Protein AF-A0A8C5JMZ3-F1 (afdb_monomer_lite)

Sequence (402 aa):
MEESKKKKKPEEQVQEPESDLPESLLDYHIAAKQTAIAWVLFHLKGLEEKLKEDIKKNVVLKEEQKLLISRLVRQIEEKENKRDEKGIVTRDDVEESLKAVFQFVKDKEQLLEDLRSQIEETKKKIVEKQRERDYWLEYKNVGSKIHAERISRLEKDIADVKYELEKTEEYYSKALEVVREENQKMFDRHMKLLSEEALKNAVGYLDKNCRREIEENEWLKEEVQIYRKEEKDLKASVQLLEEENTSLVAKLIDIKLQHLRVSGELFHTKETGLQELPKDEMKRETRKYAAKTDGKSLRSAFPKIHSKRDYKKPPDSDEKLRKKFFTPSLDSLLDEEEEFQAYSKLGPLKRKLLLVGKAVLTCKETEEMPSGSHREGRTVGKSDGRITAKMIQALFKENDEN

InterPro domains:
  IPR026702 Coiled-coil domain-containing protein 83 [PTHR21468] (3-397)

Organism: Junco hyemalis (NCBI:txid40217)

Foldseek 3Di:
DDDDDDDDDDDDDDDDDDCCPVVVVVVVVVVVVVVVVVVVVVVVVVVVVVVVVVVVVVVVVVVVVVVVVVVVVVVVVVVVCVVVVVPDCDPVNVVVVVVVVVVVVVVVVVVVVVVVVVVVVVVVVVVVVVVVVVQVVCCVVPVVVVVVVVVVVVVVVVVVVVVVVVVVVVVVVVVVVVVVVVVVVVVVVVVVVVVVVVVVVVLVPDDPVVVVVVVVVVVVVVVVVVVVVVVVVVVVVVVVVVVVVVVVVVVVVVVVVVVVVVVVVVVPPDDDDDDDDDDDDPDPCPDDDDDDDDDDDDDDDDDDDDDPPPPPDDDDDPPVVVPPPDDPPCVVVVVVVVVVVVLVPDDPVVNVVVVVPPDDDDDDDDDDDDDDDDDDDDDDDDDDPDCGPVNVVVVVVVVVPD

pLDDT: mean 72.85, std 25.66, range [26.83, 98.5]

Secondary structure (DSSP, 8-state):
-------------------HHHHHHHHHHHHHHHHHHHHHHHHHHHHHHHHHHHHHHHHHHHHHHHHHHHHHHHHHHHHHHHHHSS-S--HHHHHHHHHHHHHHHHHHHHHHHHHHHHHHHHHHHHHHHHHHHHHHHHIIIIIHHHHHHHHHHHHHHHHHHHHHHHHHHHHHHHHHHHHHHHHHHHHHHHHHHHHHHHHHHHHHTS-HHHHHHHHHHHHHHHHHHHHHHHHHHHHHHHHHHHHHHHHHHHHHHHHHHHHHHHHHHHHSSS------------------------------------------PPPP-THHHHTTSS-SSSHHHHHHHHHHHHHHTS-HHHHHHHHHH----PPPPPPP----------------S---HHHHHHHHHTTS--

Structure (mmCIF, N/CA/C/O backbone):
data_AF-A0A8C5JMZ3-F1
#
_entry.id   AF-A0A8C5JMZ3-F1
#
loop_
_atom_site.group_PDB
_atom_site.id
_atom_site.type_symbol
_atom_site.label_atom_id
_atom_site.label_alt_id
_atom_site.label_comp_id
_atom_site.label_asym_id
_atom_site.label_entity_id
_atom_site.label_seq_id
_atom_site.pdbx_PDB_ins_code
_atom_site.Cartn_x
_atom_site.Cartn_y
_atom_site.Cartn_z
_atom_site.occupancy
_atom_site.B_iso_or_equiv
_atom_site.auth_seq_id
_atom_site.auth_comp_id
_atom_site.auth_asym_id
_atom_site.auth_atom_id
_atom_site.pdbx_PDB_model_num
ATOM 1 N N . MET A 1 1 ? -91.370 -64.231 26.867 1.00 37.25 1 MET A N 1
ATOM 2 C CA . MET A 1 1 ? -92.427 -64.581 27.832 1.00 37.25 1 MET A CA 1
ATOM 3 C C . MET A 1 1 ? -92.656 -63.332 28.677 1.00 37.25 1 MET A C 1
ATOM 5 O O . MET A 1 1 ? -91.837 -63.048 29.533 1.00 37.25 1 MET A O 1
ATOM 9 N N . GLU A 1 2 ? -93.599 -62.439 28.386 1.00 37.81 2 GLU A N 1
ATOM 10 C CA . GLU A 1 2 ? -94.929 -62.671 27.804 1.00 37.81 2 GLU A CA 1
ATOM 11 C C . GLU A 1 2 ? -95.631 -63.889 28.406 1.00 37.81 2 GLU A C 1
ATOM 13 O O . GLU A 1 2 ? -95.357 -65.021 28.023 1.00 37.81 2 GLU A O 1
ATOM 18 N N . GLU A 1 3 ? -96.605 -63.633 29.271 1.00 35.56 3 GLU A N 1
ATOM 19 C CA . GLU A 1 3 ? -97.941 -64.164 29.020 1.00 35.56 3 GLU A CA 1
ATOM 20 C C . GLU A 1 3 ? -98.962 -63.073 29.354 1.00 35.56 3 GLU A C 1
ATOM 22 O O . GLU A 1 3 ? -98.923 -62.462 30.421 1.00 35.56 3 GLU A O 1
ATOM 27 N N . SER A 1 4 ? -99.854 -62.790 28.408 1.00 42.00 4 SER A N 1
ATOM 28 C CA . SER A 1 4 ? -100.901 -61.780 28.528 1.00 42.00 4 SER A CA 1
ATOM 29 C C . SER A 1 4 ? -102.267 -62.465 28.582 1.00 42.00 4 SER A C 1
ATOM 31 O O . SER A 1 4 ? -102.555 -63.367 27.794 1.00 42.00 4 SER A O 1
ATOM 33 N N . LYS A 1 5 ? -103.153 -62.038 29.494 1.00 38.91 5 LYS A N 1
ATOM 34 C CA . LYS A 1 5 ? -104.558 -62.483 29.510 1.00 38.91 5 LYS A CA 1
ATOM 35 C C . LYS A 1 5 ? -105.526 -61.308 29.634 1.00 38.91 5 LYS A C 1
ATOM 37 O O . LYS A 1 5 ? -105.534 -60.565 30.607 1.00 38.91 5 LYS A O 1
ATOM 42 N N . LYS A 1 6 ? -106.362 -61.180 28.601 1.00 40.16 6 LYS A N 1
ATOM 43 C CA . LYS A 1 6 ? -107.492 -60.246 28.466 1.00 40.16 6 LYS A CA 1
ATOM 44 C C . LYS A 1 6 ? -108.570 -60.500 29.533 1.00 40.16 6 LYS A C 1
ATOM 46 O O . LYS A 1 6 ? -108.859 -61.669 29.787 1.00 40.16 6 LYS A O 1
ATOM 51 N N . LYS A 1 7 ? -109.319 -59.454 29.934 1.00 33.97 7 LYS A N 1
ATOM 52 C CA . LYS A 1 7 ? -110.797 -59.382 29.750 1.00 33.97 7 LYS A CA 1
ATOM 53 C C . LYS A 1 7 ? -111.459 -58.058 30.211 1.00 33.97 7 LYS A C 1
ATOM 55 O O . LYS A 1 7 ? -111.328 -57.677 31.360 1.00 33.97 7 LYS A O 1
ATOM 60 N N . LYS A 1 8 ? -112.293 -57.519 29.302 1.00 26.83 8 LYS A N 1
ATOM 61 C CA . LYS A 1 8 ? -113.596 -56.820 29.476 1.00 26.83 8 LYS A CA 1
ATOM 62 C C . LYS A 1 8 ? -113.722 -55.468 30.228 1.00 26.83 8 LYS A C 1
ATOM 64 O O . LYS A 1 8 ? -113.655 -55.420 31.448 1.00 26.83 8 LYS A O 1
ATOM 69 N N . LYS A 1 9 ? -114.127 -54.434 29.460 1.00 36.84 9 LYS A N 1
ATOM 70 C CA . LYS A 1 9 ? -115.107 -53.378 29.843 1.00 36.84 9 LYS A CA 1
ATOM 71 C C . LYS A 1 9 ? -116.549 -53.967 29.896 1.00 36.84 9 LYS A C 1
ATOM 73 O O . LYS A 1 9 ? -116.712 -55.113 29.455 1.00 36.84 9 LYS A O 1
ATOM 78 N N . PRO A 1 10 ? -117.559 -53.276 30.471 1.00 40.75 10 PRO A N 1
ATOM 79 C CA . PRO A 1 10 ? -118.289 -52.137 29.851 1.00 40.75 10 PRO A CA 1
ATOM 80 C C . PRO A 1 10 ? -118.184 -50.852 30.714 1.00 40.75 10 PRO A C 1
ATOM 82 O O . PRO A 1 10 ? -117.970 -50.963 31.913 1.00 40.75 10 PRO A O 1
ATOM 85 N N . GLU A 1 11 ? -118.111 -49.616 30.203 1.00 45.44 11 GLU A N 1
ATOM 86 C CA . GLU A 1 11 ? -119.008 -48.846 29.301 1.00 45.44 11 GLU A CA 1
ATOM 87 C C . GLU A 1 11 ? -120.249 -48.249 29.984 1.00 45.44 11 GLU A C 1
ATOM 89 O O . GLU A 1 11 ? -121.294 -48.885 30.047 1.00 45.44 11 GLU A O 1
ATOM 94 N N . GLU A 1 12 ? -120.131 -46.982 30.404 1.00 31.97 12 GLU A N 1
ATOM 95 C CA . GLU A 1 12 ? -121.253 -46.055 30.591 1.00 31.97 12 GLU A CA 1
ATOM 96 C C . GLU A 1 12 ? -120.777 -44.588 30.491 1.00 31.97 12 GLU A C 1
ATOM 98 O O . GLU A 1 12 ? -119.658 -44.293 30.903 1.00 31.97 12 GLU A O 1
ATOM 103 N N . GLN A 1 13 ? -121.656 -43.717 29.969 1.00 34.50 13 GLN A N 1
ATOM 104 C CA . GLN A 1 13 ? -121.688 -42.237 30.055 1.00 34.50 13 GLN A CA 1
ATOM 105 C C . GLN A 1 13 ? -120.451 -41.463 29.506 1.00 34.50 13 GLN A C 1
ATOM 107 O O . GLN A 1 13 ? -119.376 -41.550 30.083 1.00 34.50 13 GLN A O 1
ATOM 112 N N . VAL A 1 14 ? -120.425 -40.662 28.423 1.00 37.22 14 VAL A N 1
ATOM 113 C CA . VAL A 1 14 ? -121.354 -39.938 27.502 1.00 37.22 14 VAL A CA 1
ATOM 114 C C . VAL A 1 14 ? -120.914 -38.459 27.454 1.00 37.22 14 VAL A C 1
ATOM 116 O O . VAL A 1 14 ? -121.034 -37.786 28.465 1.00 37.22 14 VAL A O 1
ATOM 119 N N . GLN A 1 15 ? -120.455 -38.015 26.266 1.00 33.56 15 GLN A N 1
ATOM 120 C CA . GLN A 1 15 ? -120.448 -36.645 25.679 1.00 33.56 15 GLN A CA 1
ATOM 121 C C . GLN A 1 15 ? -119.885 -35.438 26.480 1.00 33.56 15 GLN A C 1
ATOM 123 O O . GLN A 1 15 ? -120.074 -35.323 27.680 1.00 33.56 15 GLN A O 1
ATOM 128 N N . GLU A 1 16 ? -119.246 -34.427 25.876 1.00 31.03 16 GLU A N 1
ATOM 129 C CA . GLU A 1 16 ? -118.665 -34.223 24.527 1.00 31.03 16 GLU A CA 1
ATOM 130 C C . GLU A 1 16 ? -117.587 -33.102 24.626 1.00 31.03 16 GLU A C 1
ATOM 132 O O . GLU A 1 16 ? -117.548 -32.407 25.646 1.00 31.03 16 GLU A O 1
ATOM 137 N N . PRO A 1 17 ? -116.679 -32.930 23.640 1.00 54.78 17 PRO A N 1
ATOM 138 C CA . PRO A 1 17 ? -115.461 -32.133 23.807 1.00 54.78 17 PRO A CA 1
ATOM 139 C C . PRO A 1 17 ? -115.528 -30.723 23.190 1.00 54.78 17 PRO A C 1
ATOM 141 O O . PRO A 1 17 ? -115.800 -30.573 22.003 1.00 54.78 17 PRO A O 1
ATOM 144 N N . GLU A 1 18 ? -115.141 -29.703 23.965 1.00 38.53 18 GLU A N 1
ATOM 145 C CA . GLU A 1 18 ? -114.752 -28.363 23.465 1.00 38.53 18 GLU A CA 1
ATOM 146 C C . GLU A 1 18 ? -113.531 -27.777 24.228 1.00 38.53 18 GLU A C 1
ATOM 148 O O . GLU A 1 18 ? -113.312 -26.565 24.249 1.00 38.53 18 GLU A O 1
ATOM 153 N N . SER A 1 19 ? -112.712 -28.615 24.882 1.00 48.84 19 SER A N 1
ATOM 154 C CA . SER A 1 19 ? -111.608 -28.170 25.757 1.00 48.84 19 SER A CA 1
ATOM 155 C C . SER A 1 19 ? -110.219 -28.137 25.103 1.00 48.84 19 SER A C 1
ATOM 157 O O . SER A 1 19 ? -109.308 -27.521 25.656 1.00 48.84 19 SER A O 1
ATOM 159 N N . ASP A 1 20 ? -110.042 -28.710 23.910 1.00 56.09 20 ASP A N 1
ATOM 160 C CA . ASP A 1 20 ? -108.714 -29.044 23.363 1.00 56.09 20 ASP A CA 1
ATOM 161 C C . ASP A 1 20 ? -107.751 -27.849 23.171 1.00 56.09 20 ASP A C 1
ATOM 163 O O . ASP A 1 20 ? -106.535 -28.023 23.261 1.00 56.09 20 ASP A O 1
ATOM 167 N N . LEU A 1 21 ? -108.236 -26.619 22.940 1.00 57.66 21 LEU A N 1
ATOM 168 C CA . LEU A 1 21 ? -107.368 -25.430 22.821 1.00 57.66 21 LEU A CA 1
ATOM 169 C C . LEU A 1 21 ? -106.880 -24.863 24.173 1.00 57.66 21 LEU A C 1
ATOM 171 O O . LEU A 1 21 ? -105.670 -24.687 24.334 1.00 57.66 21 LEU A O 1
ATOM 175 N N . PRO A 1 22 ? -107.754 -24.546 25.153 1.00 67.81 22 PRO A N 1
ATOM 176 C CA . PRO A 1 22 ? -107.297 -24.127 26.479 1.00 67.81 22 PRO A CA 1
ATOM 177 C C . PRO A 1 22 ? -106.545 -25.239 27.225 1.00 67.81 22 PRO A C 1
ATOM 179 O O . PRO A 1 22 ? -105.605 -24.937 27.959 1.00 67.81 22 PRO A O 1
ATOM 182 N N . GLU A 1 23 ? -106.910 -26.506 27.015 1.00 66.94 23 GLU A N 1
ATOM 183 C CA . GLU A 1 23 ? -106.272 -27.665 27.648 1.00 66.94 23 GLU A CA 1
ATOM 184 C C . GLU A 1 23 ? -104.868 -27.917 27.071 1.00 66.94 23 GLU A C 1
ATOM 186 O O . GLU A 1 23 ? -103.910 -28.018 27.834 1.00 66.94 23 GLU A O 1
ATOM 191 N N . SER A 1 24 ? -104.680 -27.842 25.746 1.00 71.81 24 SER A N 1
ATOM 192 C CA . SER A 1 24 ? -103.335 -27.926 25.141 1.00 71.81 24 SER A CA 1
ATOM 193 C C . SER A 1 24 ? -102.425 -26.731 25.479 1.00 71.81 24 SER A C 1
ATOM 195 O O . SER A 1 24 ? -101.209 -26.902 25.613 1.00 71.81 24 SER A O 1
ATOM 197 N N . LEU A 1 25 ? -102.977 -25.527 25.691 1.00 77.81 25 LEU A N 1
ATOM 198 C CA . LEU A 1 25 ? -102.213 -24.385 26.214 1.00 77.81 25 LEU A CA 1
ATOM 199 C C . LEU A 1 25 ? -101.776 -24.622 27.670 1.00 77.81 25 LEU A C 1
ATOM 201 O O . LEU A 1 25 ? -100.631 -24.324 28.025 1.00 77.81 25 LEU A O 1
ATOM 205 N N . LEU A 1 26 ? -102.664 -25.178 28.502 1.00 81.12 26 LEU A N 1
ATOM 206 C CA . LEU A 1 26 ? -102.352 -25.602 29.867 1.00 81.12 26 LEU A CA 1
ATOM 207 C C . LEU A 1 26 ? -101.270 -26.685 29.884 1.00 81.12 26 LEU A C 1
ATOM 209 O O . LEU A 1 26 ? -100.302 -26.532 30.625 1.00 81.12 26 LEU A O 1
ATOM 213 N N . ASP A 1 27 ? -101.356 -27.700 29.028 1.00 82.25 27 ASP A N 1
ATOM 214 C CA . ASP A 1 27 ? -100.342 -28.752 28.908 1.00 82.25 27 ASP A CA 1
ATOM 215 C C . ASP A 1 27 ? -98.992 -28.213 28.428 1.00 82.25 27 ASP A C 1
ATOM 217 O O . ASP A 1 27 ? -97.955 -28.578 28.983 1.00 82.25 27 ASP A O 1
ATOM 221 N N . TYR A 1 28 ? -98.967 -27.279 27.470 1.00 84.69 28 TYR A N 1
ATOM 222 C CA . TYR A 1 28 ? -97.728 -26.595 27.085 1.00 84.69 28 TYR A CA 1
ATOM 223 C C . TYR A 1 28 ? -97.140 -25.787 28.252 1.00 84.69 28 TYR A C 1
ATOM 225 O O . TYR A 1 28 ? -95.934 -25.842 28.504 1.00 84.69 28 TYR A O 1
ATOM 233 N N . HIS A 1 29 ? -97.977 -25.078 29.017 1.00 85.81 29 HIS A N 1
ATOM 234 C CA . HIS A 1 29 ? -97.545 -24.372 30.225 1.00 85.81 29 HIS A CA 1
ATOM 235 C C . HIS A 1 29 ? -97.020 -25.345 31.294 1.00 85.81 29 HIS A C 1
ATOM 237 O O . HIS A 1 29 ? -95.985 -25.075 31.906 1.00 85.81 29 HIS A O 1
ATOM 243 N N . ILE A 1 30 ? -97.678 -26.487 31.500 1.00 85.81 30 ILE A N 1
ATOM 244 C CA . ILE A 1 30 ? -97.261 -27.539 32.432 1.00 85.81 30 ILE A CA 1
ATOM 245 C C . ILE A 1 30 ? -95.926 -28.140 31.984 1.00 85.81 30 ILE A C 1
ATOM 247 O O . ILE A 1 30 ? -95.003 -28.200 32.792 1.00 85.81 30 ILE A O 1
ATOM 251 N N . ALA A 1 31 ? -95.764 -28.487 30.707 1.00 88.31 31 ALA A N 1
ATOM 252 C CA . ALA A 1 31 ? -94.515 -28.998 30.147 1.00 88.31 31 ALA A CA 1
ATOM 253 C C . ALA A 1 31 ? -93.371 -27.970 30.250 1.00 88.31 31 ALA A C 1
ATOM 255 O O . ALA A 1 31 ? -92.258 -28.318 30.652 1.00 88.31 31 ALA A O 1
ATOM 256 N N . ALA A 1 32 ? -93.634 -26.686 29.983 1.00 86.81 32 ALA A N 1
ATOM 257 C CA . ALA A 1 32 ? -92.670 -25.598 30.170 1.00 86.81 32 ALA A CA 1
ATOM 258 C C . ALA A 1 32 ? -92.262 -25.417 31.647 1.00 86.81 32 ALA A C 1
ATOM 260 O O . ALA A 1 32 ? -91.098 -25.151 31.953 1.00 86.81 32 ALA A O 1
ATOM 261 N N . LYS A 1 33 ? -93.190 -25.601 32.597 1.00 92.00 33 LYS A N 1
ATOM 262 C CA . LYS A 1 33 ? -92.870 -25.596 34.036 1.00 92.00 33 LYS A CA 1
ATOM 263 C C . LYS A 1 33 ? -92.139 -26.866 34.476 1.00 92.00 33 LYS A C 1
ATOM 265 O O . LYS A 1 33 ? -91.192 -26.759 35.247 1.00 92.00 33 LYS A O 1
ATOM 270 N N . GLN A 1 34 ? -92.508 -28.042 33.974 1.00 90.50 34 GLN A N 1
ATOM 271 C CA . GLN A 1 34 ? -91.845 -29.317 34.272 1.00 90.50 34 GLN A CA 1
ATOM 272 C C . GLN A 1 34 ? -90.407 -29.349 33.743 1.00 90.50 34 GLN A C 1
ATOM 274 O O . GLN A 1 34 ? -89.505 -29.768 34.461 1.00 90.50 34 GLN A O 1
ATOM 279 N N . THR A 1 35 ? -90.166 -28.846 32.530 1.00 89.06 35 THR A N 1
ATOM 280 C CA . THR A 1 35 ? -88.813 -28.687 31.968 1.00 89.06 35 THR A CA 1
ATOM 281 C C . THR A 1 35 ? -87.982 -27.669 32.747 1.00 89.06 35 THR A C 1
ATOM 283 O O . THR A 1 35 ? -86.821 -27.946 33.047 1.00 89.06 35 THR A O 1
ATOM 286 N N . ALA A 1 36 ? -88.570 -26.546 33.176 1.00 90.44 36 ALA A N 1
ATOM 287 C CA . ALA A 1 36 ? -87.903 -25.609 34.081 1.00 90.44 36 ALA A CA 1
ATOM 288 C C . ALA A 1 36 ? -87.563 -26.248 35.445 1.00 90.44 36 ALA A C 1
ATOM 290 O O . ALA A 1 36 ? -86.452 -26.073 35.944 1.00 90.44 36 ALA A O 1
ATOM 291 N N . ILE A 1 37 ? -88.473 -27.040 36.026 1.00 91.69 37 ILE A N 1
ATOM 292 C CA . ILE A 1 37 ? -88.232 -27.802 37.263 1.00 91.69 37 ILE A CA 1
ATOM 293 C C . ILE A 1 37 ? -87.116 -28.833 37.056 1.00 91.69 37 ILE A C 1
ATOM 295 O O . ILE A 1 37 ? -86.204 -28.904 37.874 1.00 91.69 37 ILE A O 1
ATOM 299 N N . ALA A 1 38 ? -87.129 -29.589 35.956 1.00 91.62 38 ALA A N 1
ATOM 300 C CA . ALA A 1 38 ? -86.090 -30.565 35.631 1.00 91.62 38 ALA A CA 1
ATOM 301 C C . ALA A 1 38 ? -84.709 -29.905 35.468 1.00 91.62 38 ALA A C 1
ATOM 303 O O . ALA A 1 38 ? -83.713 -30.428 35.966 1.00 91.62 38 ALA A O 1
ATOM 304 N N . TRP A 1 39 ? -84.652 -28.724 34.843 1.00 91.69 39 TRP A N 1
ATOM 305 C CA . TRP A 1 39 ? -83.432 -27.923 34.724 1.00 91.69 39 TRP A CA 1
ATOM 306 C C . TRP A 1 39 ? -82.926 -27.448 36.095 1.00 91.69 39 TRP A C 1
ATOM 308 O O . TRP A 1 39 ? -81.747 -27.614 36.406 1.00 91.69 39 TRP A O 1
ATOM 318 N N . VAL A 1 40 ? -83.811 -26.936 36.958 1.00 92.62 40 VAL A N 1
ATOM 319 C CA . VAL A 1 40 ? -83.461 -26.542 38.336 1.00 92.62 40 VAL A CA 1
ATOM 320 C C . VAL A 1 40 ? -82.987 -27.742 39.163 1.00 92.62 40 VAL A C 1
ATOM 322 O O . VAL A 1 40 ? -81.980 -27.629 39.855 1.00 92.62 40 VAL A O 1
ATOM 325 N N . LEU A 1 41 ? -83.644 -28.901 39.066 1.00 94.12 41 LEU A N 1
ATOM 326 C CA . LEU A 1 41 ? -83.234 -30.133 39.754 1.00 94.12 41 LEU A CA 1
ATOM 327 C C . LEU A 1 41 ? -81.869 -30.642 39.269 1.00 94.12 41 LEU A C 1
ATOM 329 O O . LEU A 1 41 ? -81.057 -31.082 40.083 1.00 94.12 41 LEU A O 1
ATOM 333 N N . PHE A 1 42 ? -81.584 -30.541 37.968 1.00 93.75 42 PHE A N 1
ATOM 334 C CA . PHE A 1 42 ? -80.271 -30.865 37.411 1.00 93.75 42 PHE A CA 1
ATOM 335 C C . PHE A 1 42 ? -79.172 -29.951 37.980 1.00 93.75 42 PHE A C 1
ATOM 337 O O . PHE A 1 42 ? -78.137 -30.444 38.433 1.00 93.75 42 PHE A O 1
ATOM 344 N N . HIS A 1 43 ? -79.414 -28.636 38.045 1.00 92.31 43 HIS A N 1
ATOM 345 C CA . HIS A 1 43 ? -78.474 -27.693 38.666 1.00 92.31 43 HIS A CA 1
ATOM 346 C C . HIS A 1 43 ? -78.319 -27.904 40.171 1.00 92.31 43 HIS A C 1
ATOM 348 O O . HIS A 1 43 ? -77.192 -27.883 40.657 1.00 92.31 43 HIS A O 1
ATOM 354 N N . LEU A 1 44 ? -79.406 -28.161 40.906 1.00 93.50 44 LEU A N 1
ATOM 355 C CA . LEU A 1 44 ? -79.350 -28.489 42.335 1.00 93.50 44 LEU A CA 1
ATOM 356 C C . LEU A 1 44 ? -78.478 -29.722 42.582 1.00 93.50 44 LEU A C 1
ATOM 358 O O . LEU A 1 44 ? -77.582 -29.671 43.420 1.00 93.50 44 LEU A O 1
ATOM 362 N N . LYS A 1 45 ? -78.659 -30.791 41.798 1.00 94.62 45 LYS A N 1
ATOM 363 C CA . LYS A 1 45 ? -77.823 -31.993 41.896 1.00 94.62 45 LYS A CA 1
ATOM 364 C C . LYS A 1 45 ? -76.346 -31.696 41.599 1.00 94.62 45 LYS A C 1
ATOM 366 O O . LYS A 1 45 ? -75.475 -32.130 42.350 1.00 94.62 45 LYS A O 1
ATOM 371 N N . GLY A 1 46 ? -76.059 -30.898 40.568 1.00 92.50 46 GLY A N 1
ATOM 372 C CA . GLY A 1 46 ? -74.694 -30.456 40.261 1.00 92.50 46 GLY A CA 1
ATOM 373 C C . GLY A 1 46 ? -74.068 -29.570 41.350 1.00 92.50 46 GLY A C 1
ATOM 374 O O . GLY A 1 46 ? -72.858 -29.622 41.571 1.00 92.50 46 GLY A O 1
ATOM 375 N N . LEU A 1 47 ? -74.871 -28.775 42.065 1.00 92.94 47 LEU A N 1
ATOM 376 C CA . LEU A 1 47 ? -74.427 -27.998 43.228 1.00 92.94 47 LEU A CA 1
ATOM 377 C C . LEU A 1 47 ? -74.189 -28.886 44.457 1.00 92.94 47 LEU A C 1
ATOM 379 O O . LEU A 1 47 ? -73.202 -28.682 45.159 1.00 92.94 47 LEU A O 1
ATOM 383 N N . GLU A 1 48 ? -75.025 -29.899 44.696 1.00 92.75 48 GLU A N 1
ATOM 384 C CA . GLU A 1 48 ? -74.794 -30.883 45.759 1.00 92.75 48 GLU A CA 1
ATOM 385 C C . GLU A 1 48 ? -73.508 -31.689 45.548 1.00 92.75 48 GLU A C 1
ATOM 387 O O . GLU A 1 48 ? -72.799 -31.981 46.511 1.00 92.75 48 GLU A O 1
ATOM 392 N N . GLU A 1 49 ? -73.212 -32.085 44.309 1.00 94.50 49 GLU A N 1
ATOM 393 C CA . GLU A 1 49 ? -71.986 -32.815 43.970 1.00 94.50 49 GLU A CA 1
ATOM 394 C C . GLU A 1 49 ? -70.746 -31.941 44.219 1.00 94.50 49 GLU A C 1
ATOM 396 O O . GLU A 1 49 ? -69.832 -32.377 44.923 1.00 94.50 49 GLU A O 1
ATOM 401 N N . LYS A 1 50 ? -70.769 -30.669 43.792 1.00 94.75 50 LYS A N 1
ATOM 402 C CA . LYS A 1 50 ? -69.721 -29.681 44.122 1.00 94.75 50 LYS A CA 1
ATOM 403 C C . LYS A 1 50 ? -69.568 -29.469 45.629 1.00 94.75 50 LYS A C 1
ATOM 405 O O . LYS A 1 50 ? -68.452 -29.512 46.137 1.00 94.75 50 LYS A O 1
ATOM 410 N N . LEU A 1 51 ? -70.670 -29.326 46.367 1.00 95.12 51 LEU A N 1
ATOM 411 C CA . LEU A 1 51 ? -70.643 -29.185 47.826 1.00 95.12 51 LEU A CA 1
ATOM 412 C C . LEU A 1 51 ? -69.995 -30.408 48.500 1.00 95.12 51 LEU A C 1
ATOM 414 O O . LEU A 1 51 ? -69.173 -30.254 49.403 1.00 95.12 51 LEU A O 1
ATOM 418 N N . LYS A 1 52 ? -70.311 -31.626 48.039 1.00 95.06 52 LYS A N 1
ATOM 419 C CA . LYS A 1 52 ? -69.695 -32.875 48.525 1.00 95.06 52 LYS A CA 1
ATOM 420 C C . LYS A 1 52 ? -68.195 -32.933 48.213 1.00 95.06 52 LYS A C 1
ATOM 422 O O . LYS A 1 52 ? -67.429 -33.418 49.045 1.00 95.06 52 LYS A O 1
ATOM 427 N N . GLU A 1 53 ? -67.753 -32.446 47.054 1.00 94.81 53 GLU A N 1
ATOM 428 C CA . GLU A 1 53 ? -66.324 -32.318 46.745 1.00 94.81 53 GLU A CA 1
ATOM 429 C C . GLU A 1 53 ? -65.618 -31.284 47.624 1.00 94.81 53 GLU A C 1
ATOM 431 O O . GLU A 1 53 ? -64.536 -31.559 48.139 1.00 94.81 53 GLU A O 1
ATOM 436 N N . ASP A 1 54 ? -66.212 -30.110 47.817 1.00 94.06 54 ASP A N 1
ATOM 437 C CA . ASP A 1 54 ? -65.584 -29.020 48.563 1.00 94.06 54 ASP A CA 1
ATOM 438 C C . ASP A 1 54 ? -65.494 -29.336 50.060 1.00 94.06 54 ASP A C 1
ATOM 440 O O . ASP A 1 54 ? -64.488 -29.018 50.694 1.00 94.06 54 ASP A O 1
ATOM 444 N N . ILE A 1 55 ? -66.460 -30.084 50.611 1.00 94.81 55 ILE A N 1
ATOM 445 C CA . ILE A 1 55 ? -66.354 -30.681 51.950 1.00 94.81 55 ILE A CA 1
ATOM 446 C C . ILE A 1 55 ? -65.155 -31.641 52.029 1.00 94.81 55 ILE A C 1
ATOM 448 O O . ILE A 1 55 ? -64.367 -31.543 52.970 1.00 94.81 55 ILE A O 1
ATOM 452 N N . LYS A 1 56 ? -64.958 -32.530 51.041 1.00 94.81 56 LYS A N 1
ATOM 453 C CA . LYS A 1 56 ? -63.795 -33.443 51.007 1.00 94.81 56 LYS A CA 1
ATOM 454 C C . LYS A 1 56 ? -62.473 -32.672 50.929 1.00 94.81 56 LYS A C 1
ATOM 456 O O . LYS A 1 56 ? -61.572 -32.947 51.718 1.00 94.81 56 LYS A O 1
ATOM 461 N N . LYS A 1 57 ? -62.376 -31.671 50.043 1.00 94.00 57 LYS A N 1
ATOM 462 C CA . LYS A 1 57 ? -61.204 -30.779 49.929 1.00 94.00 57 LYS A CA 1
ATOM 463 C C . LYS A 1 57 ? -60.922 -30.074 51.263 1.00 94.00 57 LYS A C 1
ATOM 465 O O . LYS A 1 57 ? -59.778 -30.022 51.695 1.00 94.00 57 LYS A O 1
ATOM 470 N N . ASN A 1 58 ? -61.958 -29.588 51.954 1.00 94.88 58 ASN A N 1
ATOM 471 C CA . ASN A 1 58 ? -61.826 -28.912 53.248 1.00 94.88 58 ASN A CA 1
ATOM 472 C C . ASN A 1 58 ? -61.285 -29.833 54.358 1.00 94.88 58 ASN A C 1
ATOM 474 O O . ASN A 1 58 ? -60.493 -29.381 55.183 1.00 94.88 58 ASN A O 1
ATOM 478 N N . VAL A 1 59 ? -61.683 -31.112 54.376 1.00 95.06 59 VAL A N 1
ATOM 479 C CA . VAL A 1 59 ? -61.146 -32.112 55.320 1.00 95.06 59 VAL A CA 1
ATOM 480 C C . VAL A 1 59 ? -59.658 -32.358 55.063 1.00 95.06 59 VAL A C 1
ATOM 482 O O . VAL A 1 59 ? -58.867 -32.213 55.992 1.00 95.06 59 VAL A O 1
ATOM 485 N N . VAL A 1 60 ? -59.265 -32.617 53.809 1.00 94.56 60 VAL A N 1
ATOM 486 C CA . VAL A 1 60 ? -57.852 -32.823 53.433 1.00 94.56 60 VAL A CA 1
ATOM 487 C C . VAL A 1 60 ? -57.000 -31.599 53.785 1.00 94.56 60 VAL A C 1
ATOM 489 O O . VAL A 1 60 ? -55.986 -31.734 54.464 1.00 94.56 60 VAL A O 1
ATOM 492 N N . LEU A 1 61 ? -57.452 -30.388 53.441 1.00 94.25 61 LEU A N 1
ATOM 493 C CA . LEU A 1 61 ? -56.752 -29.143 53.787 1.00 94.25 61 LEU A CA 1
ATOM 494 C C . LEU A 1 61 ? -56.582 -28.960 55.305 1.00 94.25 61 LEU A C 1
ATOM 496 O O . LEU A 1 61 ? -55.544 -28.479 55.755 1.00 94.25 61 LEU A O 1
ATOM 500 N N . LYS A 1 62 ? -57.569 -29.358 56.120 1.00 94.50 62 LYS A N 1
ATOM 501 C CA . LYS A 1 62 ? -57.458 -29.325 57.590 1.00 94.50 62 LYS A CA 1
ATOM 502 C C . LYS A 1 62 ? -56.451 -30.343 58.124 1.00 94.50 62 LYS A C 1
ATOM 504 O O . LYS A 1 62 ? -55.805 -30.074 59.135 1.00 94.50 62 LYS A O 1
ATOM 509 N N . GLU A 1 63 ? -56.312 -31.499 57.484 1.00 93.75 63 GLU A N 1
ATOM 510 C CA . GLU A 1 63 ? -55.304 -32.504 57.838 1.00 93.75 63 GLU A CA 1
ATOM 511 C C . GLU A 1 63 ? -53.895 -32.047 57.438 1.00 93.75 63 GLU A C 1
ATOM 513 O O . GLU A 1 63 ? -52.983 -32.097 58.263 1.00 93.75 63 GLU A O 1
ATOM 518 N N . GLU A 1 64 ? -53.726 -31.482 56.241 1.00 92.44 64 GLU A N 1
ATOM 519 C CA . GLU A 1 64 ? -52.474 -30.852 55.799 1.00 92.44 64 GLU A CA 1
ATOM 520 C C . GLU A 1 64 ? -52.053 -29.700 56.723 1.00 92.44 64 GLU A C 1
ATOM 522 O O . GLU A 1 64 ? -50.900 -29.639 57.154 1.00 92.44 64 GLU A O 1
ATOM 527 N N . GLN A 1 65 ? -52.989 -28.821 57.100 1.00 93.44 65 GLN A N 1
ATOM 528 C CA . GLN A 1 65 ? -52.739 -27.744 58.063 1.00 93.44 65 GLN A CA 1
ATOM 529 C C . GLN A 1 65 ? -52.304 -28.288 59.427 1.00 93.44 65 GLN A C 1
ATOM 531 O O . GLN A 1 65 ? -51.326 -27.793 59.985 1.00 93.44 65 GLN A O 1
ATOM 536 N N . LYS A 1 66 ? -52.963 -29.332 59.951 1.00 94.19 66 LYS A N 1
ATOM 537 C CA . LYS A 1 66 ? -52.534 -29.999 61.193 1.00 94.19 66 LYS A CA 1
ATOM 538 C C . LYS A 1 66 ? -51.113 -30.553 61.071 1.00 94.19 66 LYS A C 1
ATOM 540 O O . LYS A 1 66 ? -50.303 -30.302 61.955 1.00 94.19 66 LYS A O 1
ATOM 545 N N . LEU A 1 67 ? -50.781 -31.238 59.974 1.00 95.00 67 LEU A N 1
ATOM 546 C CA . LEU A 1 67 ? -49.438 -31.784 59.739 1.00 95.00 67 LEU A CA 1
ATOM 547 C C . LEU A 1 67 ? -48.363 -30.689 59.633 1.00 95.00 67 LEU A C 1
ATOM 549 O O . LEU A 1 67 ? -47.259 -30.861 60.155 1.00 95.00 67 LEU A O 1
ATOM 553 N N . LEU A 1 68 ? -48.675 -29.560 58.991 1.00 94.75 68 LEU A N 1
ATOM 554 C CA . LEU A 1 68 ? -47.789 -28.395 58.921 1.00 94.75 68 LEU A CA 1
ATOM 555 C C . LEU A 1 68 ? -47.582 -27.757 60.300 1.00 94.75 68 LEU A C 1
ATOM 557 O O . LEU A 1 68 ? -46.441 -27.479 60.665 1.00 94.75 68 LEU A O 1
ATOM 561 N N . ILE A 1 69 ? -48.652 -27.589 61.084 1.00 95.00 69 ILE A N 1
ATOM 562 C CA . ILE A 1 69 ? -48.584 -27.078 62.459 1.00 95.00 69 ILE A CA 1
ATOM 563 C C . ILE A 1 69 ? -47.749 -28.021 63.332 1.00 95.00 69 ILE A C 1
ATOM 565 O O . ILE A 1 69 ? -46.800 -27.564 63.958 1.00 95.00 69 ILE A O 1
ATOM 569 N N . SER A 1 70 ? -48.005 -29.334 63.319 1.00 94.81 70 SER A N 1
ATOM 570 C CA . SER A 1 70 ? -47.210 -30.313 64.077 1.00 94.81 70 SER A CA 1
ATOM 571 C C . SER A 1 70 ? -45.734 -30.327 63.664 1.00 94.81 70 SER A C 1
ATOM 573 O O . SER A 1 70 ? -44.860 -30.446 64.519 1.00 94.81 70 SER A O 1
ATOM 575 N N . ARG A 1 71 ? -45.424 -30.158 62.369 1.00 95.00 71 ARG A N 1
ATOM 576 C CA . ARG A 1 71 ? -44.036 -30.015 61.896 1.00 95.00 71 ARG A CA 1
ATOM 577 C C . ARG A 1 71 ? -43.385 -28.737 62.425 1.00 95.00 71 ARG A C 1
ATOM 579 O O . ARG A 1 71 ? -42.217 -28.779 62.802 1.00 95.00 71 ARG A O 1
ATOM 586 N N . LEU A 1 72 ? -44.114 -27.621 62.433 1.00 94.00 72 LEU A N 1
ATOM 587 C CA . LEU A 1 72 ? -43.618 -26.337 62.927 1.00 94.00 72 LEU A CA 1
ATOM 588 C C . LEU A 1 72 ? -43.385 -26.379 64.443 1.00 94.00 72 LEU A C 1
ATOM 590 O O . LEU A 1 72 ? -42.318 -25.974 64.889 1.00 94.00 72 LEU A O 1
ATOM 594 N N . VAL A 1 73 ? -44.336 -26.927 65.206 1.00 94.12 73 VAL A N 1
ATOM 595 C CA . VAL A 1 73 ? -44.221 -27.155 66.655 1.00 94.12 73 VAL A CA 1
ATOM 596 C C . VAL A 1 73 ? -42.980 -27.991 66.955 1.00 94.12 73 VAL A C 1
ATOM 598 O O . VAL A 1 73 ? -42.115 -27.522 67.685 1.00 94.12 73 VAL A O 1
ATOM 601 N N . ARG A 1 74 ? -42.789 -29.130 66.276 1.00 93.69 74 ARG A N 1
ATOM 602 C CA . ARG A 1 74 ? -41.580 -29.950 66.452 1.00 93.69 74 ARG A CA 1
ATOM 603 C C . ARG A 1 74 ? -40.287 -29.197 66.115 1.00 93.69 74 ARG A C 1
ATOM 605 O O . ARG A 1 74 ? -39.293 -29.349 66.808 1.00 93.69 74 ARG A O 1
ATOM 612 N N . GLN A 1 75 ? -40.275 -28.350 65.081 1.00 90.69 75 GLN A N 1
ATOM 613 C CA . GLN A 1 75 ? -39.112 -27.502 64.769 1.00 90.69 75 GLN A CA 1
ATOM 614 C C . GLN A 1 75 ? -38.856 -26.398 65.807 1.00 90.69 75 GLN A C 1
ATOM 616 O O . GLN A 1 75 ? -37.732 -25.896 65.880 1.00 90.69 75 GLN A O 1
ATOM 621 N N . ILE A 1 76 ? -39.878 -25.978 66.556 1.00 89.50 76 ILE A N 1
ATOM 622 C CA . ILE A 1 76 ? -39.753 -25.038 67.672 1.00 89.50 76 ILE A CA 1
ATOM 623 C C . ILE A 1 76 ? -39.218 -25.788 68.894 1.00 89.50 76 ILE A C 1
ATOM 625 O O . ILE A 1 76 ? -38.167 -25.397 69.383 1.00 89.50 76 ILE A O 1
ATOM 629 N N . GLU A 1 77 ? -39.824 -26.915 69.276 1.00 87.75 77 GLU A N 1
ATOM 630 C CA . GLU A 1 77 ? -39.362 -27.806 70.356 1.00 87.75 77 GLU A CA 1
ATOM 631 C C . GLU A 1 77 ? -37.904 -28.255 70.137 1.00 87.75 77 GLU A C 1
ATOM 633 O O . GLU A 1 77 ? -37.065 -28.125 71.019 1.00 87.75 77 GLU A O 1
ATOM 638 N N . GLU A 1 78 ? -37.535 -28.684 68.923 1.00 87.44 78 GLU A N 1
ATOM 639 C CA . GLU A 1 78 ? -36.147 -29.021 68.569 1.00 87.44 78 GLU A CA 1
ATOM 640 C C . GLU A 1 78 ? -35.184 -27.826 68.697 1.00 87.44 78 GLU A C 1
ATOM 642 O O . GLU A 1 78 ? -33.983 -28.032 68.865 1.00 87.44 78 GLU A O 1
ATOM 647 N N . LYS A 1 79 ? -35.660 -26.583 68.548 1.00 83.94 79 LYS A N 1
ATOM 648 C CA . LYS A 1 79 ? -34.859 -25.358 68.731 1.00 83.94 79 LYS A CA 1
ATOM 649 C C . LYS A 1 79 ? -34.864 -24.863 70.174 1.00 83.94 79 LYS A C 1
ATOM 651 O O . LYS A 1 79 ? -33.955 -24.115 70.517 1.00 83.94 79 LYS A O 1
ATOM 656 N N . GLU A 1 80 ? -35.871 -25.220 70.958 1.00 79.44 80 GLU A N 1
ATOM 657 C CA . GLU A 1 80 ? -36.034 -24.894 72.374 1.00 79.44 80 GLU A CA 1
ATOM 658 C C . GLU A 1 80 ? -35.197 -25.852 73.221 1.00 79.44 80 GLU A C 1
ATOM 660 O O . GLU A 1 80 ? -34.291 -25.392 73.902 1.00 79.44 80 GLU A O 1
ATOM 665 N N . ASN A 1 81 ? -35.291 -27.163 72.982 1.00 78.69 81 ASN A N 1
ATOM 666 C CA . ASN A 1 81 ? -34.371 -28.159 73.540 1.00 78.69 81 ASN A CA 1
ATOM 667 C C . ASN A 1 81 ? -32.901 -27.798 73.243 1.00 78.69 81 ASN A C 1
ATOM 669 O O . ASN A 1 81 ? -32.077 -27.806 74.144 1.00 78.69 81 ASN A O 1
ATOM 673 N N . LYS A 1 82 ? -32.563 -27.351 72.021 1.00 77.38 82 LYS A N 1
ATOM 674 C CA . LYS A 1 82 ? -31.200 -26.872 71.670 1.00 77.38 82 LYS A CA 1
ATOM 675 C C . LYS A 1 82 ? -30.789 -25.536 72.318 1.00 77.38 82 LYS A C 1
ATOM 677 O O . LYS A 1 82 ? -29.647 -25.106 72.134 1.00 77.38 82 LYS A O 1
ATOM 682 N N . ARG A 1 83 ? -31.702 -24.833 72.997 1.00 66.56 83 ARG A N 1
ATOM 683 C CA . ARG A 1 83 ? -31.413 -23.673 73.865 1.00 66.56 83 ARG A CA 1
ATOM 684 C C . ARG A 1 83 ? -31.318 -24.104 75.323 1.00 66.56 83 ARG A C 1
ATOM 686 O O . ARG A 1 83 ? -30.417 -23.639 76.000 1.00 66.56 83 ARG A O 1
ATOM 693 N N . ASP A 1 84 ? -32.173 -25.015 75.767 1.00 67.94 84 ASP A N 1
ATOM 694 C CA . ASP A 1 84 ? -32.202 -25.498 77.149 1.00 67.94 84 ASP A CA 1
ATOM 695 C C . ASP A 1 84 ? -31.025 -26.448 77.444 1.00 67.94 84 ASP A C 1
ATOM 697 O O . ASP A 1 84 ? -30.424 -26.391 78.514 1.00 67.94 84 ASP A O 1
ATOM 701 N N . GLU A 1 85 ? -30.602 -27.245 76.453 1.00 67.38 85 GLU A N 1
ATOM 702 C CA . GLU A 1 85 ? -29.337 -27.999 76.447 1.00 67.38 85 GLU A CA 1
ATOM 703 C C . GLU A 1 85 ? -28.107 -27.074 76.464 1.00 67.38 85 GLU A C 1
ATOM 705 O O . GLU A 1 85 ? -27.042 -27.465 76.945 1.00 67.38 85 GLU A O 1
ATOM 710 N N . LYS A 1 86 ? -28.235 -25.829 75.979 1.00 61.19 86 LYS A N 1
ATOM 711 C CA . LYS A 1 86 ? -27.214 -24.782 76.145 1.00 61.19 86 LYS A CA 1
ATOM 712 C C . LYS A 1 86 ? -27.362 -24.137 77.521 1.00 61.19 86 LYS A C 1
ATOM 714 O O . LYS A 1 86 ? -27.733 -22.971 77.650 1.00 61.19 86 LYS A O 1
ATOM 719 N N . GLY A 1 87 ? -27.046 -24.928 78.544 1.00 56.12 87 GLY A N 1
ATOM 720 C CA . GLY A 1 87 ? -27.009 -24.476 79.929 1.00 56.12 87 GLY A CA 1
ATOM 721 C C . GLY A 1 87 ? -26.168 -23.206 80.096 1.00 56.12 87 GLY A C 1
ATOM 722 O O . GLY A 1 87 ? -25.121 -23.080 79.472 1.00 56.12 87 GLY A O 1
ATOM 723 N N . ILE A 1 88 ? -26.684 -22.287 80.925 1.00 63.94 88 ILE A N 1
ATOM 724 C CA . ILE A 1 88 ? -26.103 -21.010 81.391 1.00 63.94 88 ILE A CA 1
ATOM 725 C C . ILE A 1 88 ? -24.950 -20.501 80.511 1.00 63.94 88 ILE A C 1
ATOM 727 O O . ILE A 1 88 ? -23.784 -20.767 80.786 1.00 63.94 88 ILE A O 1
ATOM 731 N N . VAL A 1 89 ? -25.294 -19.714 79.486 1.00 63.25 89 VAL A N 1
ATOM 732 C CA . VAL A 1 89 ? -24.312 -19.011 78.648 1.00 63.25 89 VAL A CA 1
ATOM 733 C C . VAL A 1 89 ? -23.408 -18.161 79.542 1.00 63.25 89 VAL A C 1
ATOM 735 O O . VAL A 1 89 ? -23.877 -17.235 80.212 1.00 63.25 89 VAL A O 1
ATOM 738 N N . THR A 1 90 ? -22.116 -18.473 79.559 1.00 75.56 90 THR A N 1
ATOM 739 C CA . THR A 1 90 ? -21.130 -17.742 80.351 1.00 75.56 90 THR A CA 1
ATOM 740 C C . THR A 1 90 ? -20.907 -16.371 79.723 1.00 75.56 90 THR A C 1
ATOM 742 O O . THR A 1 90 ? -21.049 -16.187 78.512 1.00 75.56 90 THR A O 1
ATOM 745 N N . ARG A 1 91 ? -20.502 -15.382 80.527 1.00 81.88 91 ARG A N 1
ATOM 746 C CA . ARG A 1 91 ? -20.107 -14.066 80.001 1.00 81.88 91 ARG A CA 1
ATOM 747 C C . ARG A 1 91 ? -19.043 -14.194 78.899 1.00 81.88 91 ARG A C 1
ATOM 749 O O . ARG A 1 91 ? -19.117 -13.479 77.902 1.00 81.88 91 ARG A O 1
ATOM 756 N N . ASP A 1 92 ? -18.109 -15.124 79.069 1.00 85.06 92 ASP A N 1
ATOM 757 C CA . ASP A 1 92 ? -17.004 -15.351 78.140 1.00 85.06 92 ASP A CA 1
ATOM 758 C C . ASP A 1 92 ? -17.495 -15.870 76.775 1.00 85.06 92 ASP A C 1
ATOM 760 O O . ASP A 1 92 ? -17.055 -15.356 75.750 1.00 85.06 92 ASP A O 1
ATOM 764 N N . ASP A 1 93 ? -18.495 -16.764 76.741 1.00 84.81 93 ASP A N 1
ATOM 765 C CA . ASP A 1 93 ? -19.128 -17.247 75.499 1.00 84.81 93 ASP A CA 1
ATOM 766 C C . ASP A 1 93 ? -19.783 -16.097 74.707 1.00 84.81 93 ASP A C 1
ATOM 768 O O . ASP A 1 93 ? -19.706 -16.026 73.475 1.00 84.81 93 ASP A O 1
ATOM 772 N N . VAL A 1 94 ? -20.416 -15.153 75.418 1.00 85.69 94 VAL A N 1
ATOM 773 C CA . VAL A 1 94 ? -20.995 -13.946 74.809 1.00 85.69 94 VAL A CA 1
ATOM 774 C C . VAL A 1 94 ? -19.887 -13.054 74.251 1.00 85.69 94 VAL A C 1
ATOM 776 O O . VAL A 1 94 ? -19.988 -12.611 73.105 1.00 85.69 94 VAL A O 1
ATOM 779 N N . GLU A 1 95 ? -18.813 -12.821 75.009 1.00 87.62 95 GLU A N 1
ATOM 780 C CA . GLU A 1 95 ? -17.673 -12.021 74.553 1.00 87.62 95 GLU A CA 1
ATOM 781 C C . GLU A 1 95 ? -16.938 -12.657 73.360 1.00 87.62 95 GLU A C 1
ATOM 783 O O . GLU A 1 95 ? -16.531 -11.931 72.452 1.00 87.62 95 GLU A O 1
ATOM 788 N N . GLU A 1 96 ? -16.789 -13.983 73.306 1.00 89.94 96 GLU A N 1
ATOM 789 C CA . GLU A 1 96 ? -16.243 -14.692 72.140 1.00 89.94 96 GLU A CA 1
ATOM 790 C C . GLU A 1 96 ? -17.159 -14.581 70.919 1.00 89.94 96 GLU A C 1
ATOM 792 O O . GLU A 1 96 ? -16.685 -14.248 69.829 1.00 89.94 96 GLU A O 1
ATOM 797 N N . SER A 1 97 ? -18.474 -14.755 71.088 1.00 89.06 97 SER A N 1
ATOM 798 C CA . SER A 1 97 ? -19.430 -14.581 69.986 1.00 89.06 97 SER A CA 1
ATOM 799 C C . SER A 1 97 ? -19.431 -13.147 69.434 1.00 89.06 97 SER A C 1
ATOM 801 O O . SER A 1 97 ? -19.455 -12.952 68.217 1.00 89.06 97 SER A O 1
ATOM 803 N N . LEU A 1 98 ? -19.304 -12.137 70.303 1.00 91.69 98 LEU A N 1
ATOM 804 C CA . LEU A 1 98 ? -19.160 -10.730 69.920 1.00 91.69 98 LEU A CA 1
ATOM 805 C C . LEU A 1 98 ? -17.839 -10.466 69.190 1.00 91.69 98 LEU A C 1
ATOM 807 O O . LEU A 1 98 ? -17.848 -9.778 68.171 1.00 91.69 98 LEU A O 1
ATOM 811 N N . LYS A 1 99 ? -16.717 -11.036 69.653 1.00 93.81 99 LYS A N 1
ATOM 812 C CA . LYS A 1 99 ? -15.418 -10.955 68.958 1.00 93.81 99 LYS A CA 1
ATOM 813 C C . LYS A 1 99 ? -15.498 -11.587 67.564 1.00 93.81 99 LYS A C 1
ATOM 815 O O . LYS A 1 99 ? -15.032 -10.977 66.605 1.00 93.81 99 LYS A O 1
ATOM 820 N N . ALA A 1 100 ? -16.142 -12.748 67.430 1.00 93.88 100 ALA A N 1
ATOM 821 C CA . ALA A 1 100 ? -16.335 -13.427 66.149 1.00 93.88 100 ALA A CA 1
ATOM 822 C C . ALA A 1 100 ? -17.220 -12.620 65.179 1.00 93.88 100 ALA A C 1
ATOM 824 O O . ALA A 1 100 ? -16.866 -12.464 64.011 1.00 93.88 100 ALA A O 1
ATOM 825 N N . VAL A 1 101 ? -18.331 -12.046 65.658 1.00 95.25 101 VAL A N 1
ATOM 826 C CA . VAL A 1 101 ? -19.190 -11.156 64.853 1.00 95.25 101 VAL A CA 1
ATOM 827 C C . VAL A 1 101 ? -18.446 -9.880 64.456 1.00 95.25 101 VAL A C 1
ATOM 829 O O . VAL A 1 101 ? -18.537 -9.458 63.306 1.00 95.25 101 VAL A O 1
ATOM 832 N N . PHE A 1 102 ? -17.674 -9.280 65.363 1.00 96.31 102 PHE A N 1
ATOM 833 C CA . PHE A 1 102 ? -16.892 -8.077 65.075 1.00 96.31 102 PHE A CA 1
ATOM 834 C C . PHE A 1 102 ? -15.787 -8.339 64.044 1.00 96.31 102 PHE A C 1
ATOM 836 O O . PHE A 1 102 ? -15.587 -7.522 63.145 1.00 96.31 102 PHE A O 1
ATOM 843 N N . GLN A 1 103 ? -15.110 -9.490 64.123 1.00 95.88 103 GLN A N 1
ATOM 844 C CA . GLN A 1 103 ? -14.138 -9.896 63.109 1.00 95.88 103 GLN A CA 1
ATOM 845 C C . GLN A 1 103 ? -14.822 -10.139 61.759 1.00 95.88 103 GLN A C 1
ATOM 847 O O . GLN A 1 103 ? -14.390 -9.578 60.760 1.00 95.88 103 GLN A O 1
ATOM 852 N N . PHE A 1 104 ? -15.948 -10.861 61.734 1.00 95.94 104 PHE A N 1
ATOM 853 C CA . PHE A 1 104 ? -16.729 -11.065 60.511 1.00 95.94 104 PHE A CA 1
ATOM 854 C C . PHE A 1 104 ? -17.162 -9.741 59.860 1.00 95.94 104 PHE A C 1
ATOM 856 O O . PHE A 1 104 ? -17.087 -9.610 58.640 1.00 95.94 104 PHE A O 1
ATOM 863 N N . VAL A 1 105 ? -17.590 -8.747 60.648 1.00 96.88 105 VAL A N 1
ATOM 864 C CA . VAL A 1 105 ? -17.929 -7.410 60.131 1.00 96.88 105 VAL A CA 1
ATOM 865 C C . VAL A 1 105 ? -16.702 -6.745 59.503 1.00 96.88 105 VAL A C 1
ATOM 867 O O . VAL A 1 105 ? -16.795 -6.306 58.360 1.00 96.88 105 VAL A O 1
ATOM 870 N N . LYS A 1 106 ? -15.541 -6.755 60.173 1.00 96.94 106 LYS A N 1
ATOM 871 C CA . LYS A 1 106 ? -14.286 -6.222 59.611 1.00 96.94 106 LYS A CA 1
ATOM 872 C C . LYS A 1 106 ? -13.874 -6.912 58.314 1.00 96.94 106 LYS A C 1
ATOM 874 O O . LYS A 1 106 ? -13.538 -6.231 57.350 1.00 96.94 106 LYS A O 1
ATOM 879 N N . ASP A 1 107 ? -13.927 -8.240 58.269 1.00 96.44 107 ASP A N 1
ATOM 880 C CA . ASP A 1 107 ? -13.569 -9.020 57.079 1.00 96.44 107 ASP A CA 1
ATOM 881 C C . ASP A 1 107 ? -14.511 -8.688 55.904 1.00 96.44 107 ASP A C 1
ATOM 883 O O . ASP A 1 107 ? -14.094 -8.630 54.745 1.00 96.44 107 ASP A O 1
ATOM 887 N N . LYS A 1 108 ? -15.796 -8.419 56.188 1.00 96.06 108 LYS A N 1
ATOM 888 C CA . LYS A 1 108 ? -16.770 -7.958 55.187 1.00 96.06 108 LYS A CA 1
ATOM 889 C C . LYS A 1 108 ? -16.544 -6.512 54.756 1.00 96.06 108 LYS A C 1
ATOM 891 O O . LYS A 1 108 ? -16.702 -6.230 53.572 1.00 96.06 108 LYS A O 1
ATOM 896 N N . GLU A 1 109 ? -16.172 -5.616 55.664 1.00 97.25 109 GLU A N 1
ATOM 897 C CA . GLU A 1 109 ? -15.817 -4.229 55.336 1.00 97.25 109 GLU A CA 1
ATOM 898 C C . GLU A 1 109 ? -14.567 -4.166 54.448 1.00 97.25 109 GLU A C 1
ATOM 900 O O . GLU A 1 109 ? -14.592 -3.485 53.425 1.00 97.25 109 GLU A O 1
ATOM 905 N N . GLN A 1 110 ? -13.525 -4.944 54.766 1.00 97.06 110 GLN A N 1
ATOM 906 C CA . GLN A 1 110 ? -12.327 -5.085 53.930 1.00 97.06 110 GLN A CA 1
ATOM 907 C C . GLN A 1 110 ? -12.676 -5.616 52.535 1.00 97.06 110 GLN A C 1
ATOM 909 O O . GLN A 1 110 ? -12.345 -4.979 51.538 1.00 97.06 110 GLN A O 1
ATOM 914 N N . LEU A 1 111 ? -13.444 -6.710 52.450 1.00 97.50 111 LEU A N 1
ATOM 915 C CA . LEU A 1 111 ? -13.897 -7.264 51.170 1.00 97.50 111 LEU A CA 1
ATOM 916 C C . LEU A 1 111 ? -14.712 -6.254 50.339 1.00 97.50 111 LEU A C 1
ATOM 918 O O . LEU A 1 111 ? -14.594 -6.223 49.115 1.00 97.50 111 LEU A O 1
ATOM 922 N N . LEU A 1 112 ? -15.552 -5.432 50.976 1.00 97.56 112 LEU A N 1
ATOM 923 C CA . LEU A 1 112 ? -16.305 -4.382 50.284 1.00 97.56 112 LEU A CA 1
ATOM 924 C C . LEU A 1 112 ? -15.390 -3.276 49.744 1.00 97.56 112 LEU A C 1
ATOM 926 O O . LEU A 1 112 ? -15.650 -2.769 48.652 1.00 97.56 112 LEU A O 1
ATOM 930 N N . GLU A 1 113 ? -14.331 -2.915 50.467 1.00 97.75 113 GLU A N 1
ATOM 931 C CA . GLU A 1 113 ? -13.370 -1.896 50.033 1.00 97.75 113 GLU A CA 1
ATOM 932 C C . GLU A 1 113 ? -12.427 -2.407 48.928 1.00 97.75 113 GLU A C 1
ATOM 934 O O . GLU A 1 113 ? -12.159 -1.687 47.961 1.00 97.75 113 GLU A O 1
ATOM 939 N N . ASP A 1 114 ? -12.030 -3.681 48.978 1.00 97.75 114 ASP A N 1
ATOM 940 C CA . ASP A 1 114 ? -11.315 -4.356 47.888 1.00 97.75 114 ASP A CA 1
ATOM 941 C C . ASP A 1 114 ? -12.164 -4.399 46.608 1.00 97.75 114 ASP A C 1
ATOM 943 O O . ASP A 1 114 ? -11.694 -4.050 45.521 1.00 97.75 114 ASP A O 1
ATOM 947 N N . LEU A 1 115 ? -13.447 -4.765 46.725 1.00 97.88 115 LEU A N 1
ATOM 948 C CA . LEU A 1 115 ? -14.381 -4.776 45.594 1.00 97.88 115 LEU A CA 1
ATOM 949 C C . LEU A 1 115 ? -14.613 -3.369 45.027 1.00 97.88 115 LEU A C 1
ATOM 951 O O . LEU A 1 115 ? -14.643 -3.205 43.807 1.00 97.88 115 LEU A O 1
ATOM 955 N N . ARG A 1 116 ? -14.728 -2.336 45.873 1.00 98.00 116 ARG A N 1
ATOM 956 C CA . ARG A 1 116 ? -14.786 -0.931 45.425 1.00 98.00 116 ARG A CA 1
ATOM 957 C C . ARG A 1 116 ? -13.523 -0.533 44.668 1.00 98.00 116 ARG A C 1
ATOM 959 O O . ARG A 1 116 ? -13.627 0.050 43.590 1.00 98.00 116 ARG A O 1
ATOM 966 N N . SER A 1 117 ? -12.352 -0.901 45.180 1.00 97.81 117 SER A N 1
ATOM 967 C CA . SER A 1 117 ? -11.062 -0.621 44.545 1.00 97.81 117 SER A CA 1
ATOM 968 C C . SER A 1 117 ? -10.957 -1.269 43.159 1.00 97.81 117 SER A C 1
ATOM 970 O O . SER A 1 117 ? -10.603 -0.595 42.190 1.00 97.81 117 SER A O 1
ATOM 972 N N . GLN A 1 118 ? -11.367 -2.536 43.023 1.00 98.06 118 GLN A N 1
ATOM 973 C CA . GLN A 1 118 ? -11.446 -3.235 41.732 1.00 98.06 118 GLN A CA 1
ATOM 974 C C . GLN A 1 118 ? -12.470 -2.595 40.778 1.00 98.06 118 GLN A C 1
ATOM 976 O O . GLN A 1 118 ? -12.215 -2.475 39.576 1.00 98.06 118 GLN A O 1
ATOM 981 N N . ILE A 1 119 ? -13.621 -2.142 41.286 1.00 97.81 119 ILE A N 1
ATOM 982 C CA . ILE A 1 119 ? -14.634 -1.428 40.492 1.00 97.81 119 ILE A CA 1
ATOM 983 C C . ILE A 1 119 ? -14.076 -0.098 39.961 1.00 97.81 119 ILE A C 1
ATOM 985 O O . ILE A 1 119 ? -14.269 0.218 38.789 1.00 97.81 119 ILE A O 1
ATOM 989 N N . GLU A 1 120 ? -13.346 0.675 40.766 1.00 97.81 120 GLU A N 1
ATOM 990 C CA . GLU A 1 120 ? -12.734 1.926 40.299 1.00 97.81 120 GLU A CA 1
ATOM 991 C C . GLU A 1 120 ? -11.553 1.698 39.345 1.00 97.81 120 GLU A C 1
ATOM 993 O O . GLU A 1 120 ? -11.398 2.432 38.365 1.00 97.81 120 GLU A O 1
ATOM 998 N N . GLU A 1 121 ? -10.742 0.660 39.558 1.00 98.12 121 GLU A N 1
ATOM 999 C CA . GLU A 1 121 ? -9.678 0.285 38.620 1.00 98.12 121 GLU A CA 1
ATOM 1000 C C . GLU A 1 121 ? -10.251 -0.153 37.259 1.00 98.12 121 GLU A C 1
ATOM 1002 O O . GLU A 1 121 ? -9.787 0.287 36.203 1.00 98.12 121 GLU A O 1
ATOM 1007 N N . THR A 1 122 ? -11.302 -0.977 37.261 1.00 97.56 122 THR A N 1
ATOM 1008 C CA . THR A 1 122 ? -11.968 -1.423 36.028 1.00 97.56 122 THR A CA 1
ATOM 1009 C C . THR A 1 122 ? -12.691 -0.280 35.315 1.00 97.56 122 THR A C 1
ATOM 1011 O O . THR A 1 122 ? -12.570 -0.176 34.094 1.00 97.56 122 THR A O 1
ATOM 1014 N N . LYS A 1 123 ? -13.343 0.646 36.034 1.00 98.06 123 LYS A N 1
ATOM 1015 C CA . LYS A 1 123 ? -13.898 1.884 35.450 1.00 98.06 123 LYS A CA 1
ATOM 1016 C C . LYS A 1 123 ? -12.830 2.722 34.742 1.00 98.06 123 LYS A C 1
ATOM 1018 O O . LYS A 1 123 ? -13.068 3.162 33.618 1.00 98.06 123 LYS A O 1
ATOM 1023 N N . LYS A 1 124 ? -11.651 2.915 35.349 1.00 97.81 124 LYS A N 1
ATOM 1024 C CA . LYS A 1 124 ? -10.528 3.642 34.719 1.00 97.81 124 LYS A CA 1
ATOM 1025 C C . LYS A 1 124 ? -10.094 2.966 33.415 1.00 97.81 124 LYS A C 1
ATOM 1027 O O . LYS A 1 124 ? -10.087 3.621 32.373 1.00 97.81 124 LYS A O 1
ATOM 1032 N N . LYS A 1 125 ? -9.869 1.646 33.442 1.00 98.06 125 LYS A N 1
ATOM 1033 C CA . LYS A 1 125 ? -9.538 0.843 32.247 1.00 98.06 125 LYS A CA 1
ATOM 1034 C C . LYS A 1 125 ? -10.612 0.948 31.154 1.00 98.06 125 LYS A C 1
ATOM 1036 O O . LYS A 1 125 ? -10.275 1.055 29.977 1.00 98.06 125 LYS A O 1
ATOM 1041 N N . ILE A 1 126 ? -11.899 0.966 31.515 1.00 97.88 126 ILE A N 1
ATOM 1042 C CA . ILE A 1 126 ? -13.008 1.156 30.562 1.00 97.88 126 ILE A CA 1
ATOM 1043 C C . ILE A 1 126 ? -12.942 2.543 29.906 1.00 97.88 126 ILE A C 1
ATOM 1045 O O . ILE A 1 126 ? -13.067 2.640 28.686 1.00 97.88 126 ILE A O 1
ATOM 1049 N N . VAL A 1 127 ? -12.705 3.612 30.675 1.00 98.00 127 VAL A N 1
ATOM 1050 C CA . VAL A 1 127 ? -12.578 4.979 30.135 1.00 98.00 127 VAL A CA 1
ATOM 1051 C C . VAL A 1 127 ? -11.371 5.103 29.199 1.00 98.00 127 VAL A C 1
ATOM 1053 O O . VAL A 1 127 ? -11.483 5.716 28.139 1.00 98.00 127 VAL A O 1
ATOM 1056 N N . GLU A 1 128 ? -10.236 4.494 29.538 1.00 97.12 128 GLU A N 1
ATOM 1057 C CA . GLU A 1 128 ? -9.053 4.445 28.667 1.00 97.12 128 GLU A CA 1
ATOM 1058 C C . GLU A 1 128 ? -9.342 3.707 27.353 1.00 97.12 128 GLU A C 1
ATOM 1060 O O . GLU A 1 128 ? -9.064 4.236 26.275 1.00 97.12 128 GLU A O 1
ATOM 1065 N N . LYS A 1 129 ? -9.980 2.531 27.419 1.00 97.44 129 LYS A N 1
ATOM 1066 C CA . LYS A 1 129 ? -10.365 1.765 26.222 1.00 97.44 129 LYS A CA 1
ATOM 1067 C C . LYS A 1 129 ? -11.409 2.485 25.370 1.00 97.44 129 LYS A C 1
ATOM 1069 O O . LYS A 1 129 ? -11.354 2.381 24.147 1.00 97.44 129 LYS A O 1
ATOM 1074 N N . GLN A 1 130 ? -12.304 3.263 25.980 1.00 97.25 130 GLN A N 1
ATOM 1075 C CA . GLN A 1 130 ? -13.241 4.118 25.252 1.00 97.25 130 GLN A CA 1
ATOM 1076 C C . GLN A 1 130 ? -12.504 5.224 24.479 1.00 97.25 130 GLN A C 1
ATOM 1078 O O . GLN A 1 130 ? -12.771 5.407 23.296 1.00 97.25 130 GLN A O 1
ATOM 1083 N N . ARG A 1 131 ? -11.519 5.895 25.097 1.00 96.12 131 ARG A N 1
ATOM 1084 C CA . ARG A 1 131 ? -10.681 6.907 24.419 1.00 96.12 131 ARG A CA 1
ATOM 1085 C C . ARG A 1 131 ? -9.879 6.311 23.261 1.00 96.12 131 ARG A C 1
ATOM 1087 O O . ARG A 1 131 ? -9.781 6.928 22.207 1.00 96.12 131 ARG A O 1
ATOM 1094 N N . GLU A 1 132 ? -9.330 5.108 23.433 1.00 96.88 132 GLU A N 1
ATOM 1095 C CA . GLU A 1 132 ? -8.643 4.386 22.353 1.00 96.88 132 GLU A CA 1
ATOM 1096 C C . GLU A 1 132 ? -9.608 4.033 21.212 1.00 96.88 132 GLU A C 1
ATOM 1098 O O . GLU A 1 132 ? -9.285 4.250 20.046 1.00 96.88 132 GLU A O 1
ATOM 1103 N N . ARG A 1 133 ? -10.819 3.561 21.530 1.00 97.06 133 ARG A N 1
ATOM 1104 C CA . ARG A 1 133 ? -11.891 3.309 20.553 1.00 97.06 133 ARG A CA 1
ATOM 1105 C C . ARG A 1 133 ? -12.247 4.582 19.781 1.00 97.06 133 ARG A C 1
ATOM 1107 O O . ARG A 1 133 ? -12.362 4.526 18.559 1.00 97.06 133 ARG A O 1
ATOM 1114 N N . ASP A 1 134 ? -12.399 5.709 20.471 1.00 96.25 134 ASP A N 1
ATOM 1115 C CA . ASP A 1 134 ? -12.712 7.009 19.864 1.00 96.25 134 ASP A CA 1
ATOM 1116 C C . ASP A 1 134 ? -11.595 7.478 18.924 1.00 96.25 134 ASP A C 1
ATOM 1118 O O . ASP A 1 134 ? -11.868 7.789 17.765 1.00 96.25 134 ASP A O 1
ATOM 1122 N N . TYR A 1 135 ? -10.333 7.404 19.361 1.00 96.38 135 TYR A N 1
ATOM 1123 C CA . TYR A 1 135 ? -9.165 7.682 18.520 1.00 96.38 135 TYR A CA 1
ATOM 1124 C C . TYR A 1 135 ? -9.144 6.825 17.244 1.00 96.38 135 TYR A C 1
ATOM 1126 O O . TYR A 1 135 ? -8.963 7.349 16.144 1.00 96.38 135 TYR A O 1
ATOM 1134 N N . TRP A 1 136 ? -9.376 5.512 17.356 1.00 96.44 136 TRP A N 1
ATOM 1135 C CA . TRP A 1 136 ? -9.391 4.629 16.186 1.00 96.44 136 TRP A CA 1
ATOM 1136 C C . TRP A 1 136 ? -10.571 4.899 15.243 1.00 96.44 136 TRP A C 1
ATOM 1138 O O . TRP A 1 136 ? -10.426 4.717 14.033 1.00 96.44 136 TRP A O 1
ATOM 1148 N N . LEU A 1 137 ? -11.716 5.371 15.750 1.00 96.00 137 LEU A N 1
ATOM 1149 C CA . LEU A 1 137 ? -12.827 5.830 14.910 1.00 96.00 137 LEU A CA 1
ATOM 1150 C C . LEU A 1 137 ? -12.499 7.147 14.192 1.00 96.00 137 LEU A C 1
ATOM 1152 O O . LEU A 1 137 ? -12.752 7.246 12.991 1.00 96.00 137 LEU A O 1
ATOM 1156 N N . GLU A 1 138 ? -11.907 8.131 14.875 1.00 96.31 138 GLU A N 1
ATOM 1157 C CA . GLU A 1 138 ? -11.428 9.373 14.244 1.00 96.31 138 GLU A CA 1
ATOM 1158 C C . GLU A 1 138 ? -10.400 9.075 13.144 1.00 96.31 138 GLU A C 1
ATOM 1160 O O . GLU A 1 138 ? -10.530 9.559 12.014 1.00 96.31 138 GLU A O 1
ATOM 1165 N N . TYR A 1 139 ? -9.425 8.208 13.440 1.00 96.31 139 TYR A N 1
ATOM 1166 C CA . TYR A 1 139 ? -8.436 7.763 12.466 1.00 96.31 139 TYR A CA 1
ATOM 1167 C C . TYR A 1 139 ? -9.104 7.066 11.278 1.00 96.31 139 TYR A C 1
ATOM 1169 O O . TYR A 1 139 ? -8.887 7.468 10.140 1.00 96.31 139 TYR A O 1
ATOM 1177 N N . LYS A 1 140 ? -9.983 6.082 11.502 1.00 94.94 140 LYS A N 1
ATOM 1178 C CA . LYS A 1 140 ? -10.680 5.369 10.419 1.00 94.94 140 LYS A CA 1
ATOM 1179 C C . LYS A 1 140 ? -11.512 6.302 9.528 1.00 94.94 140 LYS A C 1
ATOM 1181 O O . LYS A 1 140 ? -11.553 6.112 8.315 1.00 94.94 140 LYS A O 1
ATOM 1186 N N . ASN A 1 141 ? -12.181 7.294 10.113 1.00 92.19 141 ASN A N 1
ATOM 1187 C CA . ASN A 1 141 ? -13.121 8.155 9.391 1.00 92.19 141 ASN A CA 1
ATOM 1188 C C . ASN A 1 141 ? -12.445 9.317 8.643 1.00 92.19 141 ASN A C 1
ATOM 1190 O O . ASN A 1 141 ? -12.950 9.734 7.592 1.00 92.19 141 ASN A O 1
ATOM 1194 N N . VAL A 1 142 ? -11.338 9.839 9.189 1.00 94.25 142 VAL A N 1
ATOM 1195 C CA . VAL A 1 142 ? -10.641 11.045 8.706 1.00 94.25 142 VAL A CA 1
ATOM 1196 C C . VAL A 1 142 ? -9.168 10.762 8.408 1.00 94.25 142 VAL A C 1
ATOM 1198 O O . VAL A 1 142 ? -8.749 10.902 7.261 1.00 94.25 142 VAL A O 1
ATOM 1201 N N . GLY A 1 143 ? -8.388 10.319 9.401 1.00 93.06 143 GLY A N 1
ATOM 1202 C CA . GLY A 1 143 ? -6.938 10.110 9.258 1.00 93.06 143 GLY A CA 1
ATOM 1203 C C . GLY A 1 143 ? -6.567 9.155 8.118 1.00 93.06 143 GLY A C 1
ATOM 1204 O O . GLY A 1 143 ? -5.702 9.459 7.305 1.00 93.06 143 GLY A O 1
ATOM 1205 N N . SER A 1 144 ? -7.292 8.045 7.987 1.00 95.12 144 SER A N 1
ATOM 1206 C CA . SER A 1 144 ? -7.121 7.040 6.938 1.00 95.12 144 SER A CA 1
ATOM 1207 C C . SER A 1 144 ? -7.322 7.604 5.530 1.00 95.12 144 SER A C 1
ATOM 1209 O O . SER A 1 144 ? -6.692 7.103 4.605 1.00 95.12 144 SER A O 1
ATOM 1211 N N . LYS A 1 145 ? -8.172 8.626 5.351 1.00 95.88 145 LYS A N 1
ATOM 1212 C CA . LYS A 1 145 ? -8.379 9.280 4.048 1.00 95.88 145 LYS A CA 1
ATOM 1213 C C . LYS A 1 145 ? -7.209 10.198 3.716 1.00 95.88 145 LYS A C 1
ATOM 1215 O O . LYS A 1 145 ? -6.625 10.057 2.652 1.00 95.88 145 LYS A O 1
ATOM 1220 N N . ILE A 1 146 ? -6.794 11.029 4.674 1.00 96.12 146 ILE A N 1
ATOM 1221 C CA . ILE A 1 146 ? -5.625 11.916 4.544 1.00 96.12 146 ILE A CA 1
ATOM 1222 C C . ILE A 1 146 ? -4.358 11.099 4.236 1.00 96.12 146 ILE A C 1
ATOM 1224 O O . ILE A 1 146 ? -3.579 11.455 3.352 1.00 96.12 146 ILE A O 1
ATOM 1228 N N . HIS A 1 147 ? -4.160 9.970 4.925 1.00 97.00 147 HIS A N 1
ATOM 1229 C CA . HIS A 1 147 ? -3.042 9.071 4.645 1.00 97.00 147 HIS A CA 1
ATOM 1230 C C . HIS A 1 147 ? -3.172 8.373 3.288 1.00 97.00 147 HIS A C 1
ATOM 1232 O O . HIS A 1 147 ? -2.174 8.312 2.580 1.00 97.00 147 HIS A O 1
ATOM 1238 N N . ALA A 1 148 ? -4.363 7.915 2.881 1.00 97.69 148 ALA A N 1
ATOM 1239 C CA . ALA A 1 148 ? -4.568 7.353 1.544 1.00 97.69 148 ALA A CA 1
ATOM 1240 C C . ALA A 1 148 ? -4.264 8.383 0.439 1.00 97.69 148 ALA A C 1
ATOM 1242 O O . ALA A 1 148 ? -3.512 8.085 -0.478 1.00 97.69 148 ALA A O 1
ATOM 1243 N N . GLU A 1 149 ? -4.739 9.624 0.572 1.00 97.06 149 GLU A N 1
ATOM 1244 C CA . GLU A 1 149 ? -4.436 10.730 -0.349 1.00 97.06 149 GLU A CA 1
ATOM 1245 C C . GLU A 1 149 ? -2.940 11.086 -0.380 1.00 97.06 149 GLU A C 1
ATOM 1247 O O . GLU A 1 149 ? -2.406 11.468 -1.424 1.00 97.06 149 GLU A O 1
ATOM 1252 N N . ARG A 1 150 ? -2.229 10.982 0.753 1.00 96.81 150 ARG A N 1
ATOM 1253 C CA . ARG A 1 150 ? -0.770 11.174 0.795 1.00 96.81 150 ARG A CA 1
ATOM 1254 C C . ARG A 1 150 ? -0.025 10.010 0.142 1.00 96.81 150 ARG A C 1
ATOM 1256 O O . ARG A 1 150 ? 0.926 10.272 -0.585 1.00 96.81 150 ARG A O 1
ATOM 1263 N N . ILE A 1 151 ? -0.461 8.771 0.366 1.00 97.94 151 ILE A N 1
ATOM 1264 C CA . ILE A 1 151 ?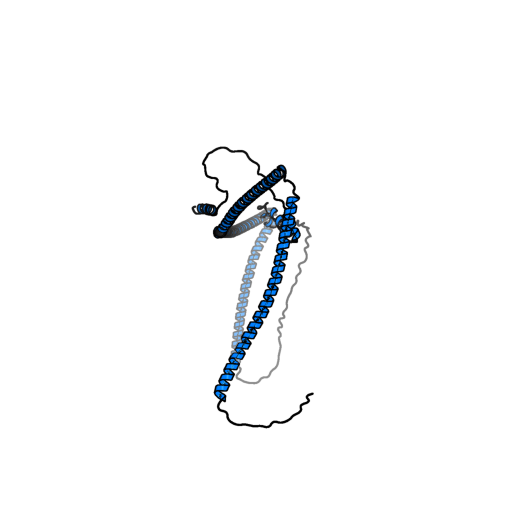 0.084 7.572 -0.285 1.00 97.94 151 ILE A CA 1
ATOM 1265 C C . ILE A 1 151 ? -0.107 7.682 -1.800 1.00 97.94 151 ILE A C 1
ATOM 1267 O O . ILE A 1 151 ? 0.883 7.646 -2.515 1.00 97.94 151 ILE A O 1
ATOM 1271 N N . SER A 1 152 ? -1.320 7.962 -2.286 1.00 98.25 152 SER A N 1
ATOM 1272 C CA . SER A 1 152 ? -1.592 8.106 -3.724 1.00 98.25 152 SER A CA 1
ATOM 1273 C C . SER A 1 152 ? -0.803 9.240 -4.388 1.00 98.25 152 SER A C 1
ATOM 1275 O O . SER A 1 152 ? -0.413 9.112 -5.547 1.00 98.25 152 SER A O 1
ATOM 1277 N N . ARG A 1 153 ? -0.532 10.345 -3.672 1.00 98.25 153 ARG A N 1
ATOM 1278 C CA . ARG A 1 153 ? 0.384 11.395 -4.154 1.00 98.25 153 ARG A CA 1
ATOM 1279 C C . ARG A 1 153 ? 1.814 10.871 -4.289 1.00 98.25 153 ARG A C 1
ATOM 1281 O O . ARG A 1 153 ? 2.377 10.961 -5.369 1.00 98.25 153 ARG A O 1
ATOM 1288 N N . LEU A 1 154 ? 2.355 10.249 -3.241 1.00 98.19 154 LEU A N 1
ATOM 1289 C CA . LEU A 1 154 ? 3.714 9.695 -3.255 1.00 98.19 154 LEU A CA 1
ATOM 1290 C C . LEU A 1 154 ? 3.888 8.561 -4.280 1.00 98.19 154 LEU A C 1
ATOM 1292 O O . LEU A 1 154 ? 4.933 8.467 -4.912 1.00 98.19 154 LEU A O 1
ATOM 1296 N N . GLU A 1 155 ? 2.877 7.715 -4.480 1.00 98.25 155 GLU A N 1
ATOM 1297 C CA . GLU A 1 155 ? 2.866 6.679 -5.521 1.00 98.25 155 GLU A CA 1
ATOM 1298 C C . GLU A 1 155 ? 2.944 7.290 -6.923 1.00 98.25 155 GLU A C 1
ATOM 1300 O O . GLU A 1 155 ? 3.683 6.782 -7.770 1.00 98.25 155 GLU A O 1
ATOM 1305 N N . LYS A 1 156 ? 2.237 8.405 -7.154 1.00 98.44 156 LYS A N 1
ATOM 1306 C CA . LYS A 1 156 ? 2.341 9.168 -8.398 1.00 98.44 156 LYS A CA 1
ATOM 1307 C C . LYS A 1 156 ? 3.726 9.802 -8.550 1.00 98.44 156 LYS A C 1
ATOM 1309 O O . LYS A 1 156 ? 4.346 9.607 -9.587 1.00 98.44 156 LYS A O 1
ATOM 1314 N N . ASP A 1 157 ? 4.238 10.477 -7.521 1.00 98.25 157 ASP A N 1
ATOM 1315 C CA . ASP A 1 157 ? 5.570 11.099 -7.549 1.00 98.25 157 ASP A CA 1
ATOM 1316 C C . ASP A 1 157 ? 6.666 10.051 -7.855 1.00 98.25 157 ASP A C 1
ATOM 1318 O O . ASP A 1 157 ? 7.571 10.290 -8.653 1.00 98.25 157 ASP A O 1
ATOM 1322 N N . ILE A 1 158 ? 6.554 8.844 -7.281 1.00 98.19 158 ILE A N 1
ATOM 1323 C CA . ILE A 1 158 ? 7.436 7.700 -7.571 1.00 98.19 158 ILE A CA 1
ATOM 1324 C C . ILE A 1 158 ? 7.298 7.226 -9.026 1.00 98.19 158 ILE A C 1
ATOM 1326 O O . ILE A 1 158 ? 8.303 6.850 -9.633 1.00 98.19 158 ILE A O 1
ATOM 1330 N N . ALA A 1 159 ? 6.088 7.201 -9.590 1.00 98.44 159 ALA A N 1
ATOM 1331 C CA . ALA A 1 159 ? 5.870 6.825 -10.987 1.00 98.44 159 ALA A CA 1
ATOM 1332 C C . ALA A 1 159 ? 6.456 7.867 -11.955 1.00 98.44 159 ALA A C 1
ATOM 1334 O O . ALA A 1 159 ? 7.164 7.492 -12.890 1.00 98.44 159 ALA A O 1
ATOM 1335 N N . ASP A 1 160 ? 6.242 9.157 -11.684 1.00 98.38 160 ASP A N 1
ATOM 1336 C CA . ASP A 1 160 ? 6.759 10.267 -12.489 1.00 98.38 160 ASP A CA 1
ATOM 1337 C C . ASP A 1 160 ? 8.308 10.295 -12.459 1.00 98.38 160 ASP A C 1
ATOM 1339 O O . ASP A 1 160 ? 8.951 10.408 -13.506 1.00 98.38 160 ASP A O 1
ATOM 1343 N N . VAL A 1 161 ? 8.932 10.080 -11.288 1.00 98.50 161 VAL A N 1
ATOM 1344 C CA . VAL A 1 161 ? 10.401 9.961 -11.155 1.00 98.50 161 VAL A CA 1
ATOM 1345 C C . VAL A 1 161 ? 10.955 8.733 -11.886 1.00 98.50 161 VAL A C 1
ATOM 1347 O O . VAL A 1 161 ? 12.009 8.831 -12.514 1.00 98.50 161 VAL A O 1
ATOM 1350 N N . LYS A 1 162 ? 10.271 7.579 -11.843 1.00 98.38 162 LYS A N 1
ATOM 1351 C CA . LYS A 1 162 ? 10.685 6.386 -12.607 1.00 98.38 162 LYS A CA 1
ATOM 1352 C C . LYS A 1 162 ? 10.644 6.636 -14.111 1.00 98.38 162 LYS A C 1
ATOM 1354 O O . LYS A 1 162 ? 11.612 6.317 -14.791 1.00 98.38 162 LYS A O 1
ATOM 1359 N N . TYR A 1 163 ? 9.571 7.247 -14.607 1.00 98.44 163 TYR A N 1
ATOM 1360 C CA . TYR A 1 163 ? 9.417 7.563 -16.025 1.00 98.44 163 TYR A CA 1
ATOM 1361 C C . TYR A 1 163 ? 10.525 8.498 -16.536 1.00 98.44 163 TYR A C 1
ATOM 1363 O O . TYR A 1 163 ? 11.137 8.225 -17.569 1.00 98.44 163 TYR A O 1
ATOM 1371 N N . GLU A 1 164 ? 10.850 9.568 -15.803 1.00 98.25 164 GLU A N 1
ATOM 1372 C CA . GLU A 1 164 ? 11.955 10.455 -16.193 1.00 98.25 164 GLU A CA 1
ATOM 1373 C C . GLU A 1 164 ? 13.337 9.781 -16.041 1.00 98.25 164 GLU A C 1
ATOM 1375 O O . GLU A 1 164 ? 14.248 10.068 -16.823 1.00 98.25 164 GLU A O 1
ATOM 1380 N N . LEU A 1 165 ? 13.506 8.831 -15.111 1.00 98.31 165 LEU A N 1
ATOM 1381 C CA . LEU A 1 165 ? 14.725 8.016 -15.011 1.00 98.31 165 LEU A CA 1
ATOM 1382 C C . LEU A 1 165 ? 14.886 7.065 -16.208 1.00 98.31 165 LEU A C 1
ATOM 1384 O O . LEU A 1 165 ? 15.957 7.027 -16.804 1.00 98.31 165 LEU A O 1
ATOM 1388 N N . GLU A 1 166 ? 13.836 6.344 -16.607 1.00 98.25 166 GLU A N 1
ATOM 1389 C CA . GLU A 1 166 ? 13.854 5.450 -17.777 1.00 98.25 166 GLU A CA 1
ATOM 1390 C C . GLU A 1 166 ? 14.152 6.240 -19.061 1.00 98.25 166 GLU A C 1
ATOM 1392 O O . GLU A 1 166 ? 15.055 5.909 -19.832 1.00 98.25 166 GLU A O 1
ATOM 1397 N N . LYS A 1 167 ? 13.460 7.368 -19.239 1.00 98.25 167 LYS A N 1
ATOM 1398 C CA . LYS A 1 167 ? 13.650 8.306 -20.350 1.00 98.25 167 LYS A CA 1
ATOM 1399 C C . LYS A 1 167 ? 15.064 8.900 -20.391 1.00 98.25 167 LYS A C 1
ATOM 1401 O O . LYS A 1 167 ? 15.630 9.050 -21.476 1.00 98.25 167 LYS A O 1
ATOM 1406 N N . THR A 1 168 ? 15.672 9.212 -19.243 1.00 98.12 168 THR A N 1
ATOM 1407 C CA . THR A 1 168 ? 17.074 9.665 -19.199 1.00 98.12 168 THR A CA 1
ATOM 1408 C C . THR A 1 168 ? 18.071 8.527 -19.436 1.00 98.12 168 THR A C 1
ATOM 1410 O O . THR A 1 168 ? 19.026 8.743 -20.184 1.00 98.12 168 THR A O 1
ATOM 1413 N N . GLU A 1 169 ? 17.843 7.311 -18.922 1.00 98.19 169 GLU A N 1
ATOM 1414 C CA . GLU A 1 169 ? 18.662 6.124 -19.239 1.00 98.19 169 GLU A CA 1
ATOM 1415 C C . GLU A 1 169 ? 18.625 5.816 -20.748 1.00 98.19 169 GLU A C 1
ATOM 1417 O O . GLU A 1 169 ? 19.673 5.546 -21.339 1.00 98.19 169 GLU A O 1
ATOM 1422 N N . GLU A 1 170 ? 17.476 5.973 -21.418 1.00 97.75 170 GLU A N 1
ATOM 1423 C CA . GLU A 1 170 ? 17.373 5.894 -22.881 1.00 97.75 170 GLU A CA 1
ATOM 1424 C C . GLU A 1 170 ? 18.208 6.962 -23.606 1.00 97.75 170 GLU A C 1
ATOM 1426 O O . GLU A 1 170 ? 18.926 6.634 -24.557 1.00 97.75 170 GLU A O 1
ATOM 1431 N N . TYR A 1 171 ? 18.120 8.237 -23.200 1.00 98.06 171 TYR A N 1
ATOM 1432 C CA . TYR A 1 171 ? 18.903 9.313 -23.825 1.00 98.06 171 TYR A CA 1
ATOM 1433 C C . TYR A 1 171 ? 20.409 9.077 -23.666 1.00 98.06 171 TYR A C 1
ATOM 1435 O O . TYR A 1 171 ? 21.150 9.178 -24.648 1.00 98.06 171 TYR A O 1
ATOM 1443 N N . TYR A 1 172 ? 20.865 8.712 -22.463 1.00 97.81 172 TYR A N 1
ATOM 1444 C CA . TYR A 1 172 ? 22.274 8.404 -22.217 1.00 97.81 172 TYR A CA 1
ATOM 1445 C C . TYR A 1 172 ? 22.729 7.143 -22.956 1.00 97.81 172 TYR A C 1
ATOM 1447 O O . TYR A 1 172 ? 23.830 7.139 -23.503 1.00 97.81 172 TYR A O 1
ATOM 1455 N N . SER A 1 173 ? 21.887 6.110 -23.059 1.00 98.31 173 SER A N 1
ATOM 1456 C CA . SER A 1 173 ? 22.199 4.892 -23.821 1.00 98.31 173 SER A CA 1
ATOM 1457 C C . SER A 1 173 ? 22.405 5.185 -25.308 1.00 98.31 173 SER A C 1
ATOM 1459 O O . SER A 1 173 ? 23.405 4.749 -25.881 1.00 98.31 173 SER A O 1
ATOM 1461 N N . LYS A 1 174 ? 21.517 5.987 -25.915 1.00 98.19 174 LYS A N 1
ATOM 1462 C CA . LYS A 1 174 ? 21.620 6.429 -27.318 1.00 98.19 174 LYS A CA 1
ATOM 1463 C C . LYS A 1 174 ? 22.866 7.295 -27.543 1.00 98.19 174 LYS A C 1
ATOM 1465 O O . LYS A 1 174 ? 23.609 7.066 -28.494 1.00 98.19 174 LYS A O 1
ATOM 1470 N N . ALA A 1 175 ? 23.154 8.239 -26.644 1.00 97.88 175 ALA A N 1
ATOM 1471 C CA . ALA A 1 175 ? 24.366 9.059 -26.722 1.00 97.88 175 ALA A CA 1
ATOM 1472 C C . ALA A 1 175 ? 25.655 8.215 -26.615 1.00 97.88 175 ALA A C 1
ATOM 1474 O O . ALA A 1 175 ? 26.603 8.417 -27.373 1.00 97.88 175 ALA A O 1
ATOM 1475 N N . LEU A 1 176 ? 25.679 7.230 -25.713 1.00 98.19 176 LEU A N 1
ATOM 1476 C CA . LEU A 1 176 ? 26.809 6.318 -25.508 1.00 98.19 176 LEU A CA 1
ATOM 1477 C C . LEU A 1 176 ? 26.990 5.358 -26.700 1.00 98.19 176 LEU A C 1
ATOM 1479 O O . LEU A 1 176 ? 28.115 5.016 -27.057 1.00 98.19 176 LEU A O 1
ATOM 1483 N N . GLU A 1 177 ? 25.909 4.937 -27.358 1.00 98.00 177 GLU A N 1
ATOM 1484 C CA . GLU A 1 177 ? 25.959 4.196 -28.625 1.00 98.00 177 GLU A CA 1
ATOM 1485 C C . GLU A 1 177 ? 26.599 5.011 -29.757 1.00 98.00 177 GLU A C 1
ATOM 1487 O O . GLU A 1 177 ? 27.575 4.539 -30.340 1.00 98.00 177 GLU A O 1
ATOM 1492 N N . VAL A 1 178 ? 26.168 6.259 -29.978 1.00 98.31 178 VAL A N 1
ATOM 1493 C CA . VAL A 1 178 ? 26.785 7.161 -30.973 1.00 98.31 178 VAL A CA 1
ATOM 1494 C C . VAL A 1 178 ? 28.285 7.341 -30.708 1.00 98.31 178 VAL A C 1
ATOM 1496 O O . VAL A 1 178 ? 29.099 7.132 -31.608 1.00 98.31 178 VAL A O 1
ATOM 1499 N N . VAL A 1 179 ? 28.678 7.629 -29.462 1.00 98.12 179 VAL A N 1
ATOM 1500 C CA . VAL A 1 179 ? 30.096 7.789 -29.087 1.00 98.12 179 VAL A CA 1
ATOM 1501 C C . VAL A 1 179 ? 30.892 6.487 -29.267 1.00 98.12 179 VAL A C 1
ATOM 1503 O O . VAL A 1 179 ? 32.049 6.527 -29.690 1.00 98.12 179 VAL A O 1
ATOM 1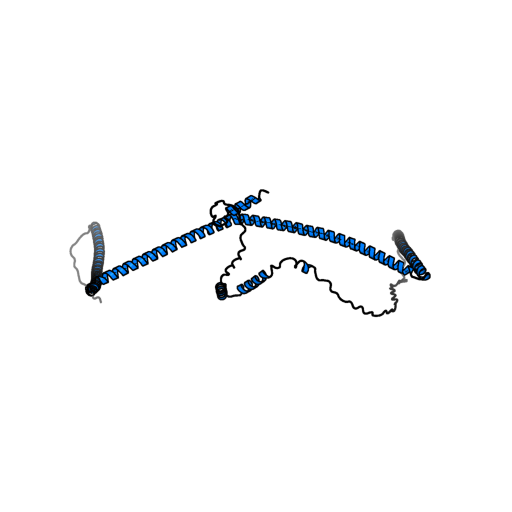506 N N . ARG A 1 180 ? 30.303 5.311 -28.997 1.00 97.62 180 ARG A N 1
ATOM 1507 C CA . ARG A 1 180 ? 30.946 4.012 -29.288 1.00 97.62 180 ARG A CA 1
ATOM 1508 C C . ARG A 1 180 ? 31.157 3.808 -30.783 1.00 97.62 180 ARG A C 1
ATOM 1510 O O . ARG A 1 180 ? 32.245 3.386 -31.170 1.00 97.62 180 ARG A O 1
ATOM 1517 N N . GLU A 1 181 ? 30.167 4.117 -31.617 1.00 97.75 181 GLU A N 1
ATOM 1518 C CA . GLU A 1 181 ? 30.314 4.011 -33.068 1.00 97.75 181 GLU A CA 1
ATOM 1519 C C . GLU A 1 181 ? 31.376 4.964 -33.623 1.00 97.75 181 GLU A C 1
ATOM 1521 O O . GLU A 1 181 ? 32.154 4.575 -34.491 1.00 97.75 181 GLU A O 1
ATOM 1526 N N . GLU A 1 182 ? 31.412 6.213 -33.156 1.00 97.75 182 GLU A N 1
ATOM 1527 C CA . GLU A 1 182 ? 32.416 7.196 -33.572 1.00 97.75 182 GLU A CA 1
ATOM 1528 C C . GLU A 1 182 ? 33.824 6.758 -33.169 1.00 97.75 182 GLU A C 1
ATOM 1530 O O . GLU A 1 182 ? 34.726 6.746 -34.011 1.00 97.75 182 GLU A O 1
ATOM 1535 N N . ASN A 1 183 ? 33.995 6.296 -31.927 1.00 97.38 183 ASN A N 1
ATOM 1536 C CA . ASN A 1 183 ? 35.249 5.711 -31.465 1.00 97.38 183 ASN A CA 1
ATOM 1537 C C . ASN A 1 183 ? 35.652 4.501 -32.318 1.00 97.38 183 ASN A C 1
ATOM 1539 O O . ASN A 1 183 ? 36.793 4.445 -32.769 1.00 97.38 183 ASN A O 1
ATOM 1543 N N . GLN A 1 184 ? 34.735 3.571 -32.614 1.00 97.62 184 GLN A N 1
ATOM 1544 C CA . GLN A 1 184 ? 35.024 2.421 -33.479 1.00 97.62 184 GLN A CA 1
ATOM 1545 C C . GLN A 1 184 ? 35.455 2.865 -34.885 1.00 97.62 184 GLN A C 1
ATOM 1547 O O . GLN A 1 184 ? 36.490 2.421 -35.375 1.00 97.62 184 GLN A O 1
ATOM 1552 N N . LYS A 1 185 ? 34.731 3.810 -35.505 1.00 97.75 185 LYS A N 1
ATOM 1553 C CA . LYS A 1 185 ? 35.077 4.385 -36.819 1.00 97.75 185 LYS A CA 1
ATOM 1554 C C . LYS A 1 185 ? 36.468 5.033 -36.800 1.00 97.75 185 LYS A C 1
ATOM 1556 O O . LYS A 1 185 ? 37.195 4.934 -37.788 1.00 97.75 185 LYS A O 1
ATOM 1561 N N . MET A 1 186 ? 36.855 5.684 -35.702 1.00 96.62 186 MET A N 1
ATOM 1562 C CA . MET A 1 186 ? 38.194 6.258 -35.529 1.00 96.62 186 MET A CA 1
ATOM 1563 C C . MET A 1 186 ? 39.267 5.182 -35.323 1.00 96.62 186 MET A C 1
ATOM 1565 O O . MET A 1 186 ? 40.293 5.232 -36.001 1.00 96.62 186 MET A O 1
ATOM 1569 N N . PHE A 1 187 ? 39.031 4.175 -34.478 1.00 97.31 187 PHE A N 1
ATOM 1570 C CA . PHE A 1 187 ? 39.943 3.038 -34.309 1.00 97.31 187 PHE A CA 1
ATOM 1571 C C . PHE A 1 187 ? 40.167 2.284 -35.626 1.00 97.31 187 PHE A C 1
ATOM 1573 O O . PHE A 1 187 ? 41.315 2.021 -35.976 1.00 97.31 187 PHE A O 1
ATOM 1580 N N . ASP A 1 188 ? 39.116 2.022 -36.405 1.00 96.94 188 ASP A N 1
ATOM 1581 C CA . ASP A 1 188 ? 39.217 1.354 -37.708 1.00 96.94 188 ASP A CA 1
ATOM 1582 C C . ASP A 1 188 ? 40.054 2.167 -38.711 1.00 96.94 188 ASP A C 1
ATOM 1584 O O . ASP A 1 188 ? 40.836 1.600 -39.477 1.00 96.94 188 ASP A O 1
ATOM 1588 N N . ARG A 1 189 ? 39.924 3.503 -38.706 1.00 96.94 189 ARG A N 1
ATOM 1589 C CA . ARG A 1 189 ? 40.763 4.405 -39.520 1.00 96.94 189 ARG A CA 1
ATOM 1590 C C . ARG A 1 189 ? 42.223 4.355 -39.074 1.00 96.94 189 ARG A C 1
ATOM 1592 O O . ARG A 1 189 ? 43.097 4.180 -39.918 1.00 96.94 189 ARG A O 1
ATOM 1599 N N . HIS A 1 190 ? 42.489 4.462 -37.772 1.00 96.25 190 HIS A N 1
ATOM 1600 C CA . HIS A 1 190 ? 43.850 4.384 -37.235 1.00 96.25 190 HIS A CA 1
ATOM 1601 C C . HIS A 1 190 ? 44.504 3.024 -37.510 1.00 96.25 190 HIS A C 1
ATOM 1603 O O . HIS A 1 190 ? 45.672 2.987 -37.884 1.00 96.25 190 HIS A O 1
ATOM 1609 N N . MET A 1 191 ? 43.760 1.919 -37.409 1.00 96.44 191 MET A N 1
ATOM 1610 C CA . MET A 1 191 ? 44.267 0.577 -37.722 1.00 96.44 191 MET A CA 1
ATOM 1611 C C . MET A 1 191 ? 44.580 0.398 -39.211 1.00 96.44 191 MET A C 1
ATOM 1613 O O . MET A 1 191 ? 45.594 -0.215 -39.542 1.00 96.44 191 MET A O 1
ATOM 1617 N N . LYS A 1 192 ? 43.772 0.970 -40.116 1.00 96.50 192 LYS A N 1
ATOM 1618 C CA . LYS A 1 192 ? 44.085 0.996 -41.556 1.00 96.50 192 LYS A CA 1
ATOM 1619 C C . LYS A 1 192 ? 45.359 1.785 -41.839 1.00 96.50 192 LYS A C 1
ATOM 1621 O O . LYS A 1 192 ? 46.269 1.235 -42.447 1.00 96.50 192 LYS A O 1
ATOM 1626 N N . LEU A 1 193 ? 45.461 3.012 -41.325 1.00 96.12 193 LEU A N 1
ATOM 1627 C CA . LEU A 1 193 ? 46.650 3.854 -41.494 1.00 96.12 193 LEU A CA 1
ATOM 1628 C C . LEU A 1 193 ? 47.913 3.176 -40.944 1.00 96.12 193 LEU A C 1
ATOM 1630 O O . LEU A 1 193 ? 48.923 3.128 -41.638 1.00 96.12 193 LEU A O 1
ATOM 1634 N N . LEU A 1 194 ? 47.840 2.578 -39.751 1.00 96.38 194 LEU A N 1
ATOM 1635 C CA . LEU A 1 194 ? 48.952 1.836 -39.152 1.00 96.38 194 LEU A CA 1
ATOM 1636 C C . LEU A 1 194 ? 49.337 0.600 -39.982 1.00 96.38 194 LEU A C 1
ATOM 1638 O O . LEU A 1 194 ? 50.520 0.304 -40.131 1.00 96.38 194 LEU A O 1
ATOM 1642 N N . SER A 1 195 ? 48.361 -0.112 -40.555 1.00 95.50 195 SER A N 1
ATOM 1643 C CA . SER A 1 195 ? 48.618 -1.240 -41.458 1.00 95.50 195 SER A CA 1
ATOM 1644 C C . SER A 1 195 ? 49.251 -0.791 -42.778 1.00 95.50 195 SER A C 1
ATOM 1646 O O . SER A 1 195 ? 50.149 -1.463 -43.278 1.00 95.50 195 SER A O 1
ATOM 1648 N N . GLU A 1 196 ? 48.806 0.326 -43.352 1.00 94.00 196 GLU A N 1
ATOM 1649 C CA . GLU A 1 196 ? 49.382 0.910 -44.568 1.00 94.00 196 GLU A CA 1
ATOM 1650 C C . GLU A 1 196 ? 50.806 1.422 -44.328 1.00 94.00 196 GLU A C 1
ATOM 1652 O O . GLU A 1 196 ? 51.682 1.219 -45.165 1.00 94.00 196 GLU A O 1
ATOM 1657 N N . GLU A 1 197 ? 51.061 2.054 -43.183 1.00 95.25 197 GLU A N 1
ATOM 1658 C CA . GLU A 1 197 ? 52.391 2.500 -42.770 1.00 95.25 197 GLU A CA 1
ATOM 1659 C C . GLU A 1 197 ? 53.325 1.310 -42.516 1.00 95.25 197 GLU A C 1
ATOM 1661 O O . GLU A 1 197 ? 54.450 1.295 -43.014 1.00 95.25 197 GLU A O 1
ATOM 1666 N N . ALA A 1 198 ? 52.851 0.260 -41.836 1.00 92.94 198 ALA A N 1
ATOM 1667 C CA . ALA A 1 198 ? 53.605 -0.978 -41.657 1.00 92.94 198 ALA A CA 1
ATOM 1668 C C . ALA A 1 198 ? 53.943 -1.655 -42.999 1.00 92.94 198 ALA A C 1
ATOM 1670 O O . ALA A 1 198 ? 55.073 -2.109 -43.180 1.00 92.94 198 ALA A O 1
ATOM 1671 N N . LEU A 1 199 ? 53.007 -1.676 -43.958 1.00 89.62 199 LEU A N 1
ATOM 1672 C CA . LEU A 1 199 ? 53.249 -2.181 -45.314 1.00 89.62 199 LEU A CA 1
ATOM 1673 C C . LEU A 1 199 ? 54.274 -1.322 -46.068 1.00 89.62 199 LEU A C 1
ATOM 1675 O O . LEU A 1 199 ? 55.228 -1.872 -46.613 1.00 89.62 199 LEU A O 1
ATOM 1679 N N . LYS A 1 200 ? 54.137 0.010 -46.055 1.00 89.81 200 LYS A N 1
ATOM 1680 C CA . LYS A 1 200 ? 55.096 0.943 -46.681 1.00 89.81 200 LYS A CA 1
ATOM 1681 C C . LYS A 1 200 ? 56.501 0.781 -46.100 1.00 89.81 200 LYS A C 1
ATOM 1683 O O . LYS A 1 200 ? 57.465 0.667 -46.854 1.00 89.81 200 LYS A O 1
ATOM 1688 N N . ASN A 1 201 ? 56.614 0.694 -44.775 1.00 92.00 201 ASN A N 1
ATOM 1689 C CA . ASN A 1 201 ? 57.881 0.459 -44.086 1.00 92.00 201 ASN A CA 1
ATOM 1690 C C . ASN A 1 201 ? 58.480 -0.903 -44.472 1.00 92.00 201 ASN A C 1
ATOM 1692 O O . ASN A 1 201 ? 59.654 -0.965 -44.832 1.00 92.00 201 ASN A O 1
ATOM 1696 N N . ALA A 1 202 ? 57.683 -1.978 -44.490 1.00 89.94 202 ALA A N 1
ATOM 1697 C CA . ALA A 1 202 ? 58.133 -3.304 -44.921 1.00 89.94 202 ALA A CA 1
ATOM 1698 C C . ALA A 1 202 ? 58.631 -3.317 -46.379 1.00 89.94 202 ALA A C 1
ATOM 1700 O O . ALA A 1 202 ? 59.701 -3.857 -46.650 1.00 89.94 202 ALA A O 1
ATOM 1701 N N . VAL A 1 203 ? 57.908 -2.670 -47.302 1.00 89.50 203 VAL A N 1
ATOM 1702 C CA . VAL A 1 203 ? 58.317 -2.510 -48.710 1.00 89.50 203 VAL A CA 1
ATOM 1703 C C . VAL A 1 203 ? 59.608 -1.689 -48.830 1.00 89.50 203 VAL A C 1
ATOM 1705 O O . VAL A 1 203 ? 60.458 -2.000 -49.664 1.00 89.50 203 VAL A O 1
ATOM 1708 N N . GLY A 1 204 ? 59.815 -0.697 -47.958 1.00 89.12 204 GLY A N 1
ATOM 1709 C CA . GLY A 1 204 ? 61.056 0.079 -47.877 1.00 89.12 204 GLY A CA 1
ATOM 1710 C C . GLY A 1 204 ? 62.309 -0.759 -47.583 1.00 89.12 204 GLY A C 1
ATOM 1711 O O . GLY A 1 204 ? 63.381 -0.437 -48.100 1.00 89.12 204 GLY A O 1
ATOM 1712 N N . TYR A 1 205 ? 62.171 -1.855 -46.827 1.00 88.19 205 TYR A N 1
ATOM 1713 C CA . TYR A 1 205 ? 63.257 -2.803 -46.534 1.00 88.19 205 TYR A CA 1
ATOM 1714 C C . TYR A 1 205 ? 63.523 -3.827 -47.655 1.00 88.19 205 TYR A C 1
ATOM 1716 O O . TYR A 1 205 ? 64.491 -4.579 -47.558 1.00 88.19 205 TYR A O 1
ATOM 1724 N N . LEU A 1 206 ? 62.706 -3.877 -48.715 1.00 89.31 206 LEU A N 1
ATOM 1725 C CA . LEU A 1 206 ? 62.896 -4.813 -49.828 1.00 89.31 206 LEU A CA 1
ATOM 1726 C C . LEU A 1 206 ? 63.951 -4.333 -50.837 1.00 89.31 206 LEU A C 1
ATOM 1728 O O . LEU A 1 206 ? 64.172 -3.132 -51.041 1.00 89.31 206 LEU A O 1
ATOM 1732 N N . ASP A 1 207 ? 64.541 -5.292 -51.550 1.00 92.06 207 ASP A N 1
ATOM 1733 C CA . ASP A 1 207 ? 65.449 -5.031 -52.665 1.00 92.06 207 ASP A CA 1
ATOM 1734 C C . ASP A 1 207 ? 64.797 -4.202 -53.781 1.00 92.06 207 ASP A C 1
ATOM 1736 O O . ASP A 1 207 ? 63.579 -4.198 -53.990 1.00 92.06 207 ASP A O 1
ATOM 1740 N N . LYS A 1 208 ? 65.640 -3.491 -54.538 1.00 91.81 208 LYS A N 1
ATOM 1741 C CA . LYS A 1 208 ? 65.207 -2.545 -55.578 1.00 91.81 208 LYS A CA 1
ATOM 1742 C C . LYS A 1 208 ? 64.402 -3.205 -56.708 1.00 91.81 208 LYS A C 1
ATOM 1744 O O . LYS A 1 208 ? 63.538 -2.548 -57.280 1.00 91.81 208 LYS A O 1
ATOM 1749 N N . ASN A 1 209 ? 64.667 -4.477 -57.012 1.00 90.50 209 ASN A N 1
ATOM 1750 C CA . ASN A 1 209 ? 63.904 -5.231 -58.011 1.00 90.50 209 ASN A CA 1
ATOM 1751 C C . ASN A 1 209 ? 62.505 -5.575 -57.482 1.00 90.50 209 ASN A C 1
ATOM 1753 O O . ASN A 1 209 ? 61.521 -5.236 -58.127 1.00 90.50 209 ASN A O 1
ATOM 1757 N N . CYS A 1 210 ? 62.416 -6.123 -56.265 1.00 86.00 210 CYS A N 1
ATOM 1758 C CA . CYS A 1 210 ? 61.149 -6.476 -55.621 1.00 86.00 210 CYS A CA 1
ATOM 1759 C C . CYS A 1 210 ? 60.207 -5.268 -55.480 1.00 86.00 210 CYS A C 1
ATOM 1761 O O . CYS A 1 210 ? 59.005 -5.398 -55.681 1.00 86.00 210 CYS A O 1
ATOM 1763 N N . ARG A 1 211 ? 60.745 -4.077 -55.172 1.00 86.75 211 ARG A N 1
ATOM 1764 C CA . ARG A 1 211 ? 59.958 -2.830 -55.148 1.00 86.75 211 ARG A CA 1
ATOM 1765 C C . ARG A 1 211 ? 59.363 -2.481 -56.510 1.00 86.75 211 ARG A C 1
ATOM 1767 O O . ARG A 1 211 ? 58.170 -2.212 -56.584 1.00 86.75 211 ARG A O 1
ATOM 1774 N N . ARG A 1 212 ? 60.160 -2.560 -57.580 1.00 89.12 212 ARG A N 1
ATOM 1775 C CA . ARG A 1 212 ? 59.673 -2.315 -58.944 1.00 89.12 212 ARG A CA 1
ATOM 1776 C C . ARG A 1 212 ? 58.607 -3.331 -59.356 1.00 89.12 212 ARG A C 1
ATOM 1778 O O . ARG A 1 212 ? 57.587 -2.941 -59.902 1.00 89.12 212 ARG A O 1
ATOM 1785 N N . GLU A 1 213 ? 58.806 -4.611 -59.049 1.00 88.94 213 GLU A N 1
ATOM 1786 C CA . GLU A 1 213 ? 57.804 -5.650 -59.319 1.00 88.94 213 GLU A CA 1
ATOM 1787 C C . GLU A 1 213 ? 56.479 -5.369 -58.591 1.00 88.94 213 GLU A C 1
ATOM 1789 O O . GLU A 1 213 ? 55.415 -5.634 -59.145 1.00 88.94 213 GLU A O 1
ATOM 1794 N N . ILE A 1 214 ? 56.508 -4.810 -57.375 1.00 88.56 214 ILE A N 1
ATOM 1795 C CA . ILE A 1 214 ? 55.294 -4.397 -56.650 1.00 88.56 214 ILE A CA 1
ATOM 1796 C C . ILE A 1 214 ? 54.608 -3.219 -57.358 1.00 88.56 214 ILE A C 1
ATOM 1798 O O . ILE A 1 214 ? 53.411 -3.311 -57.624 1.00 88.56 214 ILE A O 1
ATOM 1802 N N . GLU A 1 215 ? 55.353 -2.172 -57.723 1.00 88.50 215 GLU A N 1
ATOM 1803 C CA . GLU A 1 215 ? 54.849 -0.996 -58.458 1.00 88.50 215 GLU A CA 1
ATOM 1804 C C . GLU A 1 215 ? 54.234 -1.388 -59.820 1.00 88.50 215 GLU A C 1
ATOM 1806 O O . GLU A 1 215 ? 53.114 -0.993 -60.144 1.00 88.50 215 GLU A O 1
ATOM 1811 N N . GLU A 1 216 ? 54.917 -2.240 -60.594 1.00 92.00 216 GLU A N 1
ATOM 1812 C CA . GLU A 1 216 ? 54.424 -2.780 -61.871 1.00 92.00 216 GLU A CA 1
ATOM 1813 C C . GLU A 1 216 ? 53.152 -3.628 -61.675 1.00 92.00 216 GLU A C 1
ATOM 1815 O O . GLU A 1 216 ? 52.198 -3.510 -62.447 1.00 92.00 216 GLU A O 1
ATOM 1820 N N . ASN A 1 217 ? 53.082 -4.443 -60.614 1.00 91.75 217 ASN A N 1
ATOM 1821 C CA . ASN A 1 217 ? 51.878 -5.209 -60.272 1.00 91.75 217 ASN A CA 1
ATOM 1822 C C . ASN A 1 217 ? 50.714 -4.337 -59.776 1.00 91.75 217 ASN A C 1
ATOM 1824 O O . ASN A 1 217 ? 49.562 -4.758 -59.883 1.00 91.75 217 ASN A O 1
ATOM 1828 N N . GLU A 1 218 ? 50.971 -3.172 -59.182 1.00 90.88 218 GLU A N 1
ATOM 1829 C CA . GLU A 1 218 ? 49.927 -2.207 -58.821 1.00 90.88 218 GLU A CA 1
ATOM 1830 C C . GLU A 1 218 ? 49.369 -1.530 -60.074 1.00 90.88 218 GLU A C 1
ATOM 1832 O O . GLU A 1 218 ? 48.159 -1.601 -60.299 1.00 90.88 218 GLU A O 1
ATOM 1837 N N . TRP A 1 219 ? 50.239 -1.031 -60.956 1.00 95.12 219 TRP A N 1
ATOM 1838 C CA . TRP A 1 219 ? 49.840 -0.457 -62.244 1.00 95.12 219 TRP A CA 1
ATOM 1839 C C . TRP A 1 219 ? 49.028 -1.443 -63.104 1.00 95.12 219 TRP A C 1
ATOM 1841 O O . TRP A 1 219 ? 47.933 -1.120 -63.567 1.00 95.12 219 TRP A O 1
ATOM 1851 N N . LEU A 1 220 ? 49.484 -2.697 -63.230 1.00 94.62 220 LEU A N 1
ATOM 1852 C CA . LEU A 1 220 ? 48.756 -3.741 -63.964 1.00 94.62 220 LEU A CA 1
ATOM 1853 C C . LEU A 1 220 ? 47.368 -4.047 -63.370 1.00 94.62 220 LEU A C 1
ATOM 1855 O O . LEU A 1 220 ? 46.463 -4.437 -64.108 1.00 94.62 220 LEU A O 1
ATOM 1859 N N . LYS A 1 221 ? 47.154 -3.880 -62.056 1.00 95.06 221 LYS A N 1
ATOM 1860 C CA . LYS A 1 221 ? 45.823 -4.063 -61.441 1.00 95.06 221 LYS A CA 1
ATOM 1861 C C . LYS A 1 221 ? 44.875 -2.918 -61.774 1.00 95.06 221 LYS A C 1
ATOM 1863 O O . LYS A 1 221 ? 43.682 -3.178 -61.929 1.00 95.06 221 LYS A O 1
ATOM 1868 N N . GLU A 1 222 ? 45.369 -1.684 -61.842 1.00 94.19 222 GLU A N 1
ATOM 1869 C CA . GLU A 1 222 ? 44.573 -0.521 -62.254 1.00 94.19 222 GLU A CA 1
ATOM 1870 C C . GLU A 1 222 ? 44.163 -0.650 -63.722 1.00 94.19 222 GLU A C 1
ATOM 1872 O O . GLU A 1 222 ? 42.977 -0.577 -64.041 1.00 94.19 222 GLU A O 1
ATOM 1877 N N . GLU A 1 223 ? 45.117 -0.987 -64.586 1.00 93.88 223 GLU A N 1
ATOM 1878 C CA . GLU A 1 223 ? 44.899 -1.233 -66.011 1.00 93.88 223 GLU A CA 1
ATOM 1879 C C . GLU A 1 223 ? 43.877 -2.368 -66.247 1.00 93.88 223 GLU A C 1
ATOM 1881 O O . GLU A 1 223 ? 42.893 -2.212 -66.974 1.00 93.88 223 GLU A O 1
ATOM 1886 N N . VAL A 1 224 ? 44.000 -3.493 -65.528 1.00 95.19 224 VAL A N 1
ATOM 1887 C CA . VAL A 1 224 ? 43.000 -4.578 -65.560 1.00 95.19 224 VAL A CA 1
ATOM 1888 C C . VAL A 1 224 ? 41.625 -4.127 -65.043 1.00 95.19 224 VAL A C 1
ATOM 1890 O O . VAL A 1 224 ? 40.606 -4.661 -65.485 1.00 95.19 224 VAL A O 1
ATOM 1893 N N . GLN A 1 225 ? 41.538 -3.158 -64.126 1.00 95.12 225 GLN A N 1
ATOM 1894 C CA . GLN A 1 225 ? 40.247 -2.587 -63.718 1.00 95.12 225 GLN A CA 1
ATOM 1895 C C . GLN A 1 225 ? 39.632 -1.680 -64.788 1.00 95.12 225 GLN A C 1
ATOM 1897 O O . GLN A 1 225 ? 38.403 -1.643 -64.877 1.00 95.12 225 GLN A O 1
ATOM 1902 N N . ILE A 1 226 ? 40.444 -0.978 -65.584 1.00 94.75 226 ILE A N 1
ATOM 1903 C CA . ILE A 1 226 ? 39.986 -0.170 -66.723 1.00 94.75 226 ILE A CA 1
ATOM 1904 C C . ILE A 1 226 ? 39.420 -1.097 -67.802 1.00 94.75 226 ILE A C 1
ATOM 1906 O O . ILE A 1 226 ? 38.224 -1.015 -68.085 1.00 94.75 226 ILE A O 1
ATOM 1910 N N . TYR A 1 227 ? 40.193 -2.084 -68.270 1.00 94.75 227 TYR A N 1
ATOM 1911 C CA . TYR A 1 227 ? 39.709 -3.055 -69.262 1.00 94.75 227 TYR A CA 1
ATOM 1912 C C . TYR A 1 227 ? 38.462 -3.823 -68.796 1.00 94.75 227 TYR A C 1
ATOM 1914 O O . TYR A 1 227 ? 37.568 -4.087 -69.590 1.00 94.75 227 TYR A O 1
ATOM 1922 N N . ARG A 1 228 ? 38.324 -4.130 -67.497 1.00 95.06 228 ARG A N 1
ATOM 1923 C CA . ARG A 1 228 ? 37.102 -4.752 -66.937 1.00 95.06 228 ARG A CA 1
ATOM 1924 C C . ARG A 1 228 ? 35.875 -3.836 -66.891 1.00 95.06 228 ARG A C 1
ATOM 1926 O O . ARG A 1 228 ? 34.775 -4.340 -66.651 1.00 95.06 228 ARG A O 1
ATOM 1933 N N . LYS A 1 229 ? 36.034 -2.516 -67.012 1.00 95.19 229 LYS A N 1
ATOM 1934 C CA . LYS A 1 229 ? 34.917 -1.576 -67.209 1.00 95.19 229 LYS A CA 1
ATOM 1935 C C . LYS A 1 229 ? 34.572 -1.517 -68.691 1.0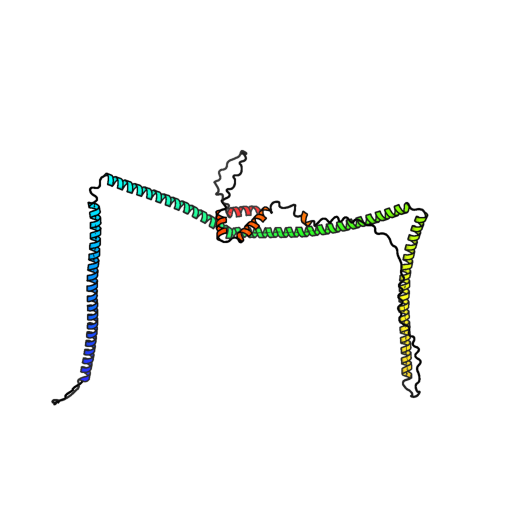0 95.19 229 LYS A C 1
ATOM 1937 O O . LYS A 1 229 ? 33.433 -1.797 -69.039 1.00 95.19 229 LYS A O 1
ATOM 1942 N N . GLU A 1 230 ? 35.573 -1.321 -69.544 1.00 96.12 230 GLU A N 1
ATOM 1943 C CA . GLU A 1 230 ? 35.412 -1.312 -71.003 1.00 96.12 230 GLU A CA 1
ATOM 1944 C C . GLU A 1 230 ? 34.778 -2.609 -71.532 1.00 96.12 230 GLU A C 1
ATOM 1946 O O . GLU A 1 230 ? 33.872 -2.552 -72.354 1.00 96.12 230 GLU A O 1
ATOM 1951 N N . GLU A 1 231 ? 35.159 -3.778 -71.004 1.00 95.94 231 GLU A N 1
ATOM 1952 C CA . GLU A 1 231 ? 34.536 -5.068 -71.333 1.00 95.94 231 GLU A CA 1
ATOM 1953 C C . GLU A 1 231 ? 33.038 -5.087 -70.980 1.00 95.94 231 GLU A C 1
ATOM 1955 O O . GLU A 1 231 ? 32.229 -5.610 -71.746 1.00 95.94 231 GLU A O 1
ATOM 1960 N N . LYS A 1 232 ? 32.641 -4.506 -69.839 1.00 96.12 232 LYS A N 1
ATOM 1961 C CA . LYS A 1 232 ? 31.229 -4.429 -69.424 1.00 96.12 232 LYS A CA 1
ATOM 1962 C C . LYS A 1 232 ? 30.443 -3.461 -70.297 1.00 96.12 232 LYS A C 1
ATOM 1964 O O . LYS A 1 232 ? 29.333 -3.799 -70.701 1.00 96.12 232 LYS A O 1
ATOM 1969 N N . ASP A 1 233 ? 31.019 -2.304 -70.598 1.00 96.50 233 ASP A N 1
ATOM 1970 C CA . ASP A 1 233 ? 30.372 -1.255 -71.384 1.00 96.50 233 ASP A CA 1
ATOM 1971 C C . ASP A 1 233 ? 30.234 -1.688 -72.855 1.00 96.50 233 ASP A C 1
ATOM 1973 O O . ASP A 1 233 ? 29.155 -1.580 -73.442 1.00 96.50 233 ASP A O 1
ATOM 1977 N N . LEU A 1 234 ? 31.278 -2.301 -73.426 1.00 96.81 234 LEU A N 1
ATOM 1978 C CA . LEU A 1 234 ? 31.241 -2.913 -74.756 1.00 96.81 234 LEU A CA 1
ATOM 1979 C C . LEU A 1 234 ? 30.228 -4.061 -74.811 1.00 96.81 234 LEU A C 1
ATOM 1981 O O . LEU A 1 234 ? 29.457 -4.152 -75.764 1.00 96.81 234 LEU A O 1
ATOM 1985 N N . LYS A 1 235 ? 30.174 -4.914 -73.782 1.00 96.75 235 LYS A N 1
ATOM 1986 C CA . LYS A 1 235 ? 29.182 -5.993 -73.692 1.00 96.75 235 LYS A CA 1
ATOM 1987 C C . LYS A 1 235 ? 27.750 -5.460 -73.628 1.00 96.75 235 LYS A C 1
ATOM 1989 O O . LYS A 1 235 ? 26.887 -6.017 -74.299 1.00 96.75 235 LYS A O 1
ATOM 1994 N N . ALA A 1 236 ? 27.501 -4.381 -72.886 1.00 95.31 236 ALA A N 1
ATOM 1995 C CA . ALA A 1 236 ? 26.199 -3.716 -72.863 1.00 95.31 236 ALA A CA 1
ATOM 1996 C C . ALA A 1 236 ? 25.843 -3.110 -74.235 1.00 95.31 236 ALA A C 1
ATOM 1998 O O . ALA A 1 236 ? 24.715 -3.257 -74.700 1.00 95.31 236 ALA A O 1
ATOM 1999 N N . SER A 1 237 ? 26.811 -2.497 -74.926 1.00 95.88 237 SER A N 1
ATOM 2000 C CA . SER A 1 237 ? 26.620 -1.966 -76.282 1.00 95.88 237 SER A CA 1
ATOM 2001 C C . SER A 1 237 ? 26.317 -3.063 -77.312 1.00 95.88 237 SER A C 1
ATOM 2003 O O . SER A 1 237 ? 25.410 -2.896 -78.125 1.00 95.88 237 SER A O 1
ATOM 2005 N N . VAL A 1 238 ? 27.014 -4.204 -77.254 1.00 96.31 238 VAL A N 1
ATOM 2006 C CA . VAL A 1 238 ? 26.731 -5.366 -78.112 1.00 96.31 238 VAL A CA 1
ATOM 2007 C C . VAL A 1 238 ? 25.334 -5.921 -77.837 1.00 96.31 238 VAL A C 1
ATOM 2009 O O . VAL A 1 238 ? 24.603 -6.170 -78.788 1.00 96.31 238 VAL A O 1
ATOM 2012 N N . GLN A 1 239 ? 24.925 -6.041 -76.569 1.00 95.00 239 GLN A N 1
ATOM 2013 C CA . GLN A 1 239 ? 23.574 -6.492 -76.212 1.00 95.00 239 GLN A CA 1
ATOM 2014 C C . GLN A 1 239 ? 22.486 -5.569 -76.783 1.00 95.00 239 GLN A C 1
ATOM 2016 O O . GLN A 1 239 ? 21.541 -6.060 -77.396 1.00 95.00 239 GLN A O 1
ATOM 2021 N N . LEU A 1 240 ? 22.653 -4.245 -76.686 1.00 95.94 240 LEU A N 1
ATOM 2022 C CA . LEU A 1 240 ? 21.728 -3.284 -77.301 1.00 95.94 240 LEU A CA 1
ATOM 2023 C C . LEU A 1 240 ? 21.673 -3.424 -78.832 1.00 95.94 240 LEU A C 1
ATOM 2025 O O . LEU A 1 240 ? 20.590 -3.423 -79.409 1.00 95.94 240 LEU A O 1
ATOM 2029 N N . LEU A 1 241 ? 22.815 -3.609 -79.503 1.00 96.38 241 LEU A N 1
ATOM 2030 C CA . LEU A 1 241 ? 22.850 -3.836 -80.954 1.00 96.38 241 LEU A CA 1
ATOM 2031 C C . LEU A 1 241 ? 22.224 -5.181 -81.360 1.00 96.38 241 LEU A C 1
ATOM 2033 O O . LEU A 1 241 ? 21.623 -5.279 -82.430 1.00 96.38 241 LEU A O 1
ATOM 2037 N N . GLU A 1 242 ? 22.344 -6.226 -80.541 1.00 95.56 242 GLU A N 1
ATOM 2038 C CA . GLU A 1 242 ? 21.661 -7.510 -80.748 1.00 95.56 242 GLU A CA 1
ATOM 2039 C C . GLU A 1 242 ? 20.135 -7.364 -80.584 1.00 95.56 242 GLU A C 1
ATOM 2041 O O . GLU A 1 242 ? 19.372 -7.877 -81.410 1.00 95.56 242 GLU A O 1
ATOM 2046 N N . GLU A 1 243 ? 19.672 -6.605 -79.587 1.00 95.00 243 GLU A N 1
ATOM 2047 C CA . GLU A 1 243 ? 18.257 -6.256 -79.383 1.00 95.00 243 GLU A CA 1
ATOM 2048 C C . GLU A 1 243 ? 17.695 -5.413 -80.546 1.00 95.00 243 GLU A C 1
ATOM 2050 O O . GLU A 1 243 ? 16.637 -5.726 -81.100 1.00 95.00 243 GLU A O 1
ATOM 2055 N N . GLU A 1 244 ? 18.425 -4.392 -81.004 1.00 95.94 244 GLU A N 1
ATOM 2056 C CA . GLU A 1 244 ? 18.032 -3.584 -82.163 1.00 95.94 244 GLU A CA 1
ATOM 2057 C C . GLU A 1 244 ? 17.955 -4.425 -83.444 1.00 95.94 244 GLU A C 1
ATOM 2059 O O . GLU A 1 244 ? 16.928 -4.400 -84.134 1.00 95.94 244 GLU A O 1
ATOM 2064 N N . ASN A 1 245 ? 18.989 -5.222 -83.741 1.00 94.50 245 ASN A N 1
ATOM 2065 C CA . ASN A 1 245 ? 19.027 -6.087 -84.922 1.00 94.50 245 ASN A CA 1
ATOM 2066 C C . ASN A 1 245 ? 17.924 -7.148 -84.899 1.00 94.50 245 ASN A C 1
ATOM 2068 O O . ASN A 1 245 ? 17.263 -7.359 -85.917 1.00 94.50 245 ASN A O 1
ATOM 2072 N N . THR A 1 246 ? 17.669 -7.792 -83.757 1.00 94.81 246 THR A N 1
ATOM 2073 C CA . THR A 1 246 ? 16.552 -8.744 -83.639 1.00 94.81 246 THR A CA 1
ATOM 2074 C C . THR A 1 246 ? 15.201 -8.052 -83.828 1.00 94.81 246 THR A C 1
ATOM 2076 O O . THR A 1 246 ? 14.344 -8.602 -84.521 1.00 94.81 246 THR A O 1
ATOM 2079 N N . SER A 1 247 ? 15.028 -6.811 -83.350 1.00 93.94 247 SER A N 1
ATOM 2080 C CA . SER A 1 247 ? 13.823 -6.010 -83.625 1.00 93.94 247 SER A CA 1
ATOM 2081 C C . SER A 1 247 ? 13.654 -5.665 -85.115 1.00 93.94 247 SER A C 1
ATOM 2083 O O . SER A 1 247 ? 12.538 -5.690 -85.636 1.00 93.94 247 SER A O 1
ATOM 2085 N N . LEU A 1 248 ? 14.747 -5.362 -85.826 1.00 94.62 248 LEU A N 1
ATOM 2086 C CA . LEU A 1 248 ? 14.734 -5.047 -87.259 1.00 94.62 248 LEU A CA 1
ATOM 2087 C C . LEU A 1 248 ? 14.471 -6.294 -88.109 1.00 94.62 248 LEU A C 1
ATOM 2089 O O . LEU A 1 248 ? 13.694 -6.234 -89.061 1.00 94.62 248 LEU A O 1
ATOM 2093 N N . VAL A 1 249 ? 15.055 -7.437 -87.739 1.00 93.94 249 VAL A N 1
ATOM 2094 C CA . VAL A 1 249 ? 14.778 -8.732 -88.376 1.00 93.94 249 VAL A CA 1
ATOM 2095 C C . VAL A 1 249 ? 13.326 -9.153 -88.141 1.00 93.94 249 VAL A C 1
ATOM 2097 O O . VAL A 1 249 ? 12.681 -9.592 -89.091 1.00 93.94 249 VAL A O 1
ATOM 2100 N N . ALA A 1 250 ? 12.776 -8.954 -86.938 1.00 92.75 250 ALA A N 1
ATOM 2101 C CA . ALA A 1 250 ? 11.357 -9.184 -86.663 1.00 92.75 250 ALA A CA 1
ATOM 2102 C C . ALA A 1 250 ? 10.460 -8.314 -87.563 1.00 92.75 250 ALA A C 1
ATOM 2104 O O . ALA A 1 250 ? 9.637 -8.855 -88.297 1.00 92.75 250 ALA A O 1
ATOM 2105 N N . LYS A 1 251 ? 10.709 -6.996 -87.633 1.00 93.38 251 LYS A N 1
ATOM 2106 C CA . LYS A 1 251 ? 9.996 -6.079 -88.548 1.00 93.38 251 LYS A CA 1
ATOM 2107 C C . LYS A 1 251 ? 10.103 -6.511 -90.017 1.00 93.38 251 LYS A C 1
ATOM 2109 O O . LYS A 1 251 ? 9.120 -6.438 -90.748 1.00 93.38 251 LYS A O 1
ATOM 2114 N N . LEU A 1 252 ? 11.270 -6.978 -90.468 1.00 92.75 252 LEU A N 1
ATOM 2115 C CA . LEU A 1 252 ? 11.459 -7.473 -91.838 1.00 92.75 252 LEU A CA 1
ATOM 2116 C C . LEU A 1 252 ? 10.670 -8.766 -92.102 1.00 92.75 252 LEU A C 1
ATOM 2118 O O . LEU A 1 252 ? 10.142 -8.945 -93.201 1.00 92.75 252 LEU A O 1
ATOM 2122 N N . ILE A 1 253 ? 10.589 -9.663 -91.117 1.00 91.56 253 ILE A N 1
ATOM 2123 C CA . ILE A 1 253 ? 9.753 -10.867 -91.183 1.00 91.56 253 ILE A CA 1
ATOM 2124 C C . ILE A 1 253 ? 8.276 -10.465 -91.243 1.00 91.56 253 ILE A C 1
ATOM 2126 O O . ILE A 1 253 ? 7.578 -10.946 -92.131 1.00 91.56 253 ILE A O 1
ATOM 2130 N N . ASP A 1 254 ? 7.821 -9.534 -90.403 1.00 89.62 254 ASP A N 1
ATOM 2131 C CA . ASP A 1 254 ? 6.444 -9.026 -90.421 1.00 89.62 254 ASP A CA 1
ATOM 2132 C C . ASP A 1 254 ? 6.081 -8.396 -91.774 1.00 89.62 254 ASP A C 1
ATOM 2134 O O . ASP A 1 254 ? 5.044 -8.728 -92.347 1.00 89.62 254 ASP A O 1
ATOM 2138 N N . ILE A 1 255 ? 6.959 -7.565 -92.347 1.00 88.81 255 ILE A N 1
ATOM 2139 C CA . ILE A 1 255 ? 6.782 -6.978 -93.688 1.00 88.81 255 ILE A CA 1
ATOM 2140 C C . ILE A 1 255 ? 6.707 -8.072 -94.765 1.00 88.81 255 ILE A C 1
ATOM 2142 O O . ILE A 1 255 ? 5.838 -8.028 -95.637 1.00 88.81 255 ILE A O 1
ATOM 2146 N N . LYS A 1 256 ? 7.574 -9.093 -94.711 1.00 86.06 256 LYS A N 1
ATOM 2147 C CA . LYS A 1 256 ? 7.516 -10.226 -95.652 1.00 86.06 256 LYS A CA 1
ATOM 2148 C C . LYS A 1 256 ? 6.240 -11.051 -95.486 1.00 86.06 256 LYS A C 1
ATOM 2150 O O . LYS A 1 256 ? 5.655 -11.451 -96.488 1.00 86.06 256 LYS A O 1
ATOM 2155 N N . LEU A 1 257 ? 5.777 -11.274 -94.257 1.00 84.69 257 LEU A N 1
ATOM 2156 C CA . LEU A 1 257 ? 4.512 -11.955 -93.972 1.00 84.69 257 LEU A CA 1
ATOM 2157 C C . LEU A 1 257 ? 3.308 -11.139 -94.464 1.00 84.69 257 LEU A C 1
ATOM 2159 O O . LEU A 1 257 ? 2.373 -11.721 -95.009 1.00 84.69 257 LEU A O 1
ATOM 2163 N N . GLN A 1 258 ? 3.340 -9.808 -94.349 1.00 81.19 258 GLN A N 1
ATOM 2164 C CA . GLN A 1 258 ? 2.334 -8.918 -94.938 1.00 81.19 258 GLN A CA 1
ATOM 2165 C C . GLN A 1 258 ? 2.334 -9.010 -96.472 1.00 81.19 258 GLN A C 1
ATOM 2167 O O . GLN A 1 258 ? 1.283 -9.259 -97.057 1.00 81.19 258 GLN A O 1
ATOM 2172 N N . HIS A 1 259 ? 3.495 -8.918 -97.131 1.00 76.12 259 HIS A N 1
ATOM 2173 C CA . HIS A 1 259 ? 3.593 -9.094 -98.588 1.00 76.12 259 HIS A CA 1
ATOM 2174 C C . HIS A 1 259 ? 3.129 -10.480 -99.062 1.00 76.12 259 HIS A C 1
ATOM 2176 O O . HIS A 1 259 ? 2.496 -10.582 -100.114 1.00 76.12 259 HIS A O 1
ATOM 2182 N N . LEU A 1 260 ? 3.399 -11.541 -98.295 1.00 73.19 260 LEU A N 1
ATOM 2183 C CA . LEU A 1 260 ? 2.904 -12.888 -98.592 1.00 73.19 260 LEU A CA 1
ATOM 2184 C C . LEU A 1 260 ? 1.388 -13.013 -98.387 1.00 73.19 260 LEU A C 1
ATOM 2186 O O . LEU A 1 260 ? 0.751 -13.689 -99.187 1.00 73.19 260 LEU A O 1
ATOM 2190 N N . ARG A 1 261 ? 0.788 -12.333 -97.397 1.00 69.31 261 ARG A N 1
ATOM 2191 C CA . ARG A 1 261 ? -0.681 -12.249 -97.266 1.00 69.31 261 ARG A CA 1
ATOM 2192 C C . ARG A 1 261 ? -1.314 -11.524 -98.452 1.00 69.31 261 ARG A C 1
ATOM 2194 O O . ARG A 1 261 ? -2.207 -12.086 -99.071 1.00 69.31 261 ARG A O 1
ATOM 2201 N N . VAL A 1 262 ? -0.791 -10.355 -98.827 1.00 59.62 262 VAL A N 1
ATOM 2202 C CA . VAL A 1 262 ? -1.276 -9.579 -99.988 1.00 59.62 262 VAL A CA 1
ATOM 2203 C C . VAL A 1 262 ? -1.120 -10.369 -101.296 1.00 59.62 262 VAL A C 1
ATOM 2205 O O . VAL A 1 262 ? -1.994 -10.332 -102.158 1.00 59.62 262 VAL A O 1
ATOM 2208 N N . SER A 1 263 ? -0.036 -11.138 -101.438 1.00 59.03 263 SER A N 1
ATOM 2209 C CA . SER A 1 263 ? 0.143 -12.036 -102.587 1.00 59.03 263 SER A CA 1
ATOM 2210 C C . SER A 1 263 ? -0.830 -13.222 -102.542 1.00 59.03 263 SER A C 1
ATOM 2212 O O . SER A 1 263 ? -1.395 -13.582 -103.567 1.00 59.03 263 SER A O 1
ATOM 2214 N N . GLY A 1 264 ? -1.073 -13.810 -101.366 1.00 57.12 264 GLY A N 1
ATOM 2215 C CA . GLY A 1 264 ? -2.037 -14.901 -101.180 1.00 57.12 264 GLY A CA 1
ATOM 2216 C C . GLY A 1 264 ? -3.480 -14.492 -101.490 1.00 57.12 264 GLY A C 1
ATOM 2217 O O . GLY A 1 264 ? -4.195 -15.232 -102.161 1.00 57.12 264 GLY A O 1
ATOM 2218 N N . GLU A 1 265 ? -3.889 -13.283 -101.100 1.00 54.03 265 GLU A N 1
ATOM 2219 C CA . GLU A 1 265 ? -5.210 -12.723 -101.425 1.00 54.03 265 GLU A CA 1
ATOM 2220 C C . GLU A 1 265 ? -5.430 -12.570 -102.943 1.00 54.03 265 GLU A C 1
ATOM 2222 O O . GLU A 1 265 ? -6.548 -12.762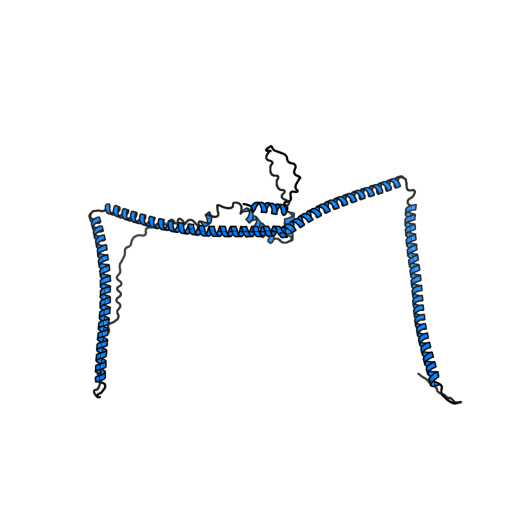 -103.421 1.00 54.03 265 GLU A O 1
ATOM 2227 N N . LEU A 1 266 ? -4.364 -12.343 -103.722 1.00 49.41 266 LEU A N 1
ATOM 2228 C CA . LEU A 1 266 ? -4.399 -12.333 -105.192 1.00 49.41 266 LEU A CA 1
ATOM 2229 C C . LEU A 1 266 ? -4.430 -13.734 -105.839 1.00 49.41 266 LEU A C 1
ATOM 2231 O O . LEU A 1 266 ? -4.816 -13.844 -107.001 1.00 49.41 266 LEU A O 1
ATOM 2235 N N . PHE A 1 267 ? -4.072 -14.802 -105.115 1.00 47.19 267 PHE A N 1
ATOM 2236 C CA . PHE A 1 267 ? -4.036 -16.180 -105.639 1.00 47.19 267 PHE A CA 1
ATOM 2237 C C . PHE A 1 267 ? -5.130 -17.112 -105.085 1.00 47.19 267 PHE A C 1
ATOM 2239 O O . PHE A 1 267 ? -5.213 -18.268 -105.492 1.00 47.19 267 PHE A O 1
ATOM 2246 N N . HIS A 1 268 ? -6.027 -16.631 -104.220 1.00 45.75 268 HIS A N 1
ATOM 2247 C CA . HIS A 1 268 ? -7.161 -17.424 -103.717 1.00 45.75 268 HIS A CA 1
ATOM 2248 C C . HIS A 1 268 ? -8.442 -17.345 -104.572 1.00 45.75 268 HIS A C 1
ATOM 2250 O O . HIS A 1 268 ? -9.473 -17.890 -104.184 1.00 45.75 268 HIS A O 1
ATOM 2256 N N . THR A 1 269 ? -8.393 -16.721 -105.756 1.00 40.25 269 THR A N 1
ATOM 2257 C CA . THR A 1 269 ? -9.544 -16.601 -106.675 1.00 40.25 269 THR A CA 1
ATOM 2258 C C . THR A 1 269 ? -9.252 -17.015 -108.124 1.00 40.25 269 THR A C 1
ATOM 2260 O O . THR A 1 269 ? -9.743 -16.386 -109.059 1.00 40.25 269 THR A O 1
ATOM 2263 N N . LYS A 1 270 ? -8.526 -18.128 -108.333 1.00 43.66 270 LYS A N 1
ATOM 2264 C CA . LYS A 1 270 ? -8.690 -18.978 -109.532 1.00 43.66 270 LYS A CA 1
ATOM 2265 C C . LYS A 1 270 ? -8.055 -20.365 -109.394 1.00 43.66 270 LYS A C 1
ATOM 2267 O O . LYS A 1 270 ? -6.989 -20.494 -108.816 1.00 43.66 270 LYS A O 1
ATOM 2272 N N . GLU A 1 271 ? -8.750 -21.351 -109.967 1.00 37.97 271 GLU A N 1
ATOM 2273 C CA . GLU A 1 271 ? -8.255 -22.623 -110.532 1.00 37.97 271 GLU A CA 1
ATOM 2274 C C . GLU A 1 271 ? -7.202 -23.399 -109.701 1.00 37.97 271 GLU A C 1
ATOM 2276 O O . GLU A 1 271 ? -6.025 -23.075 -109.652 1.00 37.97 271 GLU A O 1
ATOM 2281 N N . THR A 1 272 ? -7.584 -24.442 -108.957 1.00 33.25 272 THR A N 1
ATOM 2282 C CA . THR A 1 272 ? -7.994 -25.763 -109.489 1.00 33.25 272 THR A CA 1
ATOM 2283 C C . THR A 1 272 ? -6.930 -26.407 -110.384 1.00 33.25 272 THR A C 1
ATOM 2285 O O . THR A 1 272 ? -6.896 -26.164 -111.584 1.00 33.25 272 THR A O 1
ATOM 2288 N N . GLY A 1 273 ? -6.155 -27.330 -109.803 1.00 32.94 273 GLY A N 1
ATOM 2289 C CA . GLY A 1 273 ? -5.520 -28.418 -110.550 1.00 32.94 273 GLY A CA 1
ATOM 2290 C C . GLY A 1 273 ? -4.015 -28.312 -110.802 1.00 32.94 273 GLY A C 1
ATOM 2291 O O . GLY A 1 273 ? -3.605 -28.096 -111.936 1.00 32.94 273 GLY A O 1
ATOM 2292 N N . LEU A 1 274 ? -3.199 -28.661 -109.801 1.00 36.88 274 LEU A N 1
ATOM 2293 C CA . LEU A 1 274 ? -2.158 -29.674 -110.021 1.00 36.88 274 LEU A CA 1
ATOM 2294 C C . LEU A 1 274 ? -1.722 -30.355 -108.720 1.00 36.88 274 LEU A C 1
ATOM 2296 O O . LEU A 1 274 ? -1.655 -29.759 -107.649 1.00 36.88 274 LEU A O 1
ATOM 2300 N N . GLN A 1 275 ? -1.517 -31.656 -108.863 1.00 35.41 275 GLN A N 1
ATOM 2301 C CA . GLN A 1 275 ? -1.413 -32.668 -107.829 1.00 35.41 275 GLN A CA 1
ATOM 2302 C C . GLN A 1 275 ? -0.034 -32.710 -107.152 1.00 35.41 275 GLN A C 1
ATOM 2304 O O . GLN A 1 275 ? 0.990 -32.361 -107.728 1.00 35.41 275 GLN A O 1
ATOM 2309 N N . GLU A 1 276 ? -0.074 -33.174 -105.909 1.00 35.25 276 GLU A N 1
ATOM 2310 C CA . GLU A 1 276 ? 0.996 -33.417 -104.942 1.00 35.25 276 GLU A CA 1
ATOM 2311 C C . GLU A 1 276 ? 2.238 -34.191 -105.444 1.00 35.25 276 GLU A C 1
ATOM 2313 O O . GLU A 1 276 ? 2.132 -35.030 -106.337 1.00 35.25 276 GLU A O 1
ATOM 2318 N N . LEU A 1 277 ? 3.349 -34.011 -104.697 1.00 32.34 277 LEU A N 1
ATOM 2319 C CA . LEU A 1 277 ? 4.353 -35.000 -104.213 1.00 32.34 277 LEU A CA 1
ATOM 2320 C C . LEU A 1 277 ? 5.824 -34.558 -104.453 1.00 32.34 277 LEU A C 1
ATOM 2322 O O . LEU A 1 277 ? 6.118 -33.937 -105.469 1.00 32.34 277 LEU A O 1
ATOM 2326 N N . PRO A 1 278 ? 6.794 -34.975 -103.609 1.00 45.94 278 PRO A N 1
ATOM 2327 C CA . PRO A 1 278 ? 6.738 -35.000 -102.144 1.00 45.94 278 PRO A CA 1
ATOM 2328 C C . PRO A 1 278 ? 8.010 -34.439 -101.455 1.00 45.94 278 PRO A C 1
ATOM 2330 O O . PRO A 1 278 ? 9.077 -34.339 -102.045 1.00 45.94 278 PRO A O 1
ATOM 2333 N N . LYS A 1 279 ? 7.866 -34.149 -100.154 1.00 37.81 279 LYS A N 1
ATOM 2334 C CA . LYS A 1 279 ? 8.877 -34.154 -99.068 1.00 37.81 279 LYS A CA 1
ATOM 2335 C C . LYS A 1 279 ? 10.373 -34.246 -99.446 1.00 37.81 279 LYS A C 1
ATOM 2337 O O . LYS A 1 279 ? 10.834 -35.306 -99.856 1.00 37.81 279 LYS A O 1
ATOM 2342 N N . ASP A 1 280 ? 11.149 -33.263 -98.985 1.00 28.62 280 ASP A N 1
ATOM 2343 C CA . ASP A 1 280 ? 12.397 -33.582 -98.277 1.00 28.62 280 ASP A CA 1
ATOM 2344 C C . ASP A 1 280 ? 12.506 -32.776 -96.970 1.00 28.62 280 ASP A C 1
ATOM 2346 O O . ASP A 1 280 ? 12.322 -31.557 -96.933 1.00 28.62 280 ASP A O 1
ATOM 2350 N N . GLU A 1 281 ? 12.744 -33.484 -95.867 1.00 35.22 281 GLU A N 1
ATOM 2351 C CA . GLU A 1 281 ? 12.819 -32.930 -94.517 1.00 35.22 281 GLU A CA 1
ATOM 2352 C C . GLU A 1 281 ? 14.267 -32.541 -94.203 1.00 35.22 281 GLU A C 1
ATOM 2354 O O . GLU A 1 281 ? 14.981 -33.303 -93.544 1.00 35.22 281 GLU A O 1
ATOM 2359 N N . MET A 1 282 ? 14.713 -31.336 -94.582 1.00 31.91 282 MET A N 1
ATOM 2360 C CA . MET A 1 282 ? 16.012 -30.847 -94.097 1.00 31.91 282 MET A CA 1
ATOM 2361 C C . MET A 1 282 ? 15.926 -30.421 -92.620 1.00 31.91 282 MET A C 1
ATOM 2363 O O . MET A 1 282 ? 15.923 -29.241 -92.264 1.00 31.91 282 MET A O 1
ATOM 2367 N N . LYS A 1 283 ? 15.886 -31.431 -91.746 1.00 36.56 283 LYS A N 1
ATOM 2368 C CA . LYS A 1 283 ? 16.056 -31.341 -90.296 1.00 36.56 283 LYS A CA 1
ATOM 2369 C C . LYS A 1 283 ? 17.398 -30.685 -89.980 1.00 36.56 283 LYS A C 1
ATOM 2371 O O . LYS A 1 283 ? 18.423 -31.358 -89.890 1.00 36.56 283 LYS A O 1
ATOM 2376 N N . ARG A 1 284 ? 17.402 -29.374 -89.732 1.00 32.59 284 ARG A N 1
ATOM 2377 C CA . ARG A 1 284 ? 18.485 -28.738 -88.969 1.00 32.59 284 ARG A CA 1
ATOM 2378 C C . ARG A 1 284 ? 18.212 -28.893 -87.484 1.00 32.59 284 ARG A C 1
ATOM 2380 O O . ARG A 1 284 ? 17.743 -27.996 -86.796 1.00 32.59 284 ARG A O 1
ATOM 2387 N N . GLU A 1 285 ? 18.532 -30.094 -87.027 1.00 32.38 285 GLU A N 1
ATOM 2388 C CA . GLU A 1 285 ? 18.615 -30.482 -85.630 1.00 32.38 285 GLU A CA 1
ATOM 2389 C C . GLU A 1 285 ? 19.834 -29.800 -84.971 1.00 32.38 285 GLU A C 1
ATOM 2391 O O . GLU A 1 285 ? 20.871 -30.421 -84.730 1.00 32.38 285 GLU A O 1
ATOM 2396 N N . THR A 1 286 ? 19.742 -28.498 -84.674 1.00 34.16 286 THR A N 1
ATOM 2397 C CA . THR A 1 286 ? 20.710 -27.825 -83.790 1.00 34.16 286 THR A CA 1
ATOM 2398 C C . THR A 1 286 ? 20.481 -28.271 -82.349 1.00 34.16 286 THR A C 1
ATOM 2400 O O . THR A 1 286 ? 19.788 -27.645 -81.547 1.00 34.16 286 THR A O 1
ATOM 2403 N N . ARG A 1 287 ? 21.082 -29.423 -82.052 1.00 39.25 287 ARG A N 1
ATOM 2404 C CA . ARG A 1 287 ? 21.179 -30.064 -80.741 1.00 39.25 287 ARG A CA 1
ATOM 2405 C C . ARG A 1 287 ? 21.454 -29.073 -79.609 1.00 39.25 287 ARG A C 1
ATOM 2407 O O . ARG A 1 287 ? 22.439 -28.339 -79.628 1.00 39.25 287 ARG A O 1
ATOM 2414 N N . LYS A 1 288 ? 20.671 -29.205 -78.537 1.00 43.03 288 LYS A N 1
ATOM 2415 C CA . LYS A 1 288 ? 21.100 -28.815 -77.191 1.00 43.03 288 LYS A CA 1
ATOM 2416 C C . LYS A 1 288 ? 22.254 -29.723 -76.747 1.00 43.03 288 LYS A C 1
ATOM 2418 O O . LYS A 1 288 ? 22.009 -30.879 -76.421 1.00 43.03 288 LYS A O 1
ATOM 2423 N N . TYR A 1 289 ? 23.459 -29.175 -76.635 1.00 33.72 289 TYR A N 1
ATOM 2424 C CA . TYR A 1 289 ? 24.481 -29.603 -75.671 1.00 33.72 289 TYR A CA 1
ATOM 2425 C C . TYR A 1 289 ? 25.152 -28.310 -75.171 1.00 33.72 289 TYR A C 1
ATOM 2427 O O . TYR A 1 289 ? 25.604 -27.516 -75.983 1.00 33.72 289 TYR A O 1
ATOM 2435 N N . ALA A 1 290 ? 25.109 -27.919 -73.896 1.00 40.16 290 ALA A N 1
ATOM 2436 C CA .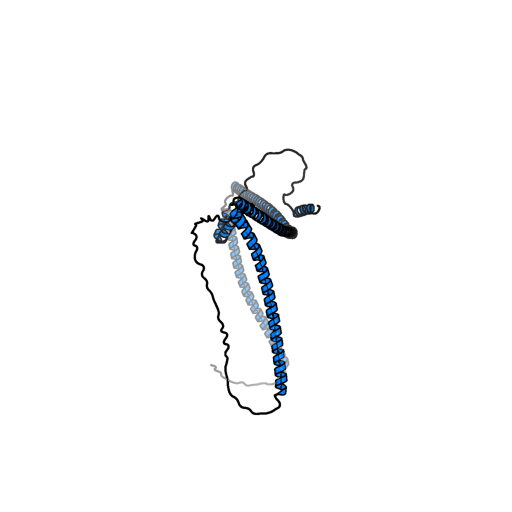 ALA A 1 290 ? 25.483 -28.668 -72.694 1.00 40.16 290 ALA A CA 1
ATOM 2437 C C . ALA A 1 290 ? 26.958 -29.109 -72.712 1.00 40.16 290 ALA A C 1
ATOM 2439 O O . ALA A 1 290 ? 27.262 -30.298 -72.689 1.00 40.16 290 ALA A O 1
ATOM 2440 N N . ALA A 1 291 ? 27.870 -28.134 -72.717 1.00 33.84 291 ALA A N 1
ATOM 2441 C CA . ALA A 1 291 ? 29.275 -28.347 -72.386 1.00 33.84 291 ALA A CA 1
ATOM 2442 C C . ALA A 1 291 ? 29.521 -27.954 -70.920 1.00 33.84 291 ALA A C 1
ATOM 2444 O O . ALA A 1 291 ? 29.680 -26.781 -70.590 1.00 33.84 291 ALA A O 1
ATOM 2445 N N . LYS A 1 292 ? 29.554 -28.953 -70.032 1.00 39.94 292 LYS A N 1
ATOM 2446 C CA . LYS A 1 292 ? 30.305 -28.836 -68.777 1.00 39.94 292 LYS A CA 1
ATOM 2447 C C . LYS A 1 292 ? 31.784 -29.009 -69.108 1.00 39.94 292 LYS A C 1
ATOM 2449 O O . LYS A 1 292 ? 32.131 -29.968 -69.793 1.00 39.94 292 LYS A O 1
ATOM 2454 N N . THR A 1 293 ? 32.648 -28.177 -68.541 1.00 35.06 293 THR A N 1
ATOM 2455 C CA . THR A 1 293 ? 34.083 -28.472 -68.440 1.00 35.06 293 THR A CA 1
ATOM 2456 C C . THR A 1 293 ? 34.515 -28.365 -66.986 1.00 35.06 293 THR A C 1
ATOM 2458 O O . THR A 1 293 ? 34.881 -27.292 -66.511 1.00 35.06 293 THR A O 1
ATOM 2461 N N . ASP A 1 294 ? 34.478 -29.498 -66.284 1.00 36.69 294 ASP A N 1
ATOM 2462 C CA . ASP A 1 294 ? 35.225 -29.672 -65.040 1.00 36.69 294 ASP A CA 1
ATOM 2463 C C . ASP A 1 294 ? 36.728 -29.695 -65.358 1.00 36.69 294 ASP A C 1
ATOM 2465 O O . ASP A 1 294 ? 37.196 -30.511 -66.154 1.00 36.69 294 ASP A O 1
ATOM 2469 N N . GLY A 1 295 ? 37.487 -28.797 -64.726 1.00 31.08 295 GLY A N 1
ATOM 2470 C CA . GLY A 1 295 ? 38.881 -28.494 -65.071 1.00 31.08 295 GLY A CA 1
ATOM 2471 C C . GLY A 1 295 ? 39.807 -28.373 -63.860 1.00 31.08 295 GLY A C 1
ATOM 2472 O O . GLY A 1 295 ? 40.510 -27.382 -63.731 1.00 31.08 295 GLY A O 1
ATOM 2473 N N . LYS A 1 296 ? 39.754 -29.367 -62.961 1.00 34.66 296 LYS A N 1
ATOM 2474 C CA . LYS A 1 296 ? 40.745 -29.729 -61.917 1.00 34.66 296 LYS A CA 1
ATOM 2475 C C . LYS A 1 296 ? 41.894 -28.727 -61.661 1.00 34.66 296 LYS A C 1
ATOM 2477 O O . LYS A 1 296 ? 42.846 -28.678 -62.436 1.00 34.66 296 LYS A O 1
ATOM 2482 N N . SER A 1 297 ? 41.924 -28.130 -60.467 1.00 30.34 297 SER A N 1
ATOM 2483 C CA . SER A 1 297 ? 43.186 -27.704 -59.839 1.00 30.34 297 SER A CA 1
ATOM 2484 C C . SER A 1 297 ? 43.538 -28.642 -58.681 1.00 30.34 297 SER A C 1
ATOM 2486 O O . SER A 1 297 ? 42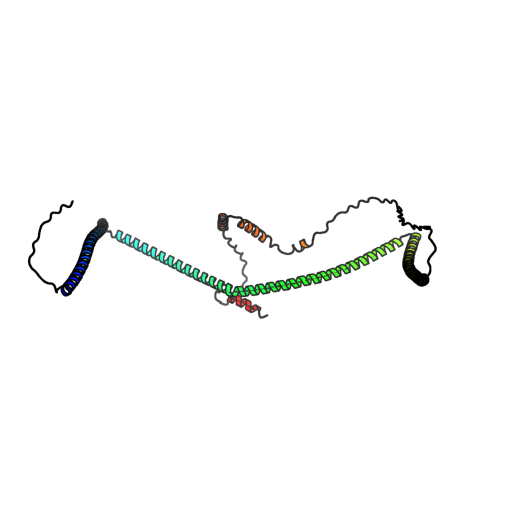.679 -28.996 -57.870 1.00 30.34 297 SER A O 1
ATOM 2488 N N . LEU A 1 298 ? 44.791 -29.099 -58.638 1.00 36.84 298 LEU A N 1
ATOM 2489 C CA . LEU A 1 298 ? 45.309 -30.066 -57.668 1.00 36.84 298 LEU A CA 1
ATOM 2490 C C . LEU A 1 298 ? 46.214 -29.383 -56.634 1.00 36.84 298 LEU A C 1
ATOM 2492 O O . LEU A 1 298 ? 47.112 -28.638 -56.995 1.00 36.84 298 LEU A O 1
ATOM 2496 N N . ARG A 1 299 ? 46.039 -29.782 -55.367 1.00 31.91 299 ARG A N 1
ATOM 2497 C CA . ARG A 1 299 ? 47.054 -29.839 -54.292 1.00 31.91 299 ARG A CA 1
ATOM 2498 C C . ARG A 1 299 ? 48.036 -28.657 -54.114 1.00 31.91 299 ARG A C 1
ATOM 2500 O O . ARG A 1 299 ? 49.126 -28.656 -54.673 1.00 31.91 299 ARG A O 1
ATOM 2507 N N . SER A 1 300 ? 47.814 -27.918 -53.030 1.00 33.38 300 SER A N 1
ATOM 2508 C CA . SER A 1 300 ? 48.786 -27.793 -51.926 1.00 33.38 300 SER A CA 1
ATOM 2509 C C . SER A 1 300 ? 47.977 -27.631 -50.622 1.00 33.38 300 SER A C 1
ATOM 2511 O O . SER A 1 300 ? 47.088 -26.798 -50.547 1.00 33.38 300 SER A O 1
ATOM 2513 N N . ALA A 1 301 ? 48.009 -28.517 -49.622 1.00 39.19 301 ALA A N 1
ATOM 2514 C CA . ALA A 1 301 ? 49.132 -29.141 -48.917 1.00 39.19 301 ALA A CA 1
ATOM 2515 C C . ALA A 1 301 ? 50.011 -28.121 -48.169 1.00 39.19 301 ALA A C 1
ATOM 2517 O O . ALA A 1 301 ? 51.171 -27.932 -48.512 1.00 39.19 301 ALA A O 1
ATOM 2518 N N . PHE A 1 302 ? 49.455 -27.518 -47.111 1.00 36.62 302 PHE A N 1
ATOM 2519 C CA . PHE A 1 302 ? 50.219 -26.834 -46.061 1.00 36.62 302 PHE A CA 1
ATOM 2520 C C . PHE A 1 302 ? 49.835 -27.364 -44.666 1.00 36.62 302 PHE A C 1
ATOM 2522 O O . PHE A 1 302 ? 48.733 -27.897 -44.498 1.00 36.62 302 PHE A O 1
ATOM 2529 N N . PRO A 1 303 ? 50.765 -27.338 -43.690 1.00 36.69 303 PRO A N 1
ATOM 2530 C CA . PRO A 1 303 ? 50.721 -28.249 -42.556 1.00 36.69 303 PRO A CA 1
ATOM 2531 C C . PRO A 1 303 ? 49.839 -27.791 -41.391 1.00 36.69 303 PRO A C 1
ATOM 2533 O O . PRO A 1 303 ? 49.577 -26.616 -41.148 1.00 36.69 303 PRO A O 1
ATOM 2536 N N . LYS A 1 304 ? 49.452 -28.798 -40.612 1.00 44.53 304 LYS A N 1
ATOM 2537 C CA . LYS A 1 304 ? 48.674 -28.727 -39.378 1.00 44.53 304 LYS A CA 1
ATOM 2538 C C . LYS A 1 304 ? 49.487 -28.073 -38.252 1.00 44.53 304 LYS A C 1
ATOM 2540 O O . LYS A 1 304 ? 50.204 -28.763 -37.533 1.00 44.53 304 LYS A O 1
ATOM 2545 N N . ILE A 1 305 ? 49.359 -26.757 -38.075 1.00 36.38 305 ILE A N 1
ATOM 2546 C CA . ILE A 1 305 ? 49.881 -26.058 -36.890 1.00 36.38 305 ILE A CA 1
ATOM 2547 C C . ILE A 1 305 ? 48.800 -26.043 -35.807 1.00 36.38 305 ILE A C 1
ATOM 2549 O O . ILE A 1 305 ? 47.724 -25.472 -35.976 1.00 36.38 305 ILE A O 1
ATOM 2553 N N . HIS A 1 306 ? 49.096 -26.686 -34.679 1.00 39.66 306 HIS A N 1
ATOM 2554 C CA . HIS A 1 306 ? 48.251 -26.660 -33.491 1.00 39.66 306 HIS A CA 1
ATOM 2555 C C . HIS A 1 306 ? 48.362 -25.299 -32.790 1.00 39.66 306 HIS A C 1
ATOM 2557 O O . HIS A 1 306 ? 49.304 -25.070 -32.034 1.00 39.66 306 HIS A O 1
ATOM 2563 N N . SER A 1 307 ? 47.376 -24.418 -32.966 1.00 33.19 307 SER A N 1
ATOM 2564 C CA . SER A 1 307 ? 47.170 -23.303 -32.041 1.00 33.19 307 SER A CA 1
ATOM 2565 C C . SER A 1 307 ? 46.356 -23.783 -30.835 1.00 33.19 307 SER A C 1
ATOM 2567 O O . SER A 1 307 ? 45.189 -24.164 -30.946 1.00 33.19 307 SER A O 1
ATOM 2569 N N . LYS A 1 308 ? 46.976 -23.774 -29.649 1.00 37.91 308 LYS A N 1
ATOM 2570 C CA . LYS A 1 308 ? 46.238 -23.882 -28.386 1.00 37.91 308 LYS A CA 1
ATOM 2571 C C . LYS A 1 308 ? 45.378 -22.627 -28.246 1.00 37.91 308 LYS A C 1
ATOM 2573 O O . LYS A 1 308 ? 45.889 -21.553 -27.949 1.00 37.91 308 LYS A O 1
ATOM 2578 N N . ARG A 1 309 ? 44.074 -22.758 -28.488 1.00 31.77 309 ARG A N 1
ATOM 2579 C CA . ARG A 1 309 ? 43.103 -21.714 -28.162 1.00 31.77 309 ARG A CA 1
ATOM 2580 C C . ARG A 1 309 ? 42.780 -21.823 -26.678 1.00 31.77 309 ARG A C 1
ATOM 2582 O O . ARG A 1 309 ? 41.892 -22.584 -26.299 1.00 31.77 309 ARG A O 1
ATOM 2589 N N . ASP A 1 310 ? 43.501 -21.072 -25.853 1.00 32.09 310 ASP A N 1
ATOM 2590 C CA . ASP A 1 310 ? 43.111 -20.879 -24.460 1.00 32.09 310 ASP A CA 1
ATOM 2591 C C . ASP A 1 310 ? 41.776 -20.130 -24.427 1.00 32.09 310 ASP A C 1
ATOM 2593 O O . ASP A 1 310 ? 41.696 -18.924 -24.673 1.00 32.09 310 ASP A O 1
ATOM 2597 N N . TYR A 1 311 ? 40.703 -20.867 -24.143 1.00 34.88 311 TYR A N 1
ATOM 2598 C CA . TYR A 1 311 ? 39.378 -20.307 -23.913 1.00 34.88 311 TYR A CA 1
ATOM 2599 C C . TYR A 1 311 ? 39.358 -19.572 -22.569 1.00 34.88 311 TYR A C 1
ATOM 2601 O O . TYR A 1 311 ? 38.856 -20.083 -21.566 1.00 34.88 311 TYR A O 1
ATOM 2609 N N . LYS A 1 312 ? 39.857 -18.331 -22.544 1.00 39.25 312 LYS A N 1
ATOM 2610 C CA . LYS A 1 312 ? 39.388 -17.373 -21.542 1.00 39.25 312 LYS A CA 1
ATOM 2611 C C . LYS A 1 312 ? 37.914 -17.095 -21.831 1.00 39.25 312 LYS A C 1
ATOM 2613 O O . LYS A 1 312 ? 37.569 -16.596 -22.900 1.00 39.25 312 LYS A O 1
ATOM 2618 N N . LYS A 1 313 ? 37.058 -17.485 -20.882 1.00 39.22 313 LYS A N 1
ATOM 2619 C CA . LYS A 1 313 ? 35.622 -17.181 -20.876 1.00 39.22 313 LYS A CA 1
ATOM 2620 C C . LYS A 1 313 ? 35.389 -15.680 -21.124 1.00 39.22 313 LYS A C 1
ATOM 2622 O O . LYS A 1 313 ? 36.184 -14.881 -20.621 1.00 39.22 313 LYS A O 1
ATOM 2627 N N . PRO A 1 314 ? 34.287 -15.283 -21.786 1.00 40.56 314 PRO A N 1
ATOM 2628 C CA . PRO A 1 314 ? 33.775 -13.931 -21.595 1.00 40.56 314 PRO A CA 1
ATOM 2629 C C . PRO A 1 314 ? 33.432 -13.741 -20.103 1.00 40.56 314 PRO A C 1
ATOM 2631 O O . PRO A 1 314 ? 32.990 -14.704 -19.464 1.00 40.56 314 PRO A O 1
ATOM 2634 N N . PRO A 1 315 ? 33.640 -12.551 -19.514 1.00 40.00 315 PRO A N 1
ATOM 2635 C CA . PRO A 1 315 ? 33.078 -12.262 -18.203 1.00 40.00 315 PRO A CA 1
ATOM 2636 C C . PRO A 1 315 ? 31.545 -12.313 -18.289 1.00 40.00 315 PRO A C 1
ATOM 2638 O O . PRO A 1 315 ? 30.954 -11.807 -19.243 1.00 40.00 315 PRO A O 1
ATOM 2641 N N . ASP A 1 316 ? 30.923 -12.964 -17.303 1.00 32.62 316 ASP A N 1
ATOM 2642 C CA . ASP A 1 316 ? 29.467 -13.023 -17.153 1.00 32.62 316 ASP A CA 1
ATOM 2643 C C . ASP A 1 316 ? 28.852 -11.618 -17.090 1.00 32.62 316 ASP A C 1
ATOM 2645 O O . ASP A 1 316 ? 29.431 -10.707 -16.501 1.00 32.62 316 ASP A O 1
ATOM 2649 N N . SER A 1 317 ? 27.631 -11.525 -17.621 1.00 39.44 317 SER A N 1
ATOM 2650 C CA . SER A 1 317 ? 26.610 -10.494 -17.391 1.00 39.44 317 SER A CA 1
ATOM 2651 C C . SER A 1 317 ? 26.858 -9.522 -16.221 1.00 39.44 317 SER A C 1
ATOM 2653 O O . SER A 1 317 ? 26.893 -9.915 -15.048 1.00 39.44 317 SER A O 1
ATOM 2655 N N . ASP A 1 318 ? 26.878 -8.225 -16.547 1.00 38.69 318 ASP A N 1
ATOM 2656 C CA . ASP A 1 318 ? 27.005 -7.097 -15.606 1.00 38.69 318 ASP A CA 1
ATOM 2657 C C . ASP A 1 318 ? 25.781 -6.927 -14.665 1.00 38.69 318 ASP A C 1
ATOM 2659 O O . ASP A 1 318 ? 25.737 -6.092 -13.760 1.00 38.69 318 ASP A O 1
ATOM 2663 N N . GLU A 1 319 ? 24.780 -7.793 -14.814 1.00 45.56 319 GLU A N 1
ATOM 2664 C CA . GLU A 1 319 ? 23.599 -7.903 -13.955 1.00 45.56 319 GLU A CA 1
ATOM 2665 C C . GLU A 1 319 ? 23.939 -8.366 -12.519 1.00 45.56 319 GLU A C 1
ATOM 2667 O O . GLU A 1 319 ? 23.203 -8.087 -11.569 1.00 45.56 319 GLU A O 1
ATOM 2672 N N . LYS A 1 320 ? 25.094 -9.024 -12.319 1.00 41.69 320 LYS A N 1
ATOM 2673 C CA . LYS A 1 320 ? 25.581 -9.452 -10.990 1.00 41.69 320 LYS A CA 1
ATOM 2674 C C . LYS A 1 320 ? 26.308 -8.365 -10.188 1.00 41.69 320 LYS A C 1
ATOM 2676 O O . LYS A 1 320 ? 26.510 -8.569 -8.988 1.00 41.69 320 LYS A O 1
ATOM 2681 N N . LEU A 1 321 ? 26.698 -7.240 -10.797 1.00 40.00 321 LEU A N 1
ATOM 2682 C CA . LEU A 1 321 ? 27.375 -6.141 -10.089 1.00 40.00 321 LEU A CA 1
ATOM 2683 C C . LEU A 1 321 ? 26.404 -5.045 -9.624 1.00 40.00 321 LEU A C 1
ATOM 2685 O O . LEU A 1 321 ? 26.561 -4.562 -8.500 1.00 40.00 321 LEU A O 1
ATOM 2689 N N . ARG A 1 322 ? 25.326 -4.750 -10.375 1.00 40.06 322 ARG A N 1
ATOM 2690 C CA . ARG A 1 322 ? 24.249 -3.843 -9.906 1.00 40.06 322 ARG A CA 1
ATOM 2691 C C . ARG A 1 322 ? 23.601 -4.310 -8.582 1.00 40.06 322 ARG A C 1
ATOM 2693 O O . ARG A 1 322 ? 23.172 -3.474 -7.794 1.00 40.06 322 ARG A O 1
ATOM 2700 N N . LYS A 1 323 ? 23.594 -5.617 -8.278 1.00 38.66 323 LYS A N 1
ATOM 2701 C CA . LYS A 1 323 ? 23.029 -6.187 -7.031 1.00 38.66 323 LYS A CA 1
ATOM 2702 C C . LYS A 1 323 ? 23.893 -6.063 -5.764 1.00 38.66 323 LYS A C 1
ATOM 2704 O O . LYS A 1 323 ? 23.423 -6.459 -4.706 1.00 38.66 323 LYS A O 1
ATOM 2709 N N . LYS A 1 324 ? 25.135 -5.562 -5.830 1.00 38.75 324 LYS A N 1
ATOM 2710 C CA . LYS A 1 324 ? 26.069 -5.583 -4.676 1.00 38.75 324 LYS A CA 1
ATOM 2711 C C . LYS A 1 324 ? 26.252 -4.258 -3.931 1.00 38.75 324 LYS A C 1
ATOM 2713 O O . LYS A 1 324 ? 26.951 -4.241 -2.923 1.00 38.75 324 LYS A O 1
ATOM 2718 N N . PHE A 1 325 ? 25.637 -3.172 -4.396 1.00 39.28 325 PHE A N 1
ATOM 2719 C CA . PHE A 1 325 ? 25.772 -1.846 -3.774 1.00 39.28 325 PHE A CA 1
ATOM 2720 C C . PHE A 1 325 ? 24.576 -1.418 -2.913 1.00 39.28 325 PHE A C 1
ATOM 2722 O O . PHE A 1 325 ? 24.621 -0.352 -2.307 1.00 39.28 325 PHE A O 1
ATOM 2729 N N . PHE A 1 326 ? 23.547 -2.261 -2.793 1.00 38.94 326 PHE A N 1
ATOM 2730 C CA . PHE A 1 326 ? 22.424 -2.035 -1.887 1.00 38.94 326 PHE A CA 1
ATOM 2731 C C . PHE A 1 326 ? 22.103 -3.300 -1.077 1.00 38.94 326 PHE A C 1
ATOM 2733 O O . PHE A 1 326 ? 22.255 -4.415 -1.565 1.00 38.94 326 PHE A O 1
ATOM 2740 N N . THR A 1 327 ? 21.665 -3.070 0.166 1.00 40.47 327 THR A N 1
ATOM 2741 C CA . THR A 1 327 ? 21.150 -4.018 1.179 1.00 40.47 327 THR A CA 1
ATOM 2742 C C . THR A 1 327 ? 22.094 -5.092 1.754 1.00 40.47 327 THR A C 1
ATOM 2744 O O . THR A 1 327 ? 22.089 -6.231 1.300 1.00 40.47 327 THR A O 1
ATOM 2747 N N . PRO A 1 328 ? 22.726 -4.796 2.906 1.00 39.22 328 PRO A N 1
ATOM 2748 C CA . PRO A 1 328 ? 23.072 -5.770 3.953 1.00 39.22 328 PRO A CA 1
ATOM 2749 C C . PRO A 1 328 ? 21.890 -6.131 4.886 1.00 39.22 328 PRO A C 1
ATOM 2751 O O . PRO A 1 328 ? 22.108 -6.664 5.969 1.00 39.22 328 PRO A O 1
ATOM 2754 N N . SER A 1 329 ? 20.648 -5.771 4.528 1.00 46.75 329 SER A N 1
ATOM 2755 C CA . SER A 1 329 ? 19.493 -5.735 5.452 1.00 46.75 329 SER A CA 1
ATOM 2756 C C . SER A 1 329 ? 18.262 -6.521 4.976 1.00 46.75 329 SER A C 1
ATOM 2758 O O . SER A 1 329 ? 17.174 -6.297 5.496 1.00 46.75 329 SER A O 1
ATOM 2760 N N . LEU A 1 330 ? 18.407 -7.399 3.976 1.00 42.81 330 LEU A N 1
ATOM 2761 C CA . LEU A 1 330 ? 17.307 -8.240 3.470 1.00 42.81 330 LEU A CA 1
ATOM 2762 C C . LEU A 1 330 ? 17.433 -9.726 3.839 1.00 42.81 330 LEU A C 1
ATOM 2764 O O . LEU A 1 330 ? 16.407 -10.395 3.926 1.00 42.81 330 LEU A O 1
ATOM 2768 N N . ASP A 1 331 ? 18.635 -10.233 4.134 1.00 42.28 331 ASP A N 1
ATOM 2769 C CA . ASP A 1 331 ? 18.810 -11.645 4.516 1.00 42.28 331 ASP A CA 1
ATOM 2770 C C . ASP A 1 331 ? 18.069 -11.991 5.824 1.00 42.28 331 ASP A C 1
ATOM 2772 O O . ASP A 1 331 ? 17.512 -13.076 5.939 1.00 42.28 331 ASP A O 1
ATOM 2776 N N . SER A 1 332 ? 17.936 -11.047 6.767 1.00 49.19 332 SER A N 1
ATOM 2777 C CA . SER A 1 332 ? 17.200 -11.265 8.027 1.00 49.19 332 SER A CA 1
ATOM 2778 C C . SER A 1 332 ? 15.670 -11.283 7.893 1.00 49.19 332 SER A C 1
ATOM 2780 O O . SER A 1 332 ? 14.992 -11.482 8.895 1.00 49.19 332 SER A O 1
ATOM 2782 N N . LEU A 1 333 ? 15.116 -11.012 6.705 1.00 44.44 333 LEU A N 1
ATOM 2783 C CA . LEU A 1 333 ? 13.671 -11.085 6.435 1.00 44.44 333 LEU A CA 1
ATOM 2784 C C . LEU A 1 333 ? 13.279 -12.380 5.709 1.00 44.44 333 LEU A C 1
ATOM 2786 O O . LEU A 1 333 ? 12.127 -12.797 5.788 1.00 44.44 333 LEU A O 1
ATOM 2790 N N . LEU A 1 334 ? 14.230 -13.042 5.041 1.00 43.66 334 LEU A N 1
ATOM 2791 C CA . LEU A 1 334 ? 13.995 -14.330 4.380 1.00 43.66 334 LEU A CA 1
ATOM 2792 C C . LEU A 1 334 ? 13.851 -15.478 5.396 1.00 43.66 334 LEU A C 1
ATOM 2794 O O . LEU A 1 334 ? 13.034 -16.375 5.188 1.00 43.66 334 LEU A O 1
ATOM 2798 N N . ASP A 1 335 ? 14.551 -15.399 6.532 1.00 47.59 335 ASP A N 1
ATOM 2799 C CA . ASP A 1 335 ? 14.402 -16.346 7.649 1.00 47.59 335 ASP A CA 1
ATOM 2800 C C . ASP A 1 335 ? 12.970 -16.343 8.243 1.00 47.59 335 ASP A C 1
ATOM 2802 O O . ASP A 1 335 ? 12.470 -17.382 8.687 1.00 47.59 335 ASP A O 1
ATOM 2806 N N . GLU A 1 336 ? 12.262 -15.203 8.215 1.00 49.19 336 GLU A N 1
ATOM 2807 C CA . GLU A 1 336 ? 10.883 -15.100 8.725 1.00 49.19 336 GLU A CA 1
ATOM 2808 C C . GLU A 1 336 ? 9.855 -15.780 7.796 1.00 49.19 336 GLU A C 1
ATOM 2810 O O . GLU A 1 336 ? 8.870 -16.355 8.275 1.00 49.19 336 GLU A O 1
ATOM 2815 N N . GLU A 1 337 ? 10.081 -15.785 6.475 1.00 51.34 337 GLU A N 1
ATOM 2816 C CA . GLU A 1 337 ? 9.195 -16.469 5.521 1.00 51.34 337 GLU A CA 1
ATOM 2817 C C . GLU A 1 337 ? 9.283 -18.002 5.640 1.00 51.34 337 GLU A C 1
ATOM 2819 O O . GLU A 1 337 ? 8.259 -18.690 5.519 1.00 51.34 337 GLU A O 1
ATOM 2824 N N . GLU A 1 338 ? 10.463 -18.555 5.953 1.00 55.72 338 GLU A N 1
ATOM 2825 C CA . GLU A 1 338 ? 10.609 -19.986 6.249 1.00 55.72 338 GLU A CA 1
ATOM 2826 C C . GLU A 1 338 ? 9.912 -20.379 7.566 1.00 55.72 338 GLU A C 1
ATOM 2828 O O . GLU A 1 338 ? 9.196 -21.392 7.599 1.00 55.72 338 GLU A O 1
ATOM 2833 N N . GLU A 1 339 ? 10.012 -19.559 8.627 1.00 56.72 339 GLU A N 1
ATOM 2834 C CA . GLU A 1 339 ? 9.242 -19.761 9.869 1.00 56.72 339 GLU A CA 1
ATOM 2835 C C . GLU A 1 339 ? 7.724 -19.723 9.606 1.00 56.72 339 GLU A C 1
ATOM 2837 O O . GLU A 1 339 ? 6.976 -20.557 10.134 1.00 56.72 339 GLU A O 1
ATOM 2842 N N . PHE A 1 340 ? 7.244 -18.819 8.745 1.00 55.12 340 PHE A N 1
ATOM 2843 C CA . PHE A 1 340 ? 5.819 -18.707 8.416 1.00 55.12 340 PHE A CA 1
ATOM 2844 C C . PHE A 1 340 ? 5.309 -19.903 7.588 1.00 55.12 340 PHE A C 1
ATOM 2846 O O . PHE A 1 340 ? 4.231 -20.456 7.853 1.00 55.12 340 PHE A O 1
ATOM 2853 N N . GLN A 1 341 ? 6.114 -20.381 6.632 1.00 59.22 341 GLN A N 1
ATOM 2854 C CA . GLN A 1 341 ? 5.854 -21.619 5.892 1.00 59.22 341 GLN A CA 1
ATOM 2855 C C . GLN A 1 341 ? 5.809 -22.839 6.823 1.00 59.22 341 GLN A C 1
ATOM 2857 O O . GLN A 1 341 ? 4.916 -23.684 6.682 1.00 59.22 341 GLN A O 1
ATOM 2862 N N . ALA A 1 342 ? 6.708 -22.928 7.806 1.00 60.03 342 ALA A N 1
ATOM 2863 C CA . ALA A 1 342 ? 6.680 -23.974 8.826 1.00 60.03 342 ALA A CA 1
ATOM 2864 C C . ALA A 1 342 ? 5.432 -23.874 9.728 1.00 60.03 342 ALA A C 1
ATOM 2866 O O . ALA A 1 342 ? 4.765 -24.884 9.967 1.00 60.03 342 ALA A O 1
ATOM 2867 N N . TYR A 1 343 ? 5.049 -22.666 10.157 1.00 62.69 343 TYR A N 1
ATOM 2868 C CA . TYR A 1 343 ? 3.856 -22.415 10.976 1.00 62.69 343 TYR A CA 1
ATOM 2869 C C . TYR A 1 343 ? 2.558 -22.863 10.285 1.00 62.69 343 TYR A C 1
ATOM 2871 O O . TYR A 1 343 ? 1.696 -23.496 10.908 1.00 62.69 343 TYR A O 1
ATOM 2879 N N . SER A 1 344 ? 2.435 -22.611 8.976 1.00 64.44 344 SER A N 1
ATOM 2880 C CA . SER A 1 344 ? 1.266 -23.017 8.182 1.00 64.44 344 SER A CA 1
ATOM 2881 C C . SER A 1 344 ? 1.055 -24.543 8.159 1.00 64.44 344 SER A C 1
ATOM 2883 O O . SER A 1 344 ? -0.083 -25.015 8.239 1.00 64.44 344 SER A O 1
ATOM 2885 N N . LYS A 1 345 ? 2.146 -25.323 8.157 1.00 73.50 345 LYS A N 1
ATOM 2886 C CA . LYS A 1 345 ? 2.151 -26.797 8.091 1.00 73.50 345 LYS A CA 1
ATOM 2887 C C . LYS A 1 345 ? 1.860 -27.476 9.438 1.00 73.50 345 LYS A C 1
ATOM 2889 O O . LYS A 1 345 ? 1.670 -28.690 9.487 1.00 73.50 345 LYS A O 1
ATOM 2894 N N . LEU A 1 346 ? 1.803 -26.726 10.542 1.00 66.56 346 LEU A N 1
ATOM 2895 C CA . LEU A 1 346 ? 1.530 -27.269 11.877 1.00 66.56 346 LEU A CA 1
ATOM 2896 C C . LEU A 1 346 ? 0.027 -27.390 12.163 1.00 66.56 346 LEU A C 1
ATOM 2898 O O . LEU A 1 346 ? -0.751 -26.484 11.869 1.00 66.56 346 LEU A O 1
ATOM 2902 N N . GLY A 1 347 ? -0.378 -28.490 12.805 1.00 70.75 347 GLY A N 1
ATOM 2903 C CA . GLY A 1 347 ? -1.763 -28.713 13.235 1.00 70.75 347 GLY A CA 1
ATOM 2904 C C . GLY A 1 347 ? -2.204 -27.822 14.416 1.00 70.75 347 GLY A C 1
ATOM 2905 O O . GLY A 1 347 ? -1.351 -27.297 15.142 1.00 70.75 347 GLY A O 1
ATOM 2906 N N . PRO A 1 348 ? -3.525 -27.686 14.673 1.00 69.62 348 PRO A N 1
ATOM 2907 C CA . PRO A 1 348 ? -4.078 -26.693 15.606 1.00 69.62 348 PRO A CA 1
ATOM 2908 C C . PRO A 1 348 ? -3.506 -26.738 17.031 1.00 69.62 348 PRO A C 1
ATOM 2910 O O . PRO A 1 348 ? -3.325 -25.697 17.660 1.00 69.62 348 PRO A O 1
ATOM 2913 N N . LEU A 1 349 ? -3.184 -27.936 17.533 1.00 60.03 349 LEU A N 1
ATOM 2914 C CA . LEU A 1 349 ? -2.630 -28.126 18.876 1.00 60.03 349 LEU A CA 1
ATOM 2915 C C . LEU A 1 349 ? -1.171 -27.643 18.986 1.00 60.03 349 LEU A C 1
ATOM 2917 O O . LEU A 1 349 ? -0.816 -26.992 19.966 1.00 60.03 349 LEU A O 1
ATOM 2921 N N . LYS A 1 350 ? -0.336 -27.887 17.961 1.00 66.44 350 LYS A N 1
ATOM 2922 C CA . LYS A 1 350 ? 1.067 -27.426 17.946 1.00 66.44 350 LYS A CA 1
ATOM 2923 C C . LYS A 1 350 ? 1.170 -25.901 17.826 1.00 66.44 350 LYS A C 1
ATOM 2925 O O . LYS A 1 350 ? 2.006 -25.309 18.502 1.00 66.44 350 LYS A O 1
ATOM 2930 N N . ARG A 1 351 ? 0.284 -25.255 17.052 1.00 72.44 351 ARG A N 1
ATOM 2931 C CA . ARG A 1 351 ? 0.234 -23.779 16.953 1.00 72.44 351 ARG A CA 1
ATOM 2932 C C . ARG A 1 351 ? -0.058 -23.108 18.301 1.00 72.44 351 ARG A C 1
ATOM 2934 O O . ARG A 1 351 ? 0.541 -22.081 18.602 1.00 72.44 351 ARG A O 1
ATOM 2941 N N . LYS A 1 352 ? -0.935 -23.695 19.129 1.00 63.12 352 LYS A N 1
ATOM 2942 C CA . LYS A 1 352 ? -1.243 -23.171 20.474 1.00 63.12 352 LYS A CA 1
ATOM 2943 C C . LYS A 1 352 ? -0.073 -23.303 21.454 1.00 63.12 352 LYS A C 1
ATOM 2945 O O . LYS A 1 352 ? 0.134 -22.393 22.244 1.00 63.12 352 LYS A O 1
ATOM 2950 N N . LEU A 1 353 ? 0.703 -24.388 21.387 1.00 61.62 353 LEU A N 1
ATOM 2951 C CA . LEU A 1 353 ? 1.873 -24.587 22.257 1.00 61.62 353 LEU A CA 1
ATOM 2952 C C . LEU A 1 353 ? 3.022 -23.615 21.938 1.00 61.62 353 LEU A C 1
ATOM 2954 O O . LEU A 1 353 ? 3.622 -23.067 22.857 1.00 61.62 353 LEU A O 1
ATOM 2958 N N . LEU A 1 354 ? 3.278 -23.336 20.655 1.00 61.00 354 LEU A N 1
ATOM 2959 C CA . LEU A 1 354 ? 4.281 -22.346 20.228 1.00 61.00 354 LEU A CA 1
ATOM 2960 C C . LEU A 1 354 ? 3.991 -20.932 20.757 1.00 61.00 354 LEU A C 1
ATOM 2962 O O . LEU A 1 354 ? 4.913 -20.235 21.172 1.00 61.00 354 LEU A O 1
ATOM 2966 N N . LEU A 1 355 ? 2.715 -20.533 20.807 1.00 54.88 355 LEU A N 1
ATOM 2967 C CA . LEU A 1 355 ? 2.310 -19.219 21.319 1.00 54.88 355 LEU A CA 1
ATOM 2968 C C . LEU A 1 355 ? 2.538 -19.056 22.835 1.00 54.88 355 LEU A C 1
ATOM 2970 O O . LEU A 1 355 ? 2.662 -17.937 23.315 1.00 54.88 355 LEU A O 1
ATOM 2974 N N . VAL A 1 356 ? 2.581 -20.164 23.582 1.00 49.72 356 VAL A N 1
ATOM 2975 C CA . VAL A 1 356 ? 2.805 -20.182 25.040 1.00 49.72 356 VAL A CA 1
ATOM 2976 C C . VAL A 1 356 ? 4.302 -20.226 25.384 1.00 49.72 356 VAL A C 1
ATOM 2978 O O . VAL A 1 356 ? 4.694 -19.789 26.461 1.00 49.72 356 VAL A O 1
ATOM 2981 N N . GLY A 1 357 ? 5.149 -20.720 24.473 1.00 40.44 357 GLY A N 1
ATOM 2982 C CA . GLY A 1 357 ? 6.598 -20.833 24.685 1.00 40.44 357 GLY A CA 1
ATOM 2983 C C . GLY A 1 357 ? 7.413 -19.565 24.397 1.00 40.44 357 GLY A C 1
ATOM 2984 O O . GLY A 1 357 ? 8.520 -19.435 24.918 1.00 40.44 357 GLY A O 1
ATOM 2985 N N . LYS A 1 358 ? 6.904 -18.622 23.587 1.00 45.03 358 LYS A N 1
ATOM 2986 C CA . LYS A 1 358 ? 7.633 -17.390 23.221 1.00 45.03 358 LYS A CA 1
ATOM 2987 C C . LYS A 1 358 ? 7.454 -16.329 24.319 1.00 45.03 358 LYS A C 1
ATOM 2989 O O . LYS A 1 358 ? 6.619 -15.434 24.215 1.00 45.03 358 LYS A O 1
ATOM 2994 N N . ALA A 1 359 ? 8.216 -16.485 25.404 1.00 35.78 359 ALA A N 1
ATOM 2995 C CA . ALA A 1 359 ? 8.264 -15.531 26.510 1.00 35.78 359 ALA A CA 1
ATOM 2996 C C . ALA A 1 359 ? 8.645 -14.120 26.022 1.00 35.78 359 ALA A C 1
ATOM 2998 O O . ALA A 1 359 ? 9.418 -13.959 25.076 1.00 35.78 359 ALA A O 1
ATOM 2999 N N . VAL A 1 360 ? 8.085 -13.103 26.681 1.00 34.62 360 VAL A N 1
ATOM 3000 C CA . VAL A 1 360 ? 8.239 -11.687 26.324 1.00 34.62 360 VAL A CA 1
ATOM 3001 C C . VAL A 1 360 ? 9.716 -11.285 26.319 1.00 34.62 360 VAL A C 1
ATOM 3003 O O . VAL A 1 360 ? 10.376 -11.327 27.355 1.00 34.62 360 VAL A O 1
ATOM 3006 N N . LEU A 1 361 ? 10.212 -10.830 25.165 1.00 31.08 361 LEU A N 1
ATOM 3007 C CA . LEU A 1 361 ? 11.472 -10.095 25.081 1.00 31.08 361 LEU A CA 1
ATOM 3008 C C . LEU A 1 361 ? 11.283 -8.728 25.746 1.00 31.08 361 LEU A C 1
ATOM 3010 O O . LEU A 1 361 ? 10.794 -7.783 25.131 1.00 31.08 361 LEU A O 1
ATOM 3014 N N . THR A 1 362 ? 11.673 -8.625 27.013 1.00 29.95 362 THR A N 1
ATOM 3015 C CA . THR A 1 362 ? 11.915 -7.335 27.660 1.00 29.95 362 THR A CA 1
ATOM 3016 C C . THR A 1 362 ? 13.013 -6.609 26.891 1.00 29.95 362 THR A C 1
ATOM 3018 O O . THR A 1 362 ? 14.134 -7.118 26.789 1.00 29.95 362 THR A O 1
ATOM 3021 N N . CYS A 1 363 ? 12.696 -5.435 26.343 1.00 27.75 363 CYS A N 1
ATOM 3022 C CA . CYS A 1 363 ? 13.681 -4.563 25.711 1.00 27.75 363 CYS A CA 1
ATOM 3023 C C . CYS A 1 363 ? 14.846 -4.319 26.676 1.00 27.75 363 CYS A C 1
ATOM 3025 O O . CYS A 1 363 ? 14.621 -3.993 27.841 1.00 27.75 363 CYS A O 1
ATOM 3027 N N . LYS A 1 364 ? 16.083 -4.482 26.195 1.00 33.09 364 LYS A N 1
ATOM 3028 C CA . LYS A 1 364 ? 17.270 -4.127 26.976 1.00 33.09 364 LYS A CA 1
ATOM 3029 C C . LYS A 1 364 ? 17.275 -2.622 27.223 1.00 33.09 364 LYS A C 1
ATOM 3031 O O . LYS A 1 364 ? 17.012 -1.850 26.301 1.00 33.09 364 LYS A O 1
ATOM 3036 N N . GLU A 1 365 ? 17.592 -2.236 28.450 1.00 29.92 365 GLU A N 1
ATOM 3037 C CA . GLU A 1 365 ? 17.840 -0.846 28.818 1.00 29.92 365 GLU A CA 1
ATOM 3038 C C . GLU A 1 365 ? 19.007 -0.303 27.980 1.00 29.92 365 GLU A C 1
ATOM 3040 O O . GLU A 1 365 ? 20.048 -0.949 27.846 1.00 29.92 365 GLU A O 1
ATOM 3045 N N . THR A 1 366 ? 18.813 0.864 27.369 1.00 32.59 366 THR A N 1
ATOM 3046 C CA . THR A 1 366 ? 19.878 1.598 26.680 1.00 32.59 366 THR A CA 1
ATOM 3047 C C . THR A 1 366 ? 20.790 2.255 27.705 1.00 32.59 366 THR A C 1
ATOM 3049 O O . THR A 1 366 ? 20.294 2.950 28.591 1.00 32.59 366 THR A O 1
ATOM 3052 N N . GLU A 1 367 ? 22.101 2.065 27.553 1.00 31.58 367 GLU A N 1
ATOM 3053 C CA . GLU A 1 367 ? 23.132 2.661 28.409 1.00 31.58 367 GLU A CA 1
ATOM 3054 C C . GLU A 1 367 ? 22.970 4.184 28.546 1.00 31.58 367 GLU A C 1
ATOM 3056 O O . GLU A 1 367 ? 22.759 4.902 27.565 1.00 31.58 367 GLU A O 1
ATOM 3061 N N . GLU A 1 368 ? 23.104 4.681 29.777 1.00 35.84 368 GLU A N 1
ATOM 3062 C CA . GLU A 1 368 ? 23.181 6.113 30.058 1.00 35.84 368 GLU A CA 1
ATOM 3063 C C . GLU A 1 368 ? 24.496 6.697 29.517 1.00 35.84 368 GLU A C 1
ATOM 3065 O O . GLU A 1 368 ? 25.575 6.160 29.763 1.00 35.84 368 GLU A O 1
ATOM 3070 N N . MET A 1 369 ? 24.420 7.855 28.855 1.00 27.94 369 MET A N 1
ATOM 3071 C CA . MET A 1 369 ? 25.583 8.703 28.565 1.00 27.94 369 MET A CA 1
ATOM 3072 C C . MET A 1 369 ? 25.417 10.070 29.252 1.00 27.94 369 MET A C 1
ATOM 3074 O O . MET A 1 369 ? 24.295 10.578 29.342 1.00 27.94 369 MET A O 1
ATOM 3078 N N . PRO A 1 370 ? 26.499 10.670 29.783 1.00 33.12 370 PRO A N 1
ATOM 3079 C CA . PRO A 1 370 ? 26.377 11.671 30.838 1.00 33.12 370 PRO A CA 1
ATOM 3080 C C . PRO A 1 370 ? 26.072 13.093 30.344 1.00 33.12 370 PRO A C 1
ATOM 3082 O O . PRO A 1 370 ? 26.727 13.631 29.456 1.00 33.12 370 PRO A O 1
ATOM 3085 N N . SER A 1 371 ? 25.105 13.711 31.027 1.00 37.69 371 SER A N 1
ATOM 3086 C CA . SER A 1 371 ? 24.922 15.149 31.297 1.00 37.69 371 SER A CA 1
ATOM 3087 C C . SER A 1 371 ? 25.710 16.187 30.465 1.00 37.69 371 SER A C 1
ATOM 3089 O O . SER A 1 371 ? 26.881 16.461 30.737 1.00 37.69 371 SER A O 1
ATOM 3091 N N . GLY A 1 372 ? 24.990 16.919 29.607 1.00 31.95 372 GLY A N 1
ATOM 3092 C CA . GLY A 1 372 ? 25.318 18.294 29.197 1.00 31.95 372 GLY A CA 1
ATOM 3093 C C . GLY A 1 372 ? 24.383 19.303 29.890 1.00 31.95 372 GLY A C 1
ATOM 3094 O O . GLY A 1 372 ? 23.210 19.007 30.103 1.00 31.95 372 GLY A O 1
ATOM 3095 N N . SER A 1 373 ? 24.893 20.469 30.296 1.00 33.19 373 SER A N 1
ATOM 3096 C CA . SER A 1 373 ? 24.248 21.379 31.270 1.00 33.19 373 SER A CA 1
ATOM 3097 C C . SER A 1 373 ? 23.703 22.701 30.696 1.00 33.19 373 SER A C 1
ATOM 3099 O O . SER A 1 373 ? 24.278 23.210 29.741 1.00 33.19 373 SER A O 1
ATOM 3101 N N . HIS A 1 374 ? 22.737 23.327 31.408 1.00 31.09 374 HIS A N 1
ATOM 3102 C CA . HIS A 1 374 ? 22.137 24.670 31.157 1.00 31.09 374 HIS A CA 1
ATOM 3103 C C . HIS A 1 374 ? 21.325 24.776 29.837 1.00 31.09 374 HIS A C 1
ATOM 3105 O O . HIS A 1 374 ? 21.613 24.066 28.889 1.00 31.09 374 HIS A O 1
ATOM 3111 N N . ARG A 1 375 ? 20.297 25.616 29.630 1.00 35.03 375 ARG A N 1
ATOM 3112 C CA . ARG A 1 375 ? 19.465 26.575 30.409 1.00 35.03 375 ARG A CA 1
ATOM 3113 C C . ARG A 1 375 ? 18.161 26.765 29.575 1.00 35.03 375 ARG A C 1
ATOM 3115 O O . ARG A 1 375 ? 18.201 26.527 28.375 1.00 35.03 375 ARG A O 1
ATOM 3122 N N . GLU A 1 376 ? 16.984 27.171 30.057 1.00 31.56 376 GLU A N 1
ATOM 3123 C CA . GLU A 1 376 ? 16.505 27.614 31.379 1.00 31.56 376 GLU A CA 1
ATOM 3124 C C . GLU A 1 376 ? 14.984 27.306 31.520 1.00 31.56 376 GLU A C 1
ATOM 3126 O O . GLU A 1 376 ? 14.429 26.567 30.709 1.00 31.56 376 GLU A O 1
ATOM 3131 N N . GLY A 1 377 ? 14.285 27.811 32.547 1.00 35.66 377 GLY A N 1
ATOM 3132 C CA . GLY A 1 377 ? 12.920 27.371 32.878 1.00 35.66 377 GLY A CA 1
ATOM 3133 C C . GLY A 1 377 ? 11.768 28.015 32.088 1.00 35.66 377 GLY A C 1
ATOM 3134 O O . GLY A 1 377 ? 11.690 29.236 31.949 1.00 35.66 377 GLY A O 1
ATOM 3135 N N . ARG A 1 378 ? 10.766 27.202 31.723 1.00 31.56 378 ARG A N 1
ATOM 3136 C CA . ARG A 1 378 ? 9.366 27.653 31.646 1.00 31.56 378 ARG A CA 1
ATOM 3137 C C . ARG A 1 378 ? 8.405 26.519 32.011 1.00 31.56 378 ARG A C 1
ATOM 3139 O O . ARG A 1 378 ? 8.454 25.434 31.441 1.00 31.56 378 ARG A O 1
ATOM 3146 N N . THR A 1 379 ? 7.533 26.774 32.980 1.00 45.25 379 THR A N 1
ATOM 3147 C CA . THR A 1 379 ? 6.496 25.844 33.434 1.00 45.25 379 THR A CA 1
ATOM 3148 C C . THR A 1 379 ? 5.395 25.714 32.382 1.00 45.25 379 THR A C 1
ATOM 3150 O O . THR A 1 379 ? 4.557 26.599 32.231 1.00 45.25 379 THR A O 1
ATOM 3153 N N . VAL A 1 380 ? 5.364 24.585 31.677 1.00 39.50 380 VAL A N 1
ATOM 3154 C CA . VAL A 1 380 ? 4.217 24.160 30.861 1.00 39.50 380 VAL A CA 1
ATOM 3155 C C . VAL A 1 380 ? 3.782 22.784 31.355 1.00 39.50 380 VAL A C 1
ATOM 3157 O O . VAL A 1 380 ? 4.615 21.951 31.711 1.00 39.50 380 VAL A O 1
ATOM 3160 N N . GLY A 1 381 ? 2.469 22.591 31.486 1.00 39.88 381 GLY A N 1
ATOM 3161 C CA . GLY A 1 381 ? 1.894 21.410 32.125 1.00 39.88 381 GLY A CA 1
ATOM 3162 C C . GLY A 1 381 ? 2.272 20.107 31.421 1.00 39.88 381 GLY A C 1
ATOM 3163 O O . GLY A 1 381 ? 2.468 20.085 30.209 1.00 39.88 381 GLY A O 1
ATOM 3164 N N . LYS A 1 382 ? 2.326 19.019 32.198 1.00 39.66 382 LYS A N 1
ATOM 3165 C CA . LYS A 1 382 ? 2.526 17.649 31.706 1.00 39.66 382 LYS A CA 1
ATOM 3166 C C . LYS A 1 382 ? 1.463 17.323 30.651 1.00 39.66 382 LYS A C 1
ATOM 3168 O O . LYS A 1 382 ? 0.326 17.015 31.007 1.00 39.66 382 LYS A O 1
ATOM 3173 N N . SER A 1 383 ? 1.819 17.401 29.374 1.00 49.19 383 SER A N 1
ATOM 3174 C CA . SER A 1 383 ? 0.995 16.877 28.292 1.00 49.19 383 SER A CA 1
ATOM 3175 C C . SER A 1 383 ? 1.011 15.352 28.353 1.00 49.19 383 SER A C 1
ATOM 3177 O O . SER A 1 383 ? 2.069 14.729 28.428 1.00 49.19 383 SER A O 1
ATOM 3179 N N . ASP A 1 384 ? -0.180 14.754 28.339 1.00 51.75 384 ASP A N 1
ATOM 3180 C CA . ASP A 1 384 ? -0.355 13.316 28.141 1.00 51.75 384 ASP A CA 1
ATOM 3181 C C . ASP A 1 384 ? 0.324 12.924 26.817 1.00 51.75 384 ASP A C 1
ATOM 3183 O O . ASP A 1 384 ? 0.106 13.575 25.793 1.00 51.75 384 ASP A O 1
ATOM 3187 N N . GLY A 1 385 ? 1.180 11.899 26.833 1.00 52.28 385 GLY A N 1
ATOM 3188 C CA . GLY A 1 385 ? 2.108 11.561 25.741 1.00 52.28 385 GLY A CA 1
ATOM 3189 C C . GLY A 1 385 ? 1.450 10.961 24.492 1.00 52.28 385 GLY A C 1
ATOM 3190 O O . GLY A 1 385 ? 2.092 10.219 23.752 1.00 52.28 385 GLY A O 1
ATOM 3191 N N . ARG A 1 386 ? 0.157 11.219 24.273 1.00 58.66 386 ARG A N 1
ATOM 3192 C CA . ARG A 1 386 ? -0.660 10.633 23.208 1.00 58.66 386 ARG A CA 1
ATOM 3193 C C . ARG A 1 386 ? -0.895 11.655 22.097 1.00 58.66 386 ARG A C 1
ATOM 3195 O O . ARG A 1 386 ? -1.636 12.622 22.261 1.00 58.66 386 ARG A O 1
ATOM 3202 N N . ILE A 1 387 ? -0.277 11.408 20.943 1.00 62.31 387 ILE A N 1
ATOM 3203 C CA . ILE A 1 387 ? -0.436 12.221 19.732 1.00 62.31 387 ILE A CA 1
ATOM 3204 C C . ILE A 1 387 ? -1.893 12.123 19.252 1.00 62.31 387 ILE A C 1
ATOM 3206 O O . ILE A 1 387 ? -2.368 11.048 18.888 1.00 62.31 387 ILE A O 1
ATOM 3210 N N . THR A 1 388 ? -2.615 13.244 19.249 1.00 74.31 388 THR A N 1
ATOM 3211 C CA . THR A 1 388 ? -4.032 13.299 18.837 1.00 74.31 388 THR A CA 1
ATOM 3212 C C . THR A 1 388 ? -4.195 13.630 17.353 1.00 74.31 388 THR A C 1
ATOM 3214 O O . THR A 1 388 ? -3.318 14.240 16.741 1.00 74.31 388 THR A O 1
ATOM 3217 N N . ALA A 1 389 ? -5.358 13.311 16.772 1.00 66.19 389 ALA A N 1
ATOM 3218 C CA . ALA A 1 389 ? -5.678 13.644 15.379 1.00 66.19 389 ALA A CA 1
ATOM 3219 C C . ALA A 1 389 ? -5.543 15.151 15.066 1.00 66.19 389 ALA A C 1
ATOM 3221 O O . ALA A 1 389 ? -5.163 15.515 13.958 1.00 66.19 389 ALA A O 1
ATOM 3222 N N . LYS A 1 390 ? -5.760 16.034 16.054 1.00 68.81 390 LYS A N 1
ATOM 3223 C CA . LYS A 1 390 ? -5.513 17.482 15.926 1.00 68.81 390 LYS A CA 1
ATOM 3224 C C . LYS A 1 390 ? -4.027 17.844 15.847 1.00 68.81 390 LYS A C 1
ATOM 3226 O O . LYS A 1 390 ? -3.685 18.761 15.113 1.00 68.81 390 LYS A O 1
ATOM 3231 N N . MET A 1 391 ? -3.149 17.137 16.564 1.00 71.38 391 MET A N 1
ATOM 3232 C CA . MET A 1 391 ? -1.693 17.326 16.454 1.00 71.38 391 MET A CA 1
ATOM 3233 C C . MET A 1 391 ? -1.187 16.844 15.093 1.00 71.38 391 MET A C 1
ATOM 3235 O O . MET A 1 391 ? -0.419 17.543 14.444 1.00 71.38 391 MET A O 1
ATOM 3239 N N . ILE A 1 392 ? -1.697 15.700 14.628 1.00 70.44 392 ILE A N 1
ATOM 3240 C CA . ILE A 1 392 ? -1.467 15.185 13.271 1.00 70.44 392 ILE A CA 1
ATOM 3241 C C . ILE A 1 392 ? -1.901 16.236 12.233 1.00 70.44 392 ILE A C 1
ATOM 3243 O O . ILE A 1 392 ? -1.122 16.615 11.367 1.00 70.44 392 ILE A O 1
ATOM 3247 N N . GLN A 1 393 ? -3.112 16.785 12.365 1.00 68.50 393 GLN A N 1
ATOM 3248 C CA . GLN A 1 393 ? -3.634 17.819 11.467 1.00 68.50 393 GLN A CA 1
ATOM 3249 C C . GLN A 1 393 ? -2.868 19.156 11.547 1.00 68.50 393 GLN A C 1
ATOM 3251 O O . GLN A 1 393 ? -2.827 19.879 10.557 1.00 68.50 393 GLN A O 1
ATOM 3256 N N . ALA A 1 394 ? -2.255 19.489 12.688 1.00 72.69 394 ALA A N 1
ATOM 3257 C CA . ALA A 1 394 ? -1.409 20.675 12.837 1.00 72.69 394 ALA A CA 1
ATOM 3258 C C . ALA A 1 394 ? -0.063 20.513 12.109 1.00 72.69 394 ALA A C 1
ATOM 3260 O O . ALA A 1 394 ? 0.299 21.385 11.325 1.00 72.69 394 ALA A O 1
ATOM 3261 N N . LEU A 1 395 ? 0.607 19.364 12.274 1.00 64.06 395 LEU A N 1
ATOM 3262 C CA . LEU A 1 395 ? 1.854 19.029 11.565 1.00 64.06 395 LEU A CA 1
ATOM 3263 C C . LEU A 1 395 ? 1.695 19.038 10.034 1.00 64.06 395 LEU A C 1
ATOM 3265 O O . LEU A 1 395 ? 2.662 19.258 9.310 1.00 64.06 395 LEU A O 1
ATOM 3269 N N . PHE A 1 396 ? 0.480 18.816 9.525 1.00 60.81 396 PHE A N 1
ATOM 3270 C CA . PHE A 1 396 ? 0.202 18.880 8.089 1.00 60.81 396 PHE A CA 1
ATOM 3271 C C . PHE A 1 396 ? -0.162 20.272 7.561 1.00 60.81 396 PHE A C 1
ATOM 3273 O O . PHE A 1 396 ? -0.083 20.460 6.356 1.00 60.81 396 PHE A O 1
ATOM 3280 N N . LYS A 1 397 ? -0.493 21.255 8.411 1.00 59.81 397 LYS A N 1
ATOM 3281 C CA . LYS A 1 397 ? -0.726 22.641 7.957 1.00 59.81 397 LYS A CA 1
ATOM 3282 C C . LYS A 1 397 ? 0.561 23.428 7.725 1.00 59.81 397 LYS A C 1
ATOM 3284 O O . LYS A 1 397 ? 0.593 24.295 6.867 1.00 59.81 397 LYS A O 1
ATOM 3289 N N . GLU A 1 398 ? 1.615 23.111 8.469 1.00 49.50 398 GLU A N 1
ATOM 3290 C CA . GLU A 1 398 ? 2.905 23.816 8.411 1.00 49.50 398 GLU A CA 1
ATOM 3291 C C . GLU A 1 398 ? 3.714 23.497 7.133 1.00 49.50 398 GLU A C 1
ATOM 3293 O O . GLU A 1 398 ? 4.730 24.126 6.864 1.00 49.50 398 GLU A O 1
ATOM 3298 N N . ASN A 1 399 ? 3.254 22.533 6.323 1.00 49.44 399 ASN A N 1
ATOM 3299 C CA . ASN A 1 399 ? 3.902 22.101 5.079 1.00 49.44 399 ASN A CA 1
ATOM 3300 C C . ASN A 1 399 ? 3.233 22.641 3.795 1.00 49.44 399 ASN A C 1
ATOM 3302 O O . ASN A 1 399 ? 3.721 22.338 2.710 1.00 49.44 399 ASN A O 1
ATOM 3306 N N . ASP A 1 400 ? 2.149 23.421 3.904 1.00 44.81 400 ASP A N 1
ATOM 3307 C CA . ASP A 1 400 ? 1.434 24.023 2.760 1.00 44.81 400 ASP A CA 1
ATOM 3308 C C . ASP A 1 400 ? 1.750 25.539 2.579 1.00 44.81 400 ASP A C 1
ATOM 3310 O O . ASP A 1 400 ? 1.141 26.194 1.735 1.00 44.81 400 ASP A O 1
ATOM 3314 N N . GLU A 1 401 ? 2.687 26.116 3.356 1.00 44.72 401 GLU A N 1
ATOM 3315 C CA . GLU A 1 401 ? 3.061 27.554 3.332 1.00 44.72 401 GLU A CA 1
ATOM 3316 C C . GLU A 1 401 ? 4.489 27.858 2.793 1.00 44.72 401 GLU A C 1
ATOM 3318 O O . GLU A 1 401 ? 5.022 28.935 3.062 1.00 44.72 401 GLU A O 1
ATOM 3323 N N . ASN A 1 402 ? 5.115 26.955 2.020 1.00 36.69 402 ASN A N 1
ATOM 3324 C CA . ASN A 1 402 ? 6.407 27.185 1.331 1.00 36.69 402 ASN A CA 1
ATOM 3325 C C . ASN A 1 402 ? 6.360 26.798 -0.156 1.00 36.69 402 ASN A C 1
ATOM 3327 O O . ASN A 1 402 ? 5.931 25.658 -0.439 1.00 36.69 402 ASN A O 1
#

Radius of gyration: 70.52 Å; chains: 1; bounding box: 187×92×192 Å